Protein 1UJ2 (pdb70)

Structure (mmCIF, N/CA/C/O backbone):
data_1UJ2
#
_entry.id   1UJ2
#
_cell.length_a   89.022
_cell.length_b   109.714
_cell.length_c   64.845
_cell.angle_alpha   90.00
_cell.angle_beta   95.32
_cell.angle_gamma   90.00
#
_symmetry.space_group_name_H-M   'C 1 2 1'
#
loop_
_entity.id
_entity.type
_entity.pdbx_description
1 polymer 'Uridine-cytidine kinase 2'
2 non-polymer 'MAGNESIUM ION'
3 non-polymer "CYTIDINE-5'-MONOPHOSPHATE"
4 non-polymer "ADENOSINE-5'-DIPHOSPHATE"
5 water water
#
loop_
_atom_site.group_PDB
_atom_site.id
_atom_site.type_symbol
_atom_site.label_atom_id
_atom_site.label_alt_id
_atom_site.label_comp_id
_atom_site.label_asym_id
_atom_site.label_entity_id
_atom_site.label_seq_id
_atom_site.pdbx_PDB_ins_code
_atom_site.Cartn_x
_atom_site.Cartn_y
_atom_site.Cartn_z
_atom_site.occupancy
_atom_site.B_iso_or_equiv
_atom_site.auth_seq_id
_atom_site.auth_comp_id
_atom_site.auth_asym_id
_atom_site.auth_atom_id
_atom_site.pdbx_PDB_model_num
ATOM 1 N N . GLU A 1 21 ? 18.355 -5.865 34.798 1.00 53.17 19 GLU A N 1
ATOM 2 C CA . GLU A 1 21 ? 19.650 -5.469 35.427 1.00 51.17 19 GLU A CA 1
ATOM 3 C C . GLU A 1 21 ? 19.439 -4.763 36.765 1.00 46.99 19 GLU A C 1
ATOM 4 O O . GLU A 1 21 ? 19.903 -5.239 37.799 1.00 45.86 19 GLU A O 1
ATOM 10 N N . PRO A 1 22 ? 18.742 -3.613 36.765 1.00 42.73 20 PRO A N 1
ATOM 11 C CA . PRO A 1 22 ? 18.550 -2.951 38.056 1.00 39.65 20 PRO A CA 1
ATOM 12 C C . PRO A 1 22 ? 17.764 -3.800 39.036 1.00 36.26 20 PRO A C 1
ATOM 13 O O . PRO A 1 22 ? 16.899 -4.591 38.653 1.00 34.73 20 PRO A O 1
ATOM 17 N N . PHE A 1 23 ? 18.098 -3.638 40.307 1.00 33.72 21 PHE A N 1
ATOM 18 C CA . PHE A 1 23 ? 17.461 -4.363 41.397 1.00 32.17 21 PHE A CA 1
ATOM 19 C C . PHE A 1 23 ? 16.375 -3.437 41.949 1.00 30.23 21 PHE A C 1
ATOM 20 O O . PHE A 1 23 ? 16.685 -2.392 42.515 1.00 29.75 21 PHE A O 1
ATOM 28 N N . LEU A 1 24 ? 15.114 -3.803 41.767 1.00 29.40 22 LEU A N 1
ATOM 29 C CA . LEU A 1 24 ? 14.024 -2.968 42.256 1.00 28.49 22 LEU A CA 1
ATOM 30 C C . LEU A 1 24 ? 13.501 -3.399 43.611 1.00 27.64 22 LEU A C 1
ATOM 31 O O . LEU A 1 24 ? 13.214 -4.575 43.844 1.00 27.10 22 LEU A O 1
ATOM 36 N N . ILE A 1 25 ? 13.363 -2.419 44.497 1.00 27.77 23 ILE A N 1
ATOM 37 C CA . ILE A 1 25 ? 12.852 -2.664 45.845 1.00 25.16 23 ILE A CA 1
ATOM 38 C C . ILE A 1 25 ? 11.561 -1.875 45.986 1.00 25.18 23 ILE A C 1
ATOM 39 O O . ILE A 1 25 ? 11.569 -0.656 45.847 1.00 25.63 23 ILE A O 1
ATOM 44 N N . GLY A 1 26 ? 10.458 -2.574 46.245 1.00 22.53 24 GLY A N 1
ATOM 45 C CA . GLY A 1 26 ? 9.182 -1.898 46.417 1.00 22.37 24 GLY A CA 1
ATOM 46 C C . GLY A 1 26 ? 8.976 -1.620 47.896 1.00 21.65 24 GLY A C 1
ATOM 47 O O . GLY A 1 26 ? 9.305 -2.454 48.728 1.00 21.94 24 GLY A O 1
ATOM 48 N N . VAL A 1 27 ? 8.423 -0.457 48.221 1.00 21.56 25 VAL A N 1
ATOM 49 C CA . VAL A 1 27 ? 8.195 -0.075 49.611 1.00 23.00 25 VAL A CA 1
ATOM 50 C C . VAL A 1 27 ? 6.767 0.429 49.762 1.00 24.43 25 VAL A C 1
ATOM 51 O O . VAL A 1 27 ? 6.359 1.357 49.058 1.00 24.02 25 VAL A O 1
ATOM 55 N N . SER A 1 28 ? 5.999 -0.185 50.657 1.00 22.52 26 SER A N 1
ATOM 56 C CA . SER A 1 28 ? 4.640 0.284 50.867 1.00 21.44 26 SER A CA 1
ATOM 57 C C . SER A 1 28 ? 4.384 0.513 52.352 1.00 19.58 26 SER A C 1
ATOM 58 O O . SER A 1 28 ? 5.290 0.361 53.179 1.00 19.10 26 SER A O 1
ATOM 61 N N . GLY A 1 29 ? 3.144 0.877 52.668 1.00 18.56 27 GLY A N 1
ATOM 62 C CA . GLY A 1 29 ? 2.745 1.203 54.036 1.00 18.99 27 GLY A CA 1
ATOM 63 C C . GLY A 1 29 ? 1.697 2.305 53.906 1.00 19.67 27 GLY A C 1
ATOM 64 O O . GLY A 1 29 ? 1.590 2.920 52.845 1.00 21.60 27 GLY A O 1
ATOM 65 N N . GLY A 1 30 ? 0.915 2.554 54.954 1.00 19.26 28 GLY A N 1
ATOM 66 C CA . GLY A 1 30 ? -0.105 3.587 54.873 1.00 18.86 28 GLY A CA 1
ATOM 67 C C . GLY A 1 30 ? 0.464 4.987 54.820 1.00 20.27 28 GLY A C 1
ATOM 68 O O . GLY A 1 30 ? 1.673 5.185 54.960 1.00 20.75 28 GLY A O 1
ATOM 69 N N . THR A 1 31 ? -0.404 5.971 54.602 1.00 20.01 29 THR A N 1
ATOM 70 C CA . THR A 1 31 ? 0.026 7.367 54.562 1.00 21.79 29 THR A CA 1
ATOM 71 C C . THR A 1 31 ? 0.746 7.718 55.878 1.00 20.54 29 THR A C 1
ATOM 72 O O . THR A 1 31 ? 0.325 7.286 56.941 1.00 19.50 29 THR A O 1
ATOM 76 N N . ALA A 1 32 ? 1.830 8.484 55.792 1.00 18.95 30 ALA A N 1
ATOM 77 C CA . ALA A 1 32 ? 2.590 8.912 56.976 1.00 20.96 30 ALA A CA 1
ATOM 78 C C . ALA A 1 32 ? 3.155 7.784 57.838 1.00 21.19 30 ALA A C 1
ATOM 79 O O . ALA A 1 32 ? 3.360 7.963 59.052 1.00 20.45 30 ALA A O 1
ATOM 81 N N . SER A 1 33 ? 3.404 6.629 57.227 1.00 19.42 31 SER A N 1
ATOM 82 C CA . SER A 1 33 ? 3.968 5.498 57.963 1.00 20.36 31 SER A CA 1
ATOM 83 C C . SER A 1 33 ? 5.474 5.659 58.098 1.00 22.50 31 SER A C 1
ATOM 84 O O . SER A 1 33 ? 6.090 5.069 58.991 1.00 24.73 31 SER A O 1
ATOM 87 N N . GLY A 1 34 ? 6.059 6.471 57.220 1.00 23.33 32 GLY A N 1
ATOM 88 C CA . GLY A 1 34 ? 7.502 6.690 57.237 1.00 23.69 32 GLY A CA 1
ATOM 89 C C . GLY A 1 34 ? 8.194 6.212 55.967 1.00 23.98 32 GLY A C 1
ATOM 90 O O . GLY A 1 34 ? 9.428 6.175 55.895 1.00 23.40 32 GLY A O 1
ATOM 91 N N . LYS A 1 35 ? 7.405 5.839 54.954 1.00 23.07 33 LYS A N 1
ATOM 92 C CA . LYS A 1 35 ? 7.974 5.372 53.686 1.00 22.98 33 LYS A CA 1
ATOM 93 C C . LYS A 1 35 ? 9.015 6.312 53.079 1.00 24.10 33 LYS A C 1
ATOM 94 O O . LYS A 1 35 ? 10.126 5.887 52.731 1.00 23.06 33 LYS A O 1
ATOM 100 N N . SER A 1 36 ? 8.654 7.584 52.918 1.00 24.77 34 SER A N 1
ATOM 101 C CA . SER A 1 36 ? 9.569 8.561 52.315 1.00 25.02 34 SER A CA 1
ATOM 102 C C . SER A 1 36 ? 10.847 8.733 53.118 1.00 24.17 34 SER A C 1
ATOM 103 O O . SER A 1 36 ? 11.948 8.772 52.555 1.00 25.01 34 SER A O 1
ATOM 106 N N . SER A 1 37 ? 10.700 8.864 54.431 1.00 24.04 35 SER A N 1
ATOM 107 C CA . SER A 1 37 ? 11.862 9.057 55.291 1.00 26.77 35 SER A CA 1
ATOM 108 C C . SER A 1 37 ? 12.766 7.831 55.339 1.00 25.84 35 SER A C 1
ATOM 109 O O . SER A 1 37 ? 13.988 7.963 55.405 1.00 24.28 35 SER A O 1
ATOM 112 N N . VAL A 1 38 ? 12.172 6.637 55.330 1.00 22.30 36 VAL A N 1
ATOM 113 C CA . VAL A 1 38 ? 12.968 5.408 55.326 1.00 22.23 36 VAL A CA 1
ATOM 114 C C . VAL A 1 38 ? 13.811 5.374 54.043 1.00 23.12 36 VAL A C 1
ATOM 115 O O . VAL A 1 38 ? 15.024 5.131 54.081 1.00 24.48 36 VAL A O 1
ATOM 119 N N . CYS A 1 39 ? 13.175 5.617 52.899 1.00 24.05 37 CYS A N 1
ATOM 120 C CA . CYS A 1 39 ? 13.904 5.603 51.636 1.00 24.97 37 CYS A CA 1
ATOM 121 C C . CYS A 1 39 ? 14.989 6.677 51.580 1.00 26.05 37 CYS A C 1
ATOM 122 O O . CYS A 1 39 ? 16.102 6.405 51.129 1.00 26.39 37 CYS A O 1
ATOM 125 N N . ALA A 1 40 ? 14.673 7.884 52.044 1.00 25.96 38 ALA A N 1
ATOM 126 C CA . ALA A 1 40 ? 15.645 8.975 52.032 1.00 28.96 38 ALA A CA 1
ATOM 127 C C . ALA A 1 40 ? 16.859 8.649 52.910 1.00 27.89 38 ALA A C 1
ATOM 128 O O . ALA A 1 40 ? 17.995 8.965 52.552 1.00 27.89 38 ALA A O 1
ATOM 130 N N . LYS A 1 41 ? 16.609 8.043 54.068 1.00 26.96 39 LYS A N 1
ATOM 131 C CA . LYS A 1 41 ? 17.695 7.690 54.986 1.00 29.65 39 LYS A CA 1
ATOM 132 C C . LYS A 1 41 ? 18.610 6.632 54.359 1.00 28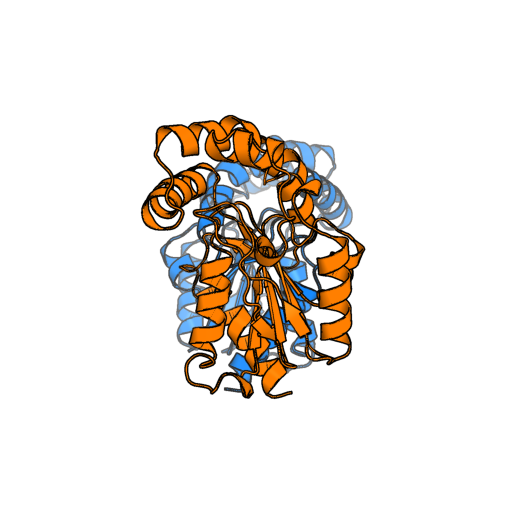.73 39 LYS A C 1
ATOM 133 O O . LYS A 1 41 ? 19.836 6.712 54.458 1.00 29.46 39 LYS A O 1
ATOM 139 N N . ILE A 1 42 ? 18.009 5.642 53.708 1.00 26.32 40 ILE A N 1
ATOM 140 C CA . ILE A 1 42 ? 18.780 4.591 53.054 1.00 27.48 40 ILE A CA 1
ATOM 141 C C . ILE A 1 42 ? 19.720 5.188 52.001 1.00 28.52 40 ILE A C 1
ATOM 142 O O . ILE A 1 42 ? 20.920 4.899 51.989 1.00 29.52 40 ILE A O 1
ATOM 147 N N . VAL A 1 43 ? 19.174 6.015 51.117 1.00 26.79 41 VAL A N 1
ATOM 148 C CA . VAL A 1 43 ? 19.977 6.628 50.068 1.00 27.65 41 VAL A CA 1
ATOM 149 C C . VAL A 1 43 ? 21.066 7.539 50.653 1.00 29.80 41 VAL A C 1
ATOM 150 O O . VAL A 1 43 ? 22.202 7.555 50.160 1.00 29.93 41 VAL A O 1
ATOM 154 N N . GLN A 1 44 ? 20.736 8.270 51.715 1.00 28.43 42 GLN A N 1
ATOM 155 C CA . GLN A 1 44 ? 21.717 9.156 52.331 1.00 31.40 42 GLN A CA 1
ATOM 156 C C . GLN A 1 44 ? 22.858 8.351 52.954 1.00 31.78 42 GLN A C 1
ATOM 157 O O . GLN A 1 44 ? 24.029 8.711 52.820 1.00 30.96 42 GLN A O 1
ATOM 163 N N . LEU A 1 45 ? 22.522 7.256 53.625 1.00 31.35 43 LEU A N 1
ATOM 164 C CA . LEU A 1 45 ? 23.541 6.415 54.251 1.00 32.24 43 LEU A CA 1
ATOM 165 C C . LEU A 1 45 ? 24.410 5.697 53.220 1.00 33.88 43 LEU A C 1
ATOM 166 O O . LEU A 1 45 ? 25.523 5.262 53.530 1.00 34.84 43 LEU A O 1
ATOM 171 N N . LEU A 1 46 ? 23.903 5.574 51.996 1.00 31.89 44 LEU A N 1
ATOM 172 C CA . LEU A 1 46 ? 24.642 4.937 50.914 1.00 33.61 44 LEU A CA 1
ATOM 173 C C . LEU A 1 46 ? 25.537 5.953 50.202 1.00 36.01 44 LEU A C 1
ATOM 174 O O . LEU A 1 46 ? 26.205 5.619 49.225 1.00 37.39 44 LEU A O 1
ATOM 179 N N . GLY A 1 47 ? 25.534 7.191 50.686 1.00 36.74 45 GLY A N 1
ATOM 180 C CA . GLY A 1 47 ? 26.353 8.233 50.085 1.00 40.33 45 GLY A CA 1
ATOM 181 C C . GLY A 1 47 ? 25.905 8.714 48.714 1.00 41.73 45 GLY A C 1
ATOM 182 O O . GLY A 1 47 ? 26.686 9.331 47.987 1.00 42.07 45 GLY A O 1
ATOM 183 N N . GLN A 1 48 ? 24.650 8.460 48.358 1.00 42.46 46 GLN A N 1
ATOM 184 C CA . GLN A 1 48 ? 24.134 8.874 47.052 1.00 43.64 46 GLN A CA 1
ATOM 185 C C . GLN A 1 48 ? 23.842 10.364 46.908 1.00 45.87 46 GLN A C 1
ATOM 186 O O . GLN A 1 48 ? 23.837 10.896 45.794 1.00 45.59 46 GLN A O 1
ATOM 192 N N . ASN A 1 49 ? 23.586 11.044 48.019 1.00 47.95 47 ASN A N 1
ATOM 193 C CA . ASN A 1 49 ? 23.299 12.473 47.942 1.00 50.25 47 ASN A CA 1
ATOM 194 C C . ASN A 1 49 ? 24.527 13.280 47.525 1.00 51.59 47 ASN A C 1
ATOM 195 O O . ASN A 1 49 ? 24.449 14.495 47.355 1.00 53.81 47 ASN A O 1
ATOM 200 N N . GLU A 1 50 ? 25.659 12.603 47.356 1.00 51.69 48 GLU A N 1
ATOM 201 C CA . GLU A 1 50 ? 26.888 13.276 46.959 1.00 51.81 48 GLU A CA 1
ATOM 202 C C . GLU A 1 50 ? 27.266 12.928 45.521 1.00 52.40 48 GLU A C 1
ATOM 203 O O . GLU A 1 50 ? 28.064 13.625 44.897 1.00 52.20 48 GLU A O 1
ATOM 205 N N . VAL A 1 51 ? 26.681 11.852 45.001 1.00 51.87 49 VAL A N 1
ATOM 206 C CA . VAL A 1 51 ? 26.960 11.394 43.644 1.00 51.26 49 VAL A CA 1
ATOM 207 C C . VAL A 1 51 ? 26.306 12.247 42.561 1.00 51.64 49 VAL A C 1
ATOM 208 O O . VAL A 1 51 ? 25.206 12.778 42.740 1.00 51.56 49 VAL A O 1
ATOM 212 N N . ASP A 1 52 ? 27.001 12.371 41.433 1.00 52.06 50 ASP A N 1
ATOM 213 C CA . ASP A 1 52 ? 26.510 13.138 40.293 1.00 52.05 50 ASP A CA 1
ATOM 214 C C . ASP A 1 52 ? 25.180 12.540 39.833 1.00 50.98 50 ASP A C 1
ATOM 215 O O . ASP A 1 52 ? 25.056 11.327 39.677 1.00 50.29 50 ASP A O 1
ATOM 220 N N . TYR A 1 53 ? 24.187 13.400 39.636 1.00 49.66 51 TYR A N 1
ATOM 221 C CA . TYR A 1 53 ? 22.859 12.978 39.206 1.00 48.25 51 TYR A CA 1
ATOM 222 C C . TYR A 1 53 ? 22.882 11.970 38.054 1.00 46.99 51 TYR A C 1
ATOM 223 O O . TYR A 1 53 ? 22.090 11.033 38.035 1.00 45.54 51 TYR A O 1
ATOM 225 N N . ARG A 1 54 ? 23.788 12.165 37.100 1.00 45.76 52 ARG A N 1
ATOM 226 C CA . ARG A 1 54 ? 23.899 11.269 35.949 1.00 45.51 52 ARG A CA 1
ATOM 227 C C . ARG A 1 54 ? 24.520 9.927 36.313 1.00 45.09 52 ARG A C 1
ATOM 228 O O . ARG A 1 54 ? 24.418 8.960 35.552 1.00 44.31 52 ARG A O 1
ATOM 236 N N . GLN A 1 55 ? 25.149 9.863 37.483 1.00 44.38 53 GLN A N 1
ATOM 237 C CA . GLN A 1 55 ? 25.809 8.635 37.916 1.00 43.28 53 GLN A CA 1
ATOM 238 C C . GLN A 1 55 ? 25.290 8.037 39.222 1.00 42.56 53 GLN A C 1
ATOM 239 O O . GLN A 1 55 ? 25.960 7.203 39.828 1.00 42.76 53 GLN A O 1
ATOM 241 N N . LYS A 1 56 ? 24.112 8.451 39.670 1.00 40.00 54 LYS A N 1
ATOM 242 C CA . LYS A 1 56 ? 23.578 7.889 40.904 1.00 38.44 54 LYS A CA 1
ATOM 243 C C . LYS A 1 56 ? 23.359 6.395 40.722 1.00 36.68 54 LYS A C 1
ATOM 244 O O . LYS A 1 56 ? 22.876 5.955 39.682 1.00 35.66 54 LYS A O 1
ATOM 250 N N . GLN A 1 57 ? 23.750 5.608 41.716 1.00 34.73 55 GLN A N 1
ATOM 251 C CA . GLN A 1 57 ? 23.554 4.170 41.628 1.00 35.31 55 GLN A CA 1
ATOM 252 C C . GLN A 1 57 ? 22.230 3.740 42.256 1.00 33.69 55 GLN A C 1
ATOM 253 O O . GLN A 1 57 ? 21.665 2.716 41.871 1.00 33.17 55 GLN A O 1
ATOM 259 N N . VAL A 1 58 ? 21.750 4.520 43.225 1.00 32.20 56 VAL A N 1
ATOM 260 C CA . VAL A 1 58 ? 20.501 4.204 43.920 1.00 30.46 56 VAL A CA 1
ATOM 261 C C . VAL A 1 58 ? 19.574 5.412 43.871 1.00 29.56 56 VAL A C 1
ATOM 262 O O . VAL A 1 58 ? 19.950 6.518 44.268 1.00 28.48 56 VAL A O 1
ATOM 266 N N . VAL A 1 59 ? 18.363 5.206 43.369 1.00 27.84 57 VAL A N 1
ATOM 267 C CA . VAL A 1 59 ? 17.408 6.301 43.266 1.00 28.44 57 VAL A CA 1
ATOM 268 C C . VAL A 1 59 ? 16.072 5.896 43.861 1.00 27.59 57 VAL A C 1
ATOM 269 O O . VAL A 1 59 ? 15.778 4.707 43.999 1.00 29.18 57 VAL A O 1
ATOM 273 N N . ILE A 1 60 ? 15.269 6.899 44.195 1.00 26.90 58 ILE A N 1
ATOM 274 C CA . ILE A 1 60 ? 13.955 6.691 44.779 1.00 27.58 58 ILE A CA 1
ATOM 275 C C . ILE A 1 60 ? 12.877 7.266 43.863 1.00 27.35 58 ILE A C 1
ATOM 276 O O . ILE A 1 60 ? 12.976 8.414 43.430 1.00 27.01 58 ILE A O 1
ATOM 281 N N . LEU A 1 61 ? 11.850 6.471 43.591 1.00 25.57 59 LEU A N 1
ATOM 282 C CA . LEU A 1 61 ? 10.712 6.920 42.793 1.00 25.65 59 LEU A CA 1
ATOM 283 C C . LEU A 1 61 ? 9.510 6.862 43.731 1.00 26.06 59 LEU A C 1
ATOM 284 O O . LEU A 1 61 ? 9.360 5.896 44.474 1.00 27.51 59 LEU A O 1
ATOM 289 N N . SER A 1 62 ? 8.660 7.883 43.692 1.00 25.58 60 SER A N 1
ATOM 290 C CA . SER A 1 62 ? 7.468 7.921 44.533 1.00 25.91 60 SER A CA 1
ATOM 291 C C . SER A 1 62 ? 6.243 7.701 43.682 1.00 26.75 60 SER A C 1
ATOM 292 O O . SER A 1 62 ? 6.091 8.323 42.622 1.00 26.28 60 SER A O 1
ATOM 295 N N . GLN A 1 63 ? 5.349 6.841 44.156 1.00 25.54 61 GLN A N 1
ATOM 296 C CA . GLN A 1 63 ? 4.117 6.566 43.433 1.00 24.42 61 GLN A CA 1
ATOM 297 C C . GLN A 1 63 ? 3.292 7.848 43.298 1.00 25.30 61 GLN A C 1
ATOM 298 O O . GLN A 1 63 ? 2.567 8.032 42.309 1.00 25.25 61 GLN A O 1
ATOM 304 N N . ASP A 1 64 ? 3.422 8.750 44.270 1.00 24.36 62 ASP A N 1
ATOM 305 C CA . ASP A 1 64 ? 2.668 10.007 44.240 1.00 23.65 62 ASP A CA 1
ATOM 306 C C . ASP A 1 64 ? 3.084 10.912 43.062 1.00 25.33 62 ASP A C 1
ATOM 307 O O . ASP A 1 64 ? 2.340 11.826 42.679 1.00 24.67 62 ASP A O 1
ATOM 312 N N . SER A 1 65 ? 4.257 10.665 42.483 1.00 24.70 63 SER A N 1
ATOM 313 C CA . SER A 1 65 ? 4.685 11.459 41.336 1.00 27.20 63 SER A CA 1
ATOM 314 C C . SER A 1 65 ? 3.753 11.182 40.171 1.00 27.93 63 SER A C 1
ATOM 315 O O . SER A 1 65 ? 3.661 11.983 39.238 1.00 29.44 63 SER A O 1
ATOM 318 N N . PHE A 1 66 ? 3.054 10.052 40.236 1.00 27.42 64 PHE A N 1
ATOM 319 C CA . PHE A 1 66 ? 2.158 9.644 39.166 1.00 27.08 64 PHE A CA 1
ATOM 320 C C . PHE A 1 66 ? 0.667 9.874 39.388 1.00 24.88 64 PHE A C 1
ATOM 321 O O . PHE A 1 66 ? -0.174 9.219 38.756 1.00 26.92 64 PHE A O 1
ATOM 329 N N . TYR A 1 67 ? 0.330 10.777 40.297 1.00 23.34 65 TYR A N 1
ATOM 330 C CA . TYR A 1 67 ? -1.072 11.106 40.519 1.00 24.75 65 TYR A CA 1
ATOM 331 C C . TYR A 1 67 ? -1.566 11.709 39.199 1.00 25.60 65 TYR A C 1
ATOM 332 O O . TYR A 1 67 ? -0.812 12.409 38.512 1.00 26.42 65 TYR A O 1
ATOM 341 N N . ARG A 1 68 ? -2.817 11.423 38.858 1.00 24.67 66 ARG A N 1
ATOM 342 C CA . ARG A 1 68 ? -3.432 11.913 37.630 1.00 26.80 66 ARG A CA 1
ATOM 343 C C . ARG A 1 68 ? -3.754 13.403 37.652 1.00 29.84 66 ARG A C 1
ATOM 344 O O . ARG A 1 68 ? -3.974 14.000 38.711 1.00 28.81 66 ARG A O 1
ATOM 352 N N . VAL A 1 69 ? -3.753 14.006 36.469 1.00 31.42 67 VAL A N 1
ATOM 353 C CA . VAL A 1 69 ? -4.092 15.411 36.321 1.00 32.42 67 VAL A CA 1
ATOM 354 C C . VAL A 1 69 ? -5.588 15.505 36.613 1.00 32.53 67 VAL A C 1
ATOM 355 O O . VAL A 1 69 ? -6.377 14.736 36.065 1.00 34.24 67 VAL A O 1
ATOM 359 N N . LEU A 1 70 ? -5.978 16.437 37.469 1.00 32.18 68 LEU A N 1
ATOM 360 C CA . LEU A 1 70 ? -7.382 16.590 37.818 1.00 33.42 68 LEU A CA 1
ATOM 361 C C . LEU A 1 70 ? -8.098 17.536 36.866 1.00 35.59 68 LEU A C 1
ATOM 362 O O . LEU A 1 70 ? -7.485 18.444 36.317 1.00 34.25 68 LEU A O 1
ATOM 367 N N . THR A 1 71 ? -9.393 17.301 36.682 1.00 37.61 69 THR A N 1
ATOM 368 C CA . THR A 1 71 ? -10.230 18.163 35.856 1.00 40.71 69 THR A CA 1
ATOM 369 C C . THR A 1 71 ? -10.606 19.330 36.769 1.00 42.73 69 THR A C 1
ATOM 370 O O . THR A 1 71 ? -10.388 19.274 37.990 1.00 41.62 69 THR A O 1
ATOM 374 N N . SER A 1 72 ? -11.188 20.377 36.192 1.00 42.67 70 SER A N 1
ATOM 375 C CA . SER A 1 72 ? -11.579 21.540 36.980 1.00 43.34 70 SER A CA 1
ATOM 376 C C . SER A 1 72 ? -12.505 21.162 38.126 1.00 44.01 70 SER A C 1
ATOM 377 O O . SER A 1 72 ? -12.338 21.642 39.247 1.00 44.30 70 SER A O 1
ATOM 380 N N . GLU A 1 73 ? -13.477 20.301 37.850 1.00 45.01 71 GLU A N 1
ATOM 381 C CA . GLU A 1 73 ? -14.419 19.891 38.881 1.00 46.92 71 GLU A CA 1
ATOM 382 C C . GLU A 1 73 ? -13.709 19.141 39.998 1.00 45.37 71 GLU A C 1
ATOM 383 O O . GLU A 1 73 ? -13.918 19.431 41.177 1.00 44.32 71 GLU A O 1
ATOM 389 N N . GLN A 1 74 ? -12.853 18.195 39.616 1.00 44.21 72 GLN A N 1
ATOM 390 C CA . GLN A 1 74 ? -12.111 17.390 40.582 1.00 41.61 72 GLN A CA 1
ATOM 391 C C . GLN A 1 74 ? -11.241 18.259 41.482 1.00 40.42 72 GLN A C 1
ATOM 392 O O . GLN A 1 74 ? -11.228 18.079 42.697 1.00 39.31 72 GLN A O 1
ATOM 398 N N . LYS A 1 75 ? -10.527 19.215 40.895 1.00 40.09 73 LYS A N 1
ATOM 399 C CA . LYS A 1 75 ? -9.676 20.090 41.685 1.00 40.47 73 LYS A CA 1
ATOM 400 C C . LYS A 1 75 ? -10.527 20.850 42.697 1.00 40.82 73 LYS A C 1
ATOM 401 O O . LYS A 1 75 ? -10.137 21.013 43.856 1.00 38.85 73 LYS A O 1
ATOM 407 N N . ALA A 1 76 ? -11.696 21.306 42.261 1.00 41.36 74 ALA A N 1
ATOM 408 C CA . ALA A 1 76 ? -12.593 22.034 43.148 1.00 43.07 74 ALA A CA 1
ATOM 409 C C . ALA A 1 76 ? -12.864 21.154 44.361 1.00 43.01 74 ALA A C 1
ATOM 410 O O . ALA A 1 76 ? -12.696 21.579 45.506 1.00 43.48 74 ALA A O 1
ATOM 412 N N . LYS A 1 77 ? -13.270 19.917 44.104 1.00 42.52 75 LYS A N 1
ATOM 413 C CA . LYS A 1 77 ? -13.544 18.987 45.187 1.00 42.72 75 LYS A CA 1
ATOM 414 C C . LYS A 1 77 ? -12.303 18.725 46.040 1.00 41.42 75 LYS A C 1
ATOM 415 O O . LYS A 1 77 ? -12.401 18.627 47.262 1.00 41.10 75 LYS A O 1
ATOM 421 N N . ALA A 1 78 ? -11.139 18.615 45.402 1.00 39.45 76 ALA A N 1
ATOM 422 C CA . ALA A 1 78 ? -9.897 18.384 46.136 1.00 39.28 76 ALA A CA 1
ATOM 423 C C . ALA A 1 78 ? -9.651 19.527 47.126 1.00 40.34 76 ALA A C 1
ATOM 424 O O . ALA A 1 78 ? -9.218 19.304 48.262 1.00 38.53 76 ALA A O 1
ATOM 426 N N . LEU A 1 79 ? -9.936 20.754 46.699 1.00 40.24 77 LEU A N 1
ATOM 427 C CA . LEU A 1 79 ? -9.738 21.903 47.569 1.00 41.98 77 LEU A CA 1
ATOM 428 C C . LEU A 1 79 ? -10.584 21.799 48.828 1.00 42.25 77 LEU A C 1
ATOM 429 O O . LEU A 1 79 ? -10.250 22.394 49.855 1.00 43.67 77 LEU A O 1
ATOM 434 N N . LYS A 1 80 ? -11.675 21.044 48.744 1.00 42.30 78 LYS A N 1
ATOM 435 C CA . LYS A 1 80 ? -12.573 20.858 49.882 1.00 43.39 78 LYS A CA 1
ATOM 436 C C . LYS A 1 80 ? -12.324 19.524 50.586 1.00 42.19 78 LYS A C 1
ATOM 437 O O . LYS A 1 80 ? -13.097 19.131 51.457 1.00 42.96 78 LYS A O 1
ATOM 439 N N . GLY A 1 81 ? -11.253 18.832 50.204 1.00 39.40 79 GLY A N 1
ATOM 440 C CA . GLY A 1 81 ? -10.954 17.544 50.804 1.00 35.13 79 GLY A CA 1
ATOM 441 C C . GLY A 1 81 ? -12.015 16.516 50.452 1.00 34.25 79 GLY A C 1
ATOM 442 O O . GLY A 1 81 ? -12.241 15.567 51.204 1.00 33.17 79 GLY A O 1
ATOM 443 N N . GLN A 1 82 ? -12.652 16.688 49.296 1.00 32.72 80 GLN A N 1
ATOM 444 C CA . GLN A 1 82 ? -13.707 15.782 48.849 1.00 33.28 80 GLN A CA 1
ATOM 445 C C . GLN A 1 82 ? -13.348 14.913 47.635 1.00 31.89 80 GLN A C 1
ATOM 446 O O . GLN A 1 82 ? -14.229 14.347 46.978 1.00 32.29 80 GLN A O 1
ATOM 452 N N . PHE A 1 83 ? -12.062 14.795 47.333 1.00 31.42 81 PHE A N 1
ATOM 453 C CA . PHE A 1 83 ? -11.643 13.961 46.214 1.00 29.64 81 PHE A CA 1
ATOM 454 C C . PHE A 1 83 ? -10.892 12.749 46.754 1.00 28.13 81 PHE A C 1
ATOM 455 O O . PHE A 1 83 ? -10.109 12.872 47.696 1.00 27.38 81 PHE A O 1
ATOM 463 N N . ASN A 1 84 ? -11.110 11.589 46.146 1.00 25.86 82 ASN A N 1
ATOM 464 C CA . ASN A 1 84 ? -10.446 10.384 46.619 1.00 26.97 82 ASN A CA 1
ATOM 465 C C . ASN A 1 84 ? -9.070 10.104 46.003 1.00 26.64 82 ASN A C 1
ATOM 466 O O . ASN A 1 84 ? -8.955 9.454 44.957 1.00 27.44 82 ASN A O 1
ATOM 471 N N . PHE A 1 85 ? -8.025 10.577 46.678 1.00 22.69 83 PHE A N 1
ATOM 472 C CA . PHE A 1 85 ? -6.648 10.378 46.237 1.00 21.74 83 PHE A CA 1
ATOM 473 C C . PHE A 1 85 ? -6.065 9.044 46.727 1.00 22.23 83 PHE A C 1
ATOM 474 O O . PHE A 1 85 ? -4.888 8.745 46.490 1.00 21.11 83 PHE A O 1
ATOM 482 N N . ASP A 1 86 ? -6.893 8.240 47.389 1.00 21.77 84 ASP A N 1
ATOM 483 C CA . ASP A 1 86 ? -6.435 6.971 47.929 1.00 22.21 84 ASP A CA 1
ATOM 484 C C . ASP A 1 86 ? -6.900 5.717 47.202 1.00 24.65 84 ASP A C 1
ATOM 485 O O . ASP A 1 86 ? -6.530 4.606 47.568 1.00 23.54 84 ASP A O 1
ATOM 490 N N . HIS A 1 87 ? -7.698 5.906 46.156 1.00 24.44 85 HIS A N 1
ATOM 491 C CA . HIS A 1 87 ? -8.202 4.794 45.355 1.00 25.03 85 HIS A CA 1
ATOM 492 C C . HIS A 1 87 ? -7.200 4.549 44.221 1.00 23.47 85 HIS A C 1
ATOM 493 O O . HIS A 1 87 ? -6.584 5.492 43.717 1.00 24.75 85 HIS A O 1
ATOM 500 N N . PRO A 1 88 ? -7.001 3.288 43.833 1.00 24.83 86 PRO A N 1
ATOM 501 C CA . PRO A 1 88 ? -6.062 2.982 42.746 1.00 26.55 86 PRO A CA 1
ATOM 502 C C . PRO A 1 88 ? -6.320 3.863 41.508 1.00 26.45 86 PRO A C 1
ATOM 503 O O . PRO A 1 88 ? -5.381 4.220 40.795 1.00 26.27 86 PRO A O 1
ATOM 507 N N . ASP A 1 89 ? -7.585 4.204 41.255 1.00 26.01 87 ASP A N 1
ATOM 508 C CA . ASP A 1 89 ? -7.936 5.040 40.090 1.00 28.17 87 ASP A CA 1
ATOM 509 C C . ASP A 1 89 ? -7.328 6.445 40.109 1.00 28.33 87 ASP A C 1
ATOM 510 O O . ASP A 1 89 ? -7.267 7.115 39.070 1.00 27.02 87 ASP A O 1
ATOM 515 N N . ALA A 1 90 ? -6.891 6.915 41.281 1.00 25.75 88 ALA A N 1
ATOM 516 C CA . ALA A 1 90 ? -6.307 8.251 41.363 1.00 23.19 88 ALA A CA 1
ATOM 517 C C . ALA A 1 90 ? -4.925 8.320 40.732 1.00 22.05 88 ALA A C 1
ATOM 518 O O . ALA A 1 90 ? -4.426 9.402 40.458 1.00 23.92 88 ALA A O 1
ATOM 520 N N . PHE A 1 91 ? -4.299 7.168 40.536 1.00 23.38 89 PHE A N 1
ATOM 521 C CA . PHE A 1 91 ? -2.960 7.125 39.967 1.00 23.11 89 PHE A CA 1
ATOM 522 C C . PHE A 1 91 ? -2.975 6.709 38.501 1.00 24.09 89 PHE A C 1
ATOM 523 O O . PHE A 1 91 ? -3.868 5.984 38.063 1.00 22.70 89 PHE A O 1
ATOM 531 N N . ASP A 1 92 ? -1.967 7.151 37.765 1.00 25.17 90 ASP A N 1
ATOM 532 C CA . ASP A 1 92 ? -1.836 6.777 36.357 1.00 27.19 90 ASP A CA 1
ATOM 533 C C . ASP A 1 92 ? -1.000 5.511 36.414 1.00 26.10 90 ASP A C 1
ATOM 534 O O . ASP A 1 92 ? 0.224 5.553 36.294 1.00 26.35 90 ASP A O 1
ATOM 539 N N . ASN A 1 93 ? -1.670 4.384 36.598 1.00 26.36 91 ASN A N 1
ATOM 540 C CA . ASN A 1 93 ? -0.993 3.106 36.743 1.00 26.23 91 ASN A CA 1
ATOM 541 C C . ASN A 1 93 ? -0.301 2.621 35.481 1.00 27.44 91 ASN A C 1
ATOM 542 O O . ASN A 1 93 ? 0.666 1.870 35.553 1.00 25.44 91 ASN A O 1
ATOM 547 N N . GLU A 1 94 ? -0.786 3.034 34.317 1.00 25.80 92 GLU A N 1
ATOM 548 C CA . GLU A 1 94 ? -0.107 2.616 33.093 1.00 27.28 92 GLU A CA 1
ATOM 549 C C . GLU A 1 94 ? 1.253 3.317 33.028 1.00 24.85 92 GLU A C 1
ATOM 550 O O . GLU A 1 94 ? 2.260 2.697 32.666 1.00 26.26 92 GLU A O 1
ATOM 556 N N . LEU A 1 95 ? 1.294 4.600 33.388 1.00 24.64 93 LEU A N 1
ATOM 557 C CA . LEU A 1 95 ? 2.551 5.347 33.356 1.00 27.61 93 LEU A CA 1
ATOM 558 C C . LEU A 1 95 ? 3.534 4.772 34.372 1.00 28.23 93 LEU A C 1
ATOM 559 O O . LEU A 1 95 ? 4.738 4.743 34.130 1.00 26.36 93 LEU A O 1
ATOM 564 N N . ILE A 1 96 ? 3.013 4.318 35.513 1.00 27.24 94 ILE A N 1
ATOM 565 C CA . ILE A 1 96 ? 3.864 3.724 36.535 1.00 27.75 94 ILE A CA 1
ATOM 566 C C . ILE A 1 96 ? 4.535 2.468 35.993 1.00 27.57 94 ILE A C 1
ATOM 567 O O . ILE A 1 96 ? 5.756 2.330 36.033 1.00 26.81 94 ILE A O 1
ATOM 572 N N . LEU A 1 97 ? 3.729 1.555 35.464 1.00 29.13 95 LEU A N 1
ATOM 573 C CA . LEU A 1 97 ? 4.252 0.302 34.935 1.00 29.97 95 LEU A CA 1
ATOM 574 C C . LEU A 1 97 ? 5.237 0.520 33.791 1.00 30.25 95 LEU A C 1
ATOM 575 O O . LEU A 1 97 ? 6.313 -0.072 33.759 1.00 32.30 95 LEU A O 1
ATOM 580 N N . LYS A 1 98 ? 4.864 1.373 32.850 1.00 28.32 96 LYS A N 1
ATOM 581 C CA . LYS A 1 98 ? 5.721 1.636 31.706 1.00 29.04 96 LYS A CA 1
ATOM 582 C C . LYS A 1 98 ? 7.044 2.266 32.122 1.00 30.56 96 LYS A C 1
ATOM 583 O O . LYS A 1 98 ? 8.095 1.956 31.556 1.00 30.32 96 LYS A O 1
ATOM 594 N N . THR A 1 99 ? 7.001 3.143 33.119 1.00 29.24 97 THR A N 1
ATOM 595 C CA . THR A 1 99 ? 8.224 3.786 33.584 1.00 29.95 97 THR A CA 1
ATOM 596 C C . THR A 1 99 ? 9.126 2.762 34.283 1.00 31.35 97 THR A C 1
ATOM 597 O O . THR A 1 99 ? 10.343 2.740 34.075 1.00 31.04 97 THR A O 1
ATOM 601 N N . LEU A 1 100 ? 8.532 1.905 35.102 1.00 30.61 98 LEU A N 1
ATOM 602 C CA . LEU A 1 100 ? 9.309 0.883 35.791 1.00 32.09 98 LEU A CA 1
ATOM 603 C C . LEU A 1 100 ? 9.897 -0.115 34.802 1.00 34.06 98 LEU A C 1
ATOM 604 O O . LEU A 1 100 ? 11.016 -0.596 34.989 1.00 34.21 98 LEU A O 1
ATOM 609 N N . LYS A 1 101 ? 9.139 -0.441 33.760 1.00 34.58 99 LYS A N 1
ATOM 610 C CA . LYS A 1 101 ? 9.637 -1.365 32.753 1.00 35.93 99 LYS A CA 1
ATOM 611 C C . LYS A 1 101 ? 10.834 -0.743 32.033 1.00 35.28 99 LYS A C 1
ATOM 612 O O . LYS A 1 101 ? 11.850 -1.402 31.822 1.00 36.68 99 LYS A O 1
ATOM 618 N N . GLU A 1 102 ? 10.722 0.526 31.664 1.00 35.78 100 GLU A N 1
ATOM 619 C CA . GLU A 1 102 ? 11.813 1.202 30.980 1.00 37.32 100 GLU A CA 1
ATOM 620 C C . GLU A 1 102 ? 13.054 1.244 31.872 1.00 38.17 100 GLU A C 1
ATOM 621 O O . GLU A 1 102 ? 14.176 1.031 31.405 1.00 37.99 100 GLU A O 1
ATOM 627 N N . ILE A 1 103 ? 12.854 1.496 33.163 1.00 36.25 101 ILE A N 1
ATOM 628 C CA . ILE A 1 103 ? 13.973 1.534 34.095 1.00 35.93 101 ILE A CA 1
ATOM 629 C C . ILE A 1 103 ? 14.673 0.180 34.158 1.00 36.59 101 ILE A C 1
ATOM 630 O O . ILE A 1 103 ? 15.908 0.122 34.180 1.00 36.11 101 ILE A O 1
ATOM 635 N N . THR A 1 104 ? 13.896 -0.905 34.171 1.00 37.18 102 THR A N 1
ATOM 636 C CA . THR A 1 104 ? 14.485 -2.244 34.229 1.00 39.29 102 THR A CA 1
ATOM 637 C C . THR A 1 104 ? 15.279 -2.518 32.960 1.00 41.45 102 THR A C 1
ATOM 638 O O . THR A 1 104 ? 16.191 -3.339 32.963 1.00 42.98 102 THR A O 1
ATOM 642 N N . GLU A 1 105 ? 14.932 -1.825 31.881 1.00 42.87 103 GLU A N 1
ATOM 643 C CA . GLU A 1 105 ? 15.614 -2.001 30.600 1.00 45.96 103 GLU A CA 1
ATOM 644 C C . GLU A 1 105 ? 16.862 -1.129 30.494 1.00 46.00 103 GLU A C 1
ATOM 645 O O . GLU A 1 105 ? 17.542 -1.129 29.471 1.00 46.63 103 GLU A O 1
ATOM 651 N N . GLY A 1 106 ? 17.152 -0.383 31.555 1.00 46.11 104 GLY A N 1
ATOM 652 C CA . GLY A 1 106 ? 18.326 0.473 31.567 1.00 45.59 104 GLY A CA 1
ATOM 653 C C . GLY A 1 106 ? 18.132 1.795 30.857 1.00 45.49 104 GLY A C 1
ATOM 654 O O . GLY A 1 106 ? 19.094 2.520 30.600 1.00 45.07 104 GLY A O 1
ATOM 655 N N . LYS A 1 107 ? 16.883 2.117 30.544 1.00 45.90 105 LYS A N 1
ATOM 656 C CA . LYS A 1 107 ? 16.561 3.359 29.853 1.00 46.39 105 LYS A CA 1
ATOM 657 C C . LYS A 1 107 ? 16.542 4.554 30.802 1.00 46.00 105 LYS A C 1
ATOM 658 O O . LYS A 1 107 ? 16.267 4.414 31.993 1.00 47.06 105 LYS A O 1
ATOM 664 N N . THR A 1 108 ? 16.843 5.732 30.270 1.00 44.54 106 THR A N 1
ATOM 665 C CA . THR A 1 108 ? 16.801 6.953 31.059 1.00 43.05 106 THR A CA 1
ATOM 666 C C . THR A 1 108 ? 15.341 7.398 30.983 1.00 44.51 106 THR A C 1
ATOM 667 O O . THR A 1 108 ? 14.748 7.418 29.897 1.00 44.91 106 THR A O 1
ATOM 671 N N . VAL A 1 109 ? 14.746 7.738 32.121 1.00 43.33 107 VAL A N 1
ATOM 672 C CA . VAL A 1 109 ? 13.352 8.157 32.099 1.00 42.47 107 VAL A CA 1
ATOM 673 C C . VAL A 1 109 ? 13.118 9.512 32.736 1.00 42.67 107 VAL A C 1
ATOM 674 O O . VAL A 1 109 ? 13.979 10.046 33.435 1.00 40.92 107 VAL A O 1
ATOM 678 N N . GLN A 1 110 ? 11.942 10.069 32.459 1.00 43.80 108 GLN A N 1
ATOM 679 C CA . GLN A 1 110 ? 11.540 11.354 33.007 1.00 45.50 108 GLN A CA 1
ATOM 680 C C . GLN A 1 110 ? 10.359 11.080 33.929 1.00 44.17 108 GLN A C 1
ATOM 681 O O . GLN A 1 110 ? 9.420 10.383 33.555 1.00 43.69 108 GLN A O 1
ATOM 687 N N . ILE A 1 111 ? 10.413 11.631 35.131 1.00 43.06 109 ILE A N 1
ATOM 688 C CA . ILE A 1 111 ? 9.354 11.413 36.103 1.00 42.50 109 ILE A CA 1
ATOM 689 C C . ILE A 1 111 ? 8.662 12.710 36.474 1.00 40.63 109 ILE A C 1
ATOM 690 O O . ILE A 1 111 ? 9.315 13.714 36.781 1.00 40.74 109 ILE A O 1
ATOM 695 N N . PRO A 1 112 ? 7.321 12.719 36.427 1.00 38.59 110 PRO A N 1
ATOM 696 C CA . PRO A 1 112 ? 6.645 13.966 36.790 1.00 35.95 110 PRO A CA 1
ATOM 697 C C . PRO A 1 112 ? 6.912 14.338 38.244 1.00 35.31 110 PRO A C 1
ATOM 698 O O . PRO A 1 112 ? 7.397 13.516 39.025 1.00 33.63 110 PRO A O 1
ATOM 702 N N . VAL A 1 113 ? 6.634 15.593 38.586 1.00 34.74 111 VAL A N 1
ATOM 703 C CA . VAL A 1 113 ? 6.807 16.101 39.942 1.00 35.75 111 VAL A CA 1
ATOM 704 C C . VAL A 1 113 ? 5.420 16.574 40.365 1.00 34.92 111 VAL A C 1
ATOM 705 O O . VAL A 1 113 ? 4.794 17.376 39.674 1.00 34.18 111 VAL A O 1
ATOM 709 N N . TYR A 1 114 ? 4.935 16.059 41.489 1.00 34.39 112 TYR A N 1
ATOM 710 C CA . TYR A 1 114 ? 3.600 16.409 41.973 1.00 34.65 112 TYR A CA 1
ATOM 711 C C . TYR A 1 114 ? 3.640 17.444 43.101 1.00 34.67 112 TYR A C 1
ATOM 712 O O . TYR A 1 114 ? 4.538 17.421 43.936 1.00 35.78 112 TYR A O 1
ATOM 721 N N . ASP A 1 115 ? 2.663 18.347 43.112 1.00 34.21 113 ASP A N 1
ATOM 722 C CA . ASP A 1 115 ? 2.579 19.405 44.123 1.00 34.67 113 ASP A CA 1
ATOM 723 C C . ASP A 1 115 ? 1.328 19.149 44.962 1.00 33.07 113 ASP A C 1
ATOM 724 O O . ASP A 1 115 ? 0.205 19.306 44.469 1.00 31.71 113 ASP A O 1
ATOM 729 N N . PHE A 1 116 ? 1.511 18.745 46.219 1.00 32.28 114 PHE A N 1
ATOM 730 C CA . PHE A 1 116 ? 0.360 18.470 47.082 1.00 31.68 114 PHE A CA 1
ATOM 731 C C . PHE A 1 116 ? -0.361 19.738 47.502 1.00 32.54 114 PHE A C 1
ATOM 732 O O . PHE A 1 116 ? -1.541 19.707 47.832 1.00 32.91 114 PHE A O 1
ATOM 740 N N . VAL A 1 117 ? 0.345 20.859 47.492 1.00 32.70 115 VAL A N 1
ATOM 741 C CA . VAL A 1 117 ? -0.281 22.097 47.904 1.00 33.64 115 VAL A CA 1
ATOM 742 C C . VAL A 1 117 ? -1.344 22.553 46.907 1.00 34.18 115 VAL A C 1
ATOM 743 O O . VAL A 1 117 ? -2.384 23.060 47.312 1.00 35.55 115 VAL A O 1
ATOM 747 N N . SER A 1 118 ? -1.096 22.343 45.613 1.00 34.87 116 SER A N 1
ATOM 748 C CA . SER A 1 118 ? -2.039 22.757 44.568 1.00 34.81 116 SER A CA 1
ATOM 749 C C . SER A 1 118 ? -2.741 21.588 43.876 1.00 34.95 116 SER A C 1
ATOM 750 O O . SER A 1 118 ? -3.524 21.785 42.934 1.00 33.09 116 SER A O 1
ATOM 753 N N . HIS A 1 119 ? -2.458 20.372 44.341 1.00 33.15 117 HIS A N 1
ATOM 754 C CA . HIS A 1 119 ? -3.063 19.172 43.774 1.00 32.09 117 HIS A CA 1
ATOM 755 C C . HIS A 1 119 ? -2.777 19.078 42.288 1.00 33.18 117 HIS A C 1
ATOM 756 O O . HIS A 1 119 ? -3.649 18.705 41.513 1.00 33.49 117 HIS A O 1
ATOM 763 N N . SER A 1 120 ? -1.560 19.406 41.883 1.00 33.76 118 SER A N 1
ATOM 764 C CA . SER A 1 120 ? -1.255 19.350 40.468 1.00 35.64 118 SER A CA 1
ATOM 765 C C . SER A 1 120 ? 0.155 18.921 40.126 1.00 35.34 118 SER A C 1
ATOM 766 O O . SER A 1 120 ? 1.080 18.987 40.941 1.00 34.91 118 SER A O 1
ATOM 769 N N . ARG A 1 121 ? 0.299 18.489 38.884 1.00 36.03 119 ARG A N 1
ATOM 770 C CA . ARG A 1 121 ? 1.575 18.064 38.360 1.00 37.46 119 ARG A CA 1
ATOM 771 C C . ARG A 1 121 ? 2.306 19.362 37.991 1.00 38.84 119 ARG A C 1
ATOM 772 O O . ARG A 1 121 ? 1.712 20.268 37.403 1.00 38.38 119 ARG A O 1
ATOM 780 N N . LYS A 1 122 ? 3.574 19.471 38.375 1.00 39.31 120 LYS A N 1
ATOM 781 C CA . LYS A 1 122 ? 4.358 20.663 38.065 1.00 42.01 120 LYS A CA 1
ATOM 782 C C . LYS A 1 122 ? 4.884 20.576 36.633 1.00 43.20 120 LYS A C 1
ATOM 783 O O . LYS A 1 122 ? 4.698 19.561 35.957 1.00 40.38 120 LYS A O 1
ATOM 789 N N . GLU A 1 123 ? 5.525 21.645 36.163 1.00 45.46 121 GLU A N 1
ATOM 790 C CA . GLU A 1 123 ? 6.087 21.629 34.816 1.00 48.61 121 GLU A CA 1
ATOM 791 C C . GLU A 1 123 ? 7.458 20.976 34.864 1.00 47.55 121 GLU A C 1
ATOM 792 O O . GLU A 1 123 ? 7.852 20.267 33.945 1.00 47.75 121 GLU A O 1
ATOM 798 N N . GLU A 1 124 ? 8.177 21.221 35.951 1.00 48.39 122 GLU A N 1
ATOM 799 C CA . GLU A 1 124 ? 9.500 20.649 36.140 1.00 49.39 122 GLU A CA 1
ATOM 800 C C . GLU A 1 124 ? 9.387 19.134 36.258 1.00 48.36 122 GLU A C 1
ATOM 801 O O . GLU A 1 124 ? 8.360 18.613 36.700 1.00 47.88 122 GLU A O 1
ATOM 807 N N . THR A 1 125 ? 10.442 18.435 35.852 1.00 46.76 123 THR A N 1
ATOM 808 C CA . THR A 1 125 ? 10.468 16.981 35.909 1.00 45.39 123 THR A CA 1
ATOM 809 C C . THR A 1 125 ? 11.825 16.535 36.430 1.00 45.72 123 THR A C 1
ATOM 810 O O . THR A 1 125 ? 12.780 17.316 36.429 1.00 45.61 123 THR A O 1
ATOM 814 N N . VAL A 1 126 ? 11.896 15.289 36.895 1.00 44.67 124 VAL A N 1
ATOM 815 C CA . VAL A 1 126 ? 13.139 14.722 37.398 1.00 43.42 124 VAL A CA 1
ATOM 816 C C . VAL A 1 126 ? 13.580 13.643 36.417 1.00 43.75 124 VAL A C 1
ATOM 817 O O . VAL A 1 126 ? 12.837 12.700 36.142 1.00 43.77 124 VAL A O 1
ATOM 821 N N . THR A 1 127 ? 14.776 13.795 35.863 1.00 42.37 125 THR A N 1
ATOM 822 C CA . THR A 1 127 ? 15.281 12.805 34.928 1.00 40.56 125 THR A CA 1
ATOM 823 C C . THR A 1 127 ? 15.976 11.741 35.758 1.00 39.68 125 THR A C 1
ATOM 824 O O . THR A 1 127 ? 16.733 12.059 36.680 1.00 40.03 125 THR A O 1
ATOM 828 N N . VAL A 1 128 ? 15.706 10.480 35.444 1.00 38.03 126 VAL A N 1
ATOM 829 C CA . VAL A 1 128 ? 16.325 9.379 36.163 1.00 36.31 126 VAL A CA 1
ATOM 830 C C . VAL A 1 128 ? 17.217 8.598 35.214 1.00 36.29 126 VAL A C 1
ATOM 831 O O . VAL A 1 128 ? 16.731 7.976 34.274 1.00 34.30 126 VAL A O 1
ATOM 835 N N . TYR A 1 129 ? 18.521 8.640 35.461 1.00 36.55 127 TYR A N 1
ATOM 836 C CA . TYR A 1 129 ? 19.467 7.929 34.619 1.00 37.62 127 TYR A CA 1
ATOM 837 C C . TYR A 1 129 ? 19.553 6.479 35.089 1.00 37.17 127 TYR A C 1
ATOM 838 O O . TYR A 1 129 ? 19.106 6.154 36.189 1.00 36.60 127 TYR A O 1
ATOM 847 N N . PRO A 1 130 ? 20.113 5.584 34.255 1.00 37.42 128 PRO A N 1
ATOM 848 C CA . PRO A 1 130 ? 20.234 4.168 34.615 1.00 36.72 128 PRO A CA 1
ATOM 849 C C . PRO A 1 130 ? 20.832 4.015 35.997 1.00 36.44 128 PRO A C 1
ATOM 850 O O . PRO A 1 130 ? 21.861 4.617 36.304 1.00 35.85 128 PRO A O 1
ATOM 854 N N . ALA A 1 131 ? 20.176 3.214 36.831 1.00 35.89 129 ALA A N 1
ATOM 855 C CA . ALA A 1 131 ? 20.631 2.996 38.196 1.00 35.43 129 ALA A CA 1
ATOM 856 C C . ALA A 1 131 ? 20.847 1.516 38.449 1.00 34.95 129 ALA A C 1
ATOM 857 O O . ALA A 1 131 ? 20.405 0.677 37.667 1.00 36.88 129 ALA A O 1
ATOM 859 N N . ASP A 1 132 ? 21.532 1.196 39.540 1.00 35.04 130 ASP A N 1
ATOM 860 C CA . ASP A 1 132 ? 21.783 -0.194 39.893 1.00 33.98 130 ASP A CA 1
ATOM 861 C C . ASP A 1 132 ? 20.691 -0.694 40.822 1.00 32.59 130 ASP A C 1
ATOM 862 O O . ASP A 1 132 ? 20.316 -1.864 40.777 1.00 31.42 130 ASP A O 1
ATOM 867 N N . VAL A 1 133 ? 20.173 0.209 41.651 1.00 31.35 131 VAL A N 1
ATOM 868 C CA . VAL A 1 133 ? 19.117 -0.140 42.600 1.00 30.19 131 VAL A CA 1
ATOM 869 C C . VAL A 1 133 ? 18.070 0.967 42.614 1.00 31.15 131 VAL A C 1
ATOM 870 O O . VAL A 1 133 ? 18.399 2.148 42.654 1.00 29.40 131 VAL A O 1
ATOM 874 N N . VAL A 1 134 ? 16.808 0.569 42.581 1.00 28.30 132 VAL A N 1
ATOM 875 C CA . VAL A 1 134 ? 15.718 1.528 42.570 1.00 28.32 132 VAL A CA 1
ATOM 876 C C . VAL A 1 134 ? 14.727 1.221 43.678 1.00 28.25 132 VAL A C 1
ATOM 877 O O . VAL A 1 134 ? 14.284 0.072 43.830 1.00 27.82 132 VAL A O 1
ATOM 881 N N . LEU A 1 135 ? 14.405 2.251 44.452 1.00 27.21 133 LEU A N 1
ATOM 882 C CA . LEU A 1 135 ? 13.422 2.154 45.518 1.00 28.00 133 LEU A CA 1
ATOM 883 C C . LEU A 1 135 ? 12.147 2.818 44.986 1.00 26.37 133 LEU A C 1
ATOM 884 O O . LEU A 1 135 ? 12.175 3.983 44.586 1.00 27.48 133 LEU A O 1
ATOM 889 N N . PHE A 1 136 ? 11.043 2.076 44.952 1.00 25.02 134 PHE A N 1
ATOM 890 C CA . PHE A 1 136 ? 9.760 2.627 44.492 1.00 24.83 134 PHE A CA 1
ATOM 891 C C . PHE A 1 136 ? 8.860 2.562 45.708 1.00 24.29 134 PHE A C 1
ATOM 892 O O . PHE A 1 136 ? 8.584 1.475 46.196 1.00 22.65 134 PHE A O 1
ATOM 900 N N . GLU A 1 137 ? 8.398 3.718 46.185 1.00 23.80 135 GLU A N 1
ATOM 901 C CA . GLU A 1 137 ? 7.568 3.770 47.391 1.00 22.33 135 GLU A CA 1
ATOM 902 C C . GLU A 1 137 ? 6.206 4.417 47.148 1.00 22.77 135 GLU A C 1
ATOM 903 O O . GLU A 1 137 ? 6.096 5.388 46.395 1.00 22.57 135 GLU A O 1
ATOM 909 N N . GLY A 1 138 ? 5.168 3.862 47.769 1.00 22.80 136 GLY A N 1
ATOM 910 C CA . GLY A 1 138 ? 3.832 4.421 47.620 1.00 21.42 136 GLY A CA 1
ATOM 911 C C . GLY A 1 138 ? 2.801 3.656 48.437 1.00 21.16 136 GLY A C 1
ATOM 912 O O . GLY A 1 138 ? 3.000 2.487 48.768 1.00 20.53 136 GLY A O 1
ATOM 913 N N . ILE A 1 139 ? 1.697 4.311 48.767 1.00 20.90 137 ILE A N 1
ATOM 914 C CA . ILE A 1 139 ? 0.641 3.666 49.545 1.00 23.07 137 ILE A CA 1
ATOM 915 C C . ILE A 1 139 ? 0.020 2.469 48.826 1.00 25.96 137 ILE A C 1
ATOM 916 O O . ILE A 1 139 ? -0.649 1.654 49.456 1.00 26.11 137 ILE A O 1
ATOM 921 N N . LEU A 1 140 ? 0.222 2.364 47.513 1.00 23.44 138 LEU A N 1
ATOM 922 C CA . LEU A 1 140 ? -0.346 1.247 46.747 1.00 25.23 138 LEU A CA 1
ATOM 923 C C . LEU A 1 140 ? 0.693 0.565 45.853 1.00 25.36 138 LEU A C 1
ATOM 924 O O . LEU A 1 140 ? 0.366 0.003 44.797 1.00 25.83 138 LEU A O 1
ATOM 929 N N . ALA A 1 141 ? 1.950 0.591 46.289 1.00 25.50 139 ALA A N 1
ATOM 930 C CA . ALA A 1 141 ? 3.036 -0.013 45.513 1.00 25.47 139 ALA A CA 1
ATOM 931 C C . ALA A 1 141 ? 2.855 -1.505 45.228 1.00 25.45 139 ALA A C 1
ATOM 932 O O . ALA A 1 141 ? 3.374 -2.010 44.239 1.00 26.21 139 ALA A O 1
ATOM 934 N N . PHE A 1 142 ? 2.119 -2.210 46.080 1.00 24.94 140 PHE A N 1
ATOM 935 C CA . PHE A 1 142 ? 1.920 -3.649 45.900 1.00 26.44 140 PHE A CA 1
ATOM 936 C C . PHE A 1 142 ? 0.509 -3.996 45.420 1.00 26.92 140 PHE A C 1
ATOM 937 O O . PHE A 1 142 ? 0.126 -5.168 45.411 1.00 29.75 140 PHE A O 1
ATOM 945 N N . TYR A 1 143 ? -0.260 -2.996 45.007 1.00 27.01 141 TYR A N 1
ATOM 946 C CA . TYR A 1 143 ? -1.633 -3.256 44.584 1.00 27.45 141 TYR A CA 1
ATOM 947 C C . TYR A 1 143 ? -1.745 -4.053 43.288 1.00 29.35 141 TYR A C 1
ATOM 948 O O . TYR A 1 143 ? -2.559 -4.971 43.182 1.00 29.09 141 TYR A O 1
ATOM 957 N N . SER A 1 144 ? -0.913 -3.699 42.317 1.00 30.40 142 SER A N 1
ATOM 958 C CA . SER A 1 144 ? -0.903 -4.347 41.007 1.00 33.71 142 SER A CA 1
ATOM 959 C C . SER A 1 144 ? 0.046 -5.541 40.907 1.00 34.13 142 SER A C 1
ATOM 960 O O . SER A 1 144 ? 1.238 -5.431 41.201 1.00 31.11 142 SER A O 1
ATOM 963 N N . GLN A 1 145 ? -0.480 -6.682 40.466 1.00 34.40 143 GLN A N 1
ATOM 964 C CA . GLN A 1 145 ? 0.343 -7.873 40.331 1.00 37.83 143 GLN A CA 1
ATOM 965 C C . GLN A 1 145 ? 1.530 -7.657 39.391 1.00 37.32 143 GLN A C 1
ATOM 966 O O . GLN A 1 145 ? 2.635 -8.132 39.663 1.00 37.99 143 GLN A O 1
ATOM 972 N N . GLU A 1 146 ? 1.313 -6.951 38.287 1.00 37.69 144 GLU A N 1
ATOM 973 C CA . GLU A 1 146 ? 2.398 -6.702 37.342 1.00 38.25 144 GLU A CA 1
ATOM 974 C C . GLU A 1 146 ? 3.513 -5.879 37.971 1.00 37.30 144 GLU A C 1
ATOM 975 O O . GLU A 1 146 ? 4.701 -6.171 37.785 1.00 36.85 144 GLU A O 1
ATOM 981 N N . VAL A 1 147 ? 3.131 -4.837 38.701 1.00 32.68 145 VAL A N 1
ATOM 982 C CA . VAL A 1 147 ? 4.124 -4.002 39.350 1.00 31.67 145 VAL A CA 1
ATOM 983 C C . VAL A 1 147 ? 4.831 -4.813 40.437 1.00 30.81 145 VAL A C 1
ATOM 984 O O . VAL A 1 147 ? 6.058 -4.793 40.521 1.00 29.94 145 VAL A O 1
ATOM 988 N N . ARG A 1 148 ? 4.065 -5.534 41.256 1.00 32.87 146 ARG A N 1
ATOM 989 C CA . ARG A 1 148 ? 4.652 -6.354 42.325 1.00 34.05 146 ARG A CA 1
ATOM 990 C C . ARG A 1 148 ? 5.730 -7.288 41.812 1.00 34.51 146 ARG A C 1
ATOM 991 O O . ARG A 1 148 ? 6.796 -7.391 42.404 1.00 35.90 146 ARG A O 1
ATOM 999 N N . ASP A 1 149 ? 5.438 -7.994 40.723 1.00 35.67 147 ASP A N 1
ATOM 1000 C CA . ASP A 1 149 ? 6.385 -8.954 40.166 1.00 36.39 147 ASP A CA 1
ATOM 1001 C C . ASP A 1 149 ? 7.681 -8.322 39.673 1.00 35.36 147 ASP A C 1
ATOM 1002 O O . ASP A 1 149 ? 8.673 -9.020 39.451 1.00 34.41 147 ASP A O 1
ATOM 1007 N N . LEU A 1 150 ? 7.684 -7.006 39.497 1.00 33.11 148 LEU A N 1
ATOM 1008 C CA . LEU A 1 150 ? 8.907 -6.335 39.064 1.00 31.90 148 LEU A CA 1
ATOM 1009 C C . LEU A 1 150 ? 9.889 -6.177 40.233 1.00 32.02 148 LEU A C 1
ATOM 1010 O O . LEU A 1 150 ? 11.092 -6.014 40.025 1.00 32.42 148 LEU A O 1
ATOM 1015 N N . PHE A 1 151 ? 9.375 -6.235 41.460 1.00 30.61 149 PHE A N 1
ATOM 1016 C CA . PHE A 1 151 ? 10.212 -6.056 42.645 1.00 30.42 149 PHE A CA 1
ATOM 1017 C C . PHE A 1 151 ? 10.926 -7.327 43.074 1.00 29.64 149 PHE A C 1
ATOM 1018 O O . PHE A 1 151 ? 10.325 -8.403 43.128 1.00 31.16 149 PHE A O 1
ATOM 1026 N N . GLN A 1 152 ? 12.215 -7.204 43.367 1.00 29.22 150 GLN A N 1
ATOM 1027 C CA . GLN A 1 152 ? 12.985 -8.347 43.834 1.00 31.15 150 GLN A CA 1
ATOM 1028 C C . GLN A 1 152 ? 12.955 -8.398 45.362 1.00 30.89 150 GLN A C 1
ATOM 1029 O O . GLN A 1 152 ? 13.328 -9.403 45.973 1.00 31.21 150 GLN A O 1
ATOM 1035 N N . MET A 1 153 ? 12.496 -7.309 45.971 1.00 28.82 151 MET A N 1
ATOM 1036 C CA . MET A 1 153 ? 12.380 -7.215 47.429 1.00 28.24 151 MET A CA 1
ATOM 1037 C C . MET A 1 153 ? 11.207 -6.279 47.728 1.00 27.14 151 MET A C 1
ATOM 1038 O O . MET A 1 153 ? 11.070 -5.239 47.087 1.00 25.25 151 MET A O 1
ATOM 1043 N N . LYS A 1 154 ? 10.368 -6.662 48.692 1.00 23.81 152 LYS A N 1
ATOM 1044 C CA . LYS A 1 154 ? 9.197 -5.875 49.064 1.00 23.17 152 LYS A CA 1
ATOM 1045 C C . LYS A 1 154 ? 9.192 -5.617 50.564 1.00 24.35 152 LYS A C 1
ATOM 1046 O O . LYS A 1 154 ? 9.161 -6.549 51.368 1.00 23.96 152 LYS A O 1
ATOM 1052 N N . LEU A 1 155 ? 9.235 -4.340 50.926 1.00 23.17 153 LEU A N 1
ATOM 1053 C CA . LEU A 1 155 ? 9.264 -3.935 52.327 1.00 23.04 153 LEU A CA 1
ATOM 1054 C C . LEU A 1 155 ? 7.963 -3.226 52.660 1.00 23.08 153 LEU A C 1
ATOM 1055 O O . LEU A 1 155 ? 7.445 -2.466 51.847 1.00 22.34 153 LEU A O 1
ATOM 1060 N N . PHE A 1 156 ? 7.440 -3.460 53.857 1.00 21.74 154 PHE A N 1
ATOM 1061 C CA . PHE A 1 156 ? 6.211 -2.790 54.260 1.00 21.21 154 PHE A CA 1
ATOM 1062 C C . PHE A 1 156 ? 6.515 -2.068 55.568 1.00 22.69 154 PHE A C 1
ATOM 1063 O O . PHE A 1 156 ? 6.946 -2.689 56.550 1.00 22.49 154 PHE A O 1
ATOM 1071 N N . VAL A 1 157 ? 6.327 -0.750 55.565 1.00 20.86 155 VAL A N 1
ATOM 1072 C CA . VAL A 1 157 ? 6.572 0.065 56.750 1.00 22.65 155 VAL A CA 1
ATOM 1073 C C . VAL A 1 157 ? 5.253 0.063 57.521 1.00 23.90 155 VAL A C 1
ATOM 1074 O O . VAL A 1 157 ? 4.251 0.673 57.111 1.00 19.83 155 VAL A O 1
ATOM 1078 N N . ASP A 1 158 ? 5.257 -0.639 58.644 1.00 23.69 156 ASP A N 1
ATOM 1079 C CA . ASP A 1 158 ? 4.056 -0.801 59.442 1.00 25.10 156 ASP A CA 1
ATOM 1080 C C . ASP A 1 158 ? 3.993 0.148 60.645 1.00 25.94 156 ASP A C 1
ATOM 1081 O O . ASP A 1 158 ? 4.790 0.044 61.569 1.00 26.18 156 ASP A O 1
ATOM 1086 N N . THR A 1 159 ? 3.043 1.077 60.620 1.00 23.38 157 THR A N 1
ATOM 1087 C CA . THR A 1 159 ? 2.863 2.023 61.725 1.00 22.97 157 THR A CA 1
ATOM 1088 C C . THR A 1 159 ? 1.357 2.071 61.980 1.00 22.16 157 THR A C 1
ATOM 1089 O O . THR A 1 159 ? 0.574 2.112 61.035 1.00 20.62 157 THR A O 1
ATOM 1093 N N . ASP A 1 160 ? 0.948 2.055 63.249 1.00 19.58 158 ASP A N 1
ATOM 1094 C CA . ASP A 1 160 ? -0.477 2.056 63.585 1.00 20.14 158 ASP A CA 1
ATOM 1095 C C . ASP A 1 160 ? -1.249 3.228 62.959 1.00 20.26 158 ASP A C 1
ATOM 1096 O O . ASP A 1 160 ? -0.725 4.333 62.823 1.00 20.68 158 ASP A O 1
ATOM 1101 N N . ALA A 1 161 ? -2.503 2.985 62.598 1.00 19.46 159 ALA A N 1
ATOM 1102 C CA . ALA A 1 161 ? -3.326 4.020 61.971 1.00 20.85 159 ALA A CA 1
ATOM 1103 C C . ALA A 1 161 ? -3.517 5.265 62.814 1.00 20.79 159 ALA A C 1
ATOM 1104 O O . ALA A 1 161 ? -3.450 6.373 62.292 1.00 18.69 159 ALA A O 1
ATOM 1106 N N . ASP A 1 162 ? -3.754 5.113 64.114 1.00 19.47 160 ASP A N 1
ATOM 1107 C CA . ASP A 1 162 ? -3.928 6.318 64.909 1.00 19.35 160 ASP A CA 1
ATOM 1108 C C . ASP A 1 162 ? -2.618 7.120 64.949 1.00 19.70 160 ASP A C 1
ATOM 1109 O O . ASP A 1 162 ? -2.625 8.350 64.828 1.00 21.02 160 ASP A O 1
ATOM 1114 N N . THR A 1 163 ? -1.483 6.437 65.078 1.00 19.33 161 THR A N 1
ATOM 1115 C CA . THR A 1 163 ? -0.186 7.124 65.067 1.00 18.18 161 THR A CA 1
ATOM 1116 C C . THR A 1 163 ? 0.011 7.859 63.723 1.00 19.81 161 THR A C 1
ATOM 1117 O O . THR A 1 163 ? 0.471 9.002 63.683 1.00 17.98 161 THR A O 1
ATOM 1121 N N . ARG A 1 164 ? -0.316 7.188 62.623 1.00 17.89 162 ARG A N 1
ATOM 1122 C CA . ARG A 1 164 ? -0.173 7.798 61.300 1.00 18.96 162 ARG A CA 1
ATOM 1123 C C . ARG A 1 164 ? -1.109 8.989 61.115 1.00 18.40 162 ARG A C 1
ATOM 1124 O O . ARG A 1 164 ? -0.749 9.967 60.471 1.00 18.44 162 ARG A O 1
ATOM 1132 N N . LEU A 1 165 ? -2.308 8.911 61.675 1.00 16.94 163 LEU A N 1
ATOM 1133 C CA . LEU A 1 165 ? -3.242 10.025 61.536 1.00 16.51 163 LE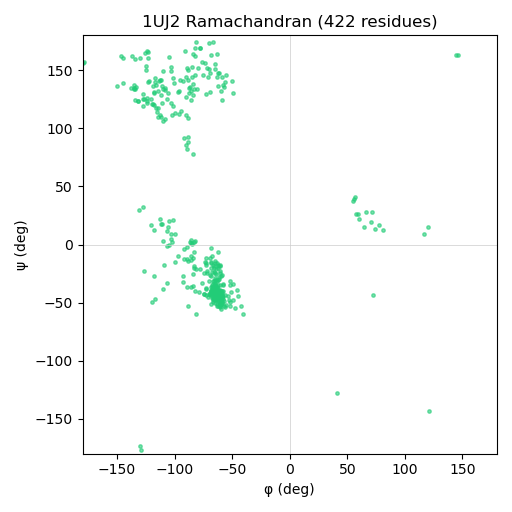U A CA 1
ATOM 1134 C C . LEU A 1 165 ? -2.677 11.244 62.230 1.00 18.28 163 LEU A C 1
ATOM 1135 O O . LEU A 1 165 ? -2.715 12.342 61.685 1.00 16.32 163 LEU A O 1
ATOM 1140 N N . SER A 1 166 ? -2.149 11.051 63.442 1.00 18.71 164 SER A N 1
ATOM 1141 C CA . SER A 1 166 ? -1.573 12.168 64.184 1.00 18.18 164 SER A CA 1
ATOM 1142 C C . SER A 1 166 ? -0.428 12.798 63.360 1.00 19.55 164 SER A C 1
ATOM 1143 O O . SER A 1 166 ? -0.336 14.026 63.228 1.00 19.75 164 SER A O 1
ATOM 1148 N N . ARG A 1 167 ? 0.440 11.967 62.787 1.00 18.46 165 ARG A N 1
ATOM 1149 C CA . ARG A 1 167 ? 1.530 12.492 61.974 1.00 20.14 165 ARG A CA 1
ATOM 1150 C C . ARG A 1 167 ? 1.024 13.216 60.725 1.00 21.47 165 ARG A C 1
ATOM 1151 O O . ARG A 1 167 ? 1.564 14.248 60.344 1.00 19.36 165 ARG A O 1
ATOM 1159 N N . ARG A 1 168 ? 0.015 12.644 60.069 1.00 19.28 166 ARG A N 1
ATOM 1160 C CA . ARG A 1 168 ? -0.540 13.247 58.861 1.00 20.34 166 ARG A CA 1
ATOM 1161 C C . ARG A 1 168 ? -1.155 14.615 59.125 1.00 20.23 166 ARG A C 1
ATOM 1162 O O . ARG A 1 168 ? -1.004 15.548 58.321 1.00 20.25 166 ARG A O 1
ATOM 1170 N N . VAL A 1 169 ? -1.852 14.740 60.248 1.00 20.24 167 VAL A N 1
ATOM 1171 C CA . VAL A 1 169 ? -2.470 16.017 60.612 1.00 20.09 167 VAL A CA 1
ATOM 1172 C C . VAL A 1 169 ? -1.369 17.079 60.759 1.00 21.20 167 VAL A C 1
ATOM 1173 O O . VAL A 1 169 ? -1.441 18.161 60.154 1.00 21.41 167 VAL A O 1
ATOM 1177 N N . LEU A 1 170 ? -0.339 16.762 61.537 1.00 19.39 168 LEU A N 1
ATOM 1178 C CA . LEU A 1 170 ? 0.739 17.730 61.763 1.00 20.74 168 LEU A CA 1
ATOM 1179 C C . LEU A 1 170 ? 1.449 18.092 60.467 1.00 22.01 168 LEU A C 1
ATOM 1180 O O . LEU A 1 170 ? 1.762 19.268 60.234 1.00 22.72 168 LEU A O 1
ATOM 1185 N N . ARG A 1 171 ? 1.695 17.088 59.633 1.00 22.15 169 ARG A N 1
ATOM 1186 C CA . ARG A 1 171 ? 2.377 17.294 58.357 1.00 23.54 169 ARG A CA 1
ATOM 1187 C C . ARG A 1 171 ? 1.555 18.116 57.363 1.00 25.16 169 ARG A C 1
ATOM 1188 O O . ARG A 1 171 ? 2.067 19.057 56.756 1.00 24.34 169 ARG A O 1
ATOM 1196 N N . ASP A 1 172 ? 0.285 17.769 57.191 1.00 22.02 170 ASP A N 1
ATOM 1197 C CA . ASP A 1 172 ? -0.539 18.483 56.216 1.00 22.88 170 ASP A CA 1
ATOM 1198 C C . ASP A 1 172 ? -0.805 19.945 56.554 1.00 23.80 170 ASP A C 1
ATOM 1199 O O . ASP A 1 172 ? -0.942 20.784 55.661 1.00 23.07 170 ASP A O 1
ATOM 1204 N N . ILE A 1 173 ? -0.879 20.259 57.841 1.00 21.33 171 ILE A N 1
ATOM 1205 C CA . ILE A 1 173 ? -1.114 21.630 58.255 1.00 23.00 171 ILE A CA 1
ATOM 1206 C C . ILE A 1 173 ? 0.168 22.447 58.056 1.00 24.19 171 ILE A C 1
ATOM 1207 O O . ILE A 1 173 ? 0.137 23.577 57.552 1.00 23.47 171 ILE A O 1
ATOM 1212 N N . SER A 1 174 ? 1.299 21.856 58.429 1.00 23.98 172 SER A N 1
ATOM 1213 C CA . SER A 1 174 ? 2.563 22.586 58.354 1.00 25.06 172 SER A CA 1
ATOM 1214 C C . SER A 1 174 ? 3.331 22.520 57.039 1.00 26.52 172 SER A C 1
ATOM 1215 O O . SER A 1 174 ? 4.252 23.320 56.815 1.00 27.05 172 SER A O 1
ATOM 1218 N N . GLU A 1 175 ? 2.965 21.599 56.153 1.00 25.18 173 GLU A N 1
ATOM 1219 C CA . GLU A 1 175 ? 3.697 21.486 54.895 1.00 27.75 173 GLU A CA 1
ATOM 1220 C C . GLU A 1 175 ? 2.845 21.552 53.650 1.00 30.09 173 GLU A C 1
ATOM 1221 O O . GLU A 1 175 ? 3.337 21.895 52.563 1.00 29.87 173 GLU A O 1
ATOM 1227 N N . ARG A 1 176 ? 1.564 21.232 53.794 1.00 31.62 174 ARG A N 1
ATOM 1228 C CA . ARG A 1 176 ? 0.700 21.206 52.632 1.00 30.56 174 ARG A CA 1
ATOM 1229 C C . ARG A 1 176 ? -0.441 22.202 52.672 1.00 31.36 174 ARG A C 1
ATOM 1230 O O . ARG A 1 176 ? -1.356 22.130 51.858 1.00 33.96 174 ARG A O 1
ATOM 1238 N N . GLY A 1 177 ? -0.369 23.141 53.612 1.00 30.11 175 GLY A N 1
ATOM 1239 C CA . GLY A 1 177 ? -1.381 24.174 53.737 1.00 31.35 175 GLY A CA 1
ATOM 1240 C C . GLY A 1 177 ? -2.813 23.704 53.948 1.00 33.57 175 GLY A C 1
ATOM 1241 O O . GLY A 1 177 ? -3.749 24.432 53.609 1.00 35.42 175 GLY A O 1
ATOM 1242 N N . ARG A 1 178 ? -3.000 22.517 54.524 1.00 28.34 176 ARG A N 1
ATOM 1243 C CA . ARG A 1 178 ? -4.353 21.999 54.745 1.00 27.87 176 ARG A CA 1
ATOM 1244 C C . ARG A 1 178 ? -4.940 22.430 56.098 1.00 27.91 176 ARG A C 1
ATOM 1245 O O . ARG A 1 178 ? -4.205 22.683 57.053 1.00 28.81 176 ARG A O 1
ATOM 1253 N N . ASP A 1 179 ? -6.267 22.519 56.155 1.00 27.17 177 ASP A N 1
ATOM 1254 C CA . ASP A 1 179 ? -7.008 22.877 57.360 1.00 28.23 177 ASP A CA 1
ATOM 1255 C C . ASP A 1 179 ? -7.293 21.593 58.132 1.00 25.74 177 ASP A C 1
ATOM 1256 O O . ASP A 1 179 ? -7.627 20.566 57.536 1.00 24.02 177 ASP A O 1
ATOM 1261 N N . LEU A 1 180 ? -7.201 21.667 59.456 1.00 23.88 178 LEU A N 1
ATOM 1262 C CA . LEU A 1 180 ? -7.442 20.516 60.312 1.00 22.00 178 LEU A CA 1
ATOM 1263 C C . LEU A 1 180 ? -8.708 19.730 60.006 1.00 22.91 178 LEU A C 1
ATOM 1264 O O . LEU A 1 180 ? -8.669 18.515 59.809 1.00 22.56 178 LEU A O 1
ATOM 1269 N N . GLU A 1 181 ? -9.842 20.419 59.990 1.00 22.78 179 GLU A N 1
ATOM 1270 C CA . GLU A 1 181 ? -11.115 19.743 59.779 1.00 22.97 179 GLU A CA 1
ATOM 1271 C C . GLU A 1 181 ? -11.251 19.110 58.411 1.00 23.17 179 GLU A C 1
ATOM 1272 O O . GLU A 1 181 ? -11.905 18.080 58.264 1.00 23.09 179 GLU A O 1
ATOM 1278 N N . GLN A 1 182 ? -10.610 19.711 57.422 1.00 23.97 180 GLN A N 1
ATOM 1279 C CA . GLN A 1 182 ? -10.619 19.187 56.056 1.00 26.46 180 GLN A CA 1
ATOM 1280 C C . GLN A 1 182 ? -9.778 17.895 56.055 1.00 23.75 180 GLN A C 1
ATOM 1281 O O . GLN A 1 182 ? -10.138 16.882 55.441 1.00 22.30 180 GLN A O 1
ATOM 1287 N N . ILE A 1 183 ? -8.643 17.929 56.740 1.00 21.98 181 ILE A N 1
ATOM 1288 C CA . ILE A 1 183 ? -7.787 16.744 56.813 1.00 20.90 181 ILE A CA 1
ATOM 1289 C C . ILE A 1 183 ? -8.557 15.574 57.456 1.00 19.94 181 ILE A C 1
ATOM 1290 O O . ILE A 1 183 ? -8.570 14.452 56.938 1.00 19.28 181 ILE A O 1
ATOM 1295 N N . LEU A 1 184 ? -9.203 15.845 58.580 1.00 19.96 182 LEU A N 1
ATOM 1296 C CA . LEU A 1 184 ? -9.938 14.798 59.285 1.00 19.19 182 LEU A CA 1
ATOM 1297 C C . LEU A 1 184 ? -11.107 14.273 58.465 1.00 20.92 182 LEU A C 1
ATOM 1298 O O . LEU A 1 184 ? -11.373 13.058 58.472 1.00 21.47 182 LEU A O 1
ATOM 1303 N N . SER A 1 185 ? -11.786 15.172 57.752 1.00 19.36 183 SER A N 1
ATOM 1304 C CA . SER A 1 185 ? -12.924 14.781 56.908 1.00 22.52 183 SER A CA 1
ATOM 1305 C C . SER A 1 185 ? -12.451 13.888 55.773 1.00 21.24 183 SER A C 1
ATOM 1306 O O . SER A 1 185 ? -13.043 12.831 55.491 1.00 22.14 183 SER A O 1
ATOM 1309 N N . GLN A 1 186 ? -11.386 14.322 55.109 1.00 21.34 184 GLN A N 1
ATOM 1310 C CA . GLN A 1 186 ? -10.804 13.560 54.003 1.00 22.77 184 GLN A CA 1
ATOM 1311 C C . GLN A 1 186 ? -10.312 12.200 54.493 1.00 23.58 184 GLN A C 1
ATOM 1312 O O . GLN A 1 186 ? -10.477 11.187 53.802 1.00 21.98 184 GLN A O 1
ATOM 1318 N N . TYR A 1 187 ? -9.717 12.173 55.689 1.00 20.89 185 TYR A N 1
ATOM 1319 C CA . TYR A 1 187 ? -9.198 10.919 56.238 1.00 19.97 185 TYR A CA 1
ATOM 1320 C C . TYR A 1 187 ? -10.306 9.910 56.524 1.00 21.63 185 TYR A C 1
ATOM 1321 O O . TYR A 1 187 ? -10.221 8.746 56.109 1.00 21.65 185 TYR A O 1
ATOM 1330 N N . ILE A 1 188 ? -11.342 10.351 57.235 1.00 20.34 186 ILE A N 1
ATOM 1331 C CA . ILE A 1 188 ? -12.453 9.471 57.584 1.00 23.07 186 ILE A CA 1
ATOM 1332 C C . ILE A 1 188 ? -13.243 9.022 56.351 1.00 23.46 186 ILE A C 1
ATOM 1333 O O . ILE A 1 188 ? -13.642 7.862 56.228 1.00 24.12 186 ILE A O 1
ATOM 1338 N N . THR A 1 189 ? -13.463 9.951 55.436 1.00 24.06 187 THR A N 1
ATOM 1339 C CA . THR A 1 189 ? -14.242 9.652 54.247 1.00 24.35 187 THR A CA 1
ATOM 1340 C C . THR A 1 189 ? -13.533 8.814 53.198 1.00 25.16 187 THR A C 1
ATOM 1341 O O . THR A 1 189 ? -14.124 7.874 52.654 1.00 24.33 187 THR A O 1
ATOM 1345 N N . PHE A 1 190 ? -12.265 9.119 52.934 1.00 25.28 188 PHE A N 1
ATOM 1346 C CA . PHE A 1 190 ? -11.520 8.412 51.893 1.00 25.28 188 PHE A CA 1
ATOM 1347 C C . PHE A 1 190 ? -10.266 7.634 52.273 1.00 25.31 188 PHE A C 1
ATOM 1348 O O . PHE A 1 190 ? -10.099 6.481 51.877 1.00 24.77 188 PHE A O 1
ATOM 1356 N N . VAL A 1 191 ? -9.371 8.273 53.021 1.00 24.32 189 VAL A N 1
ATOM 1357 C CA . VAL A 1 191 ? -8.100 7.652 53.355 1.00 22.84 189 VAL A CA 1
ATOM 1358 C C . VAL A 1 191 ? -8.192 6.348 54.117 1.00 24.13 189 VAL A C 1
ATOM 1359 O O . VAL A 1 191 ? -7.576 5.354 53.733 1.00 22.16 189 VAL A O 1
ATOM 1363 N N . LYS A 1 192 ? -8.961 6.358 55.202 1.00 23.35 190 LYS A N 1
ATOM 1364 C CA . LYS A 1 192 ? -9.108 5.177 56.034 1.00 22.54 190 LYS A CA 1
ATOM 1365 C C . LYS A 1 192 ? -9.761 4.012 55.274 1.00 22.64 190 LYS A C 1
ATOM 1366 O O . LYS A 1 192 ? -9.212 2.919 55.231 1.00 20.28 190 LYS A O 1
ATOM 1372 N N . PRO A 1 193 ? -10.929 4.239 54.653 1.00 22.86 191 PRO A N 1
ATOM 1373 C CA . PRO A 1 193 ? -11.579 3.142 53.919 1.00 23.61 191 PRO A CA 1
ATOM 1374 C C . PRO A 1 193 ? -10.697 2.576 52.798 1.00 21.73 191 PRO A C 1
ATOM 1375 O O . PRO A 1 193 ? -10.573 1.360 52.647 1.00 24.22 191 PRO A O 1
ATOM 1379 N N . ALA A 1 194 ? -10.080 3.449 52.009 1.00 22.50 192 ALA A N 1
ATOM 1380 C CA . ALA A 1 194 ? -9.221 2.986 50.917 1.00 21.44 192 ALA A CA 1
ATOM 1381 C C . ALA A 1 194 ? -8.000 2.243 51.471 1.00 21.85 192 ALA A C 1
ATOM 1382 O O . ALA A 1 194 ? -7.552 1.246 50.903 1.00 20.46 192 ALA A O 1
ATOM 1384 N N . PHE A 1 195 ? -7.452 2.715 52.589 1.00 22.10 193 PHE A N 1
ATOM 1385 C CA . PHE A 1 195 ? -6.306 2.010 53.158 1.00 22.61 193 PHE A CA 1
ATOM 1386 C C . PHE A 1 195 ? -6.732 0.592 53.527 1.00 21.99 193 PHE A C 1
ATOM 1387 O O . PHE A 1 195 ? -6.057 -0.392 53.201 1.00 23.10 193 PHE A O 1
ATOM 1395 N N . GLU A 1 196 ? -7.869 0.475 54.197 1.00 22.16 194 GLU A N 1
ATOM 1396 C CA . GLU A 1 196 ? -8.329 -0.845 54.608 1.00 22.40 194 GLU A CA 1
ATOM 1397 C C . GLU A 1 196 ? -8.740 -1.736 53.438 1.00 23.48 194 GLU A C 1
ATOM 1398 O O . GLU A 1 196 ? -8.495 -2.941 53.454 1.00 22.64 194 GLU A O 1
ATOM 1404 N N . GLU A 1 197 ? -9.310 -1.142 52.400 1.00 22.97 195 GLU A N 1
ATOM 1405 C CA . GLU A 1 197 ? -9.764 -1.949 51.266 1.00 24.87 195 GLU A CA 1
ATOM 1406 C C . GLU A 1 197 ? -8.694 -2.319 50.246 1.00 23.95 195 GLU A C 1
ATOM 1407 O O . GLU A 1 197 ? -8.653 -3.459 49.754 1.00 22.82 195 GLU A O 1
ATOM 1413 N N . PHE A 1 198 ? -7.815 -1.370 49.944 1.00 21.85 196 PHE A N 1
ATOM 1414 C CA . PHE A 1 198 ? -6.792 -1.583 48.927 1.00 24.58 196 PHE A CA 1
ATOM 1415 C C . PHE A 1 198 ? -5.353 -1.782 49.392 1.00 25.39 196 PHE A C 1
ATOM 1416 O O . PHE A 1 198 ? -4.605 -2.512 48.762 1.00 25.73 196 PHE A O 1
ATOM 1424 N N . CYS A 1 199 ? -4.957 -1.137 50.488 1.00 26.29 197 CYS A N 1
ATOM 1425 C CA . CYS A 1 199 ? -3.579 -1.266 50.945 1.00 27.34 197 CYS A CA 1
ATOM 1426 C C . CYS A 1 199 ? -3.342 -2.438 51.894 1.00 29.37 197 CYS A C 1
ATOM 1427 O O . CYS A 1 199 ? -2.454 -3.259 51.655 1.00 28.68 197 CYS A O 1
ATOM 1430 N N . LEU A 1 200 ? -4.126 -2.529 52.964 1.00 31.10 198 LEU A N 1
ATOM 1431 C CA . LEU A 1 200 ? -3.927 -3.615 53.923 1.00 34.41 198 LEU A CA 1
ATOM 1432 C C . LEU A 1 200 ? -3.827 -5.002 53.307 1.00 35.76 198 LEU A C 1
ATOM 1433 O O . LEU A 1 200 ? -2.932 -5.771 53.659 1.00 38.91 198 LEU A O 1
ATOM 1438 N N . PRO A 1 201 ? -4.747 -5.356 52.395 1.00 35.83 199 PRO A N 1
ATOM 1439 C CA . PRO A 1 201 ? -4.672 -6.683 51.789 1.00 36.26 199 PRO A CA 1
ATOM 1440 C C . PRO A 1 201 ? -3.393 -6.934 50.991 1.00 36.15 199 PRO A C 1
ATOM 1441 O O . PRO A 1 201 ? -3.176 -8.059 50.531 1.00 38.16 199 PRO A O 1
ATOM 1445 N N . THR A 1 202 ? -2.557 -5.910 50.810 1.00 32.91 200 THR A N 1
ATOM 1446 C CA . THR A 1 202 ? -1.316 -6.109 50.061 1.00 30.46 200 THR A CA 1
ATOM 1447 C C . THR A 1 202 ? -0.139 -6.354 50.996 1.00 29.92 200 THR A C 1
ATOM 1448 O O . THR A 1 202 ? 0.953 -6.710 50.554 1.00 29.46 200 THR A O 1
ATOM 1452 N N . LYS A 1 203 ? -0.356 -6.154 52.290 1.00 28.27 201 LYS A N 1
ATOM 1453 C CA . LYS A 1 203 ? 0.706 -6.349 53.256 1.00 28.03 201 LYS A CA 1
ATOM 1454 C C . LYS A 1 203 ? 1.240 -7.775 53.186 1.00 28.03 201 LYS A C 1
ATOM 1455 O O . LYS A 1 203 ? 2.431 -8.013 53.390 1.00 25.53 201 LYS A O 1
ATOM 1461 N N . LYS A 1 204 ? 0.357 -8.723 52.886 1.00 27.40 202 LYS A N 1
ATOM 1462 C CA . LYS A 1 204 ? 0.760 -10.127 52.802 1.00 28.59 202 LYS A CA 1
ATOM 1463 C C . LYS A 1 204 ? 1.824 -10.396 51.742 1.00 28.28 202 LYS A C 1
ATOM 1464 O O . LYS A 1 204 ? 2.486 -11.432 51.780 1.00 27.85 202 LYS A O 1
ATOM 1470 N N . TYR A 1 205 ? 1.995 -9.478 50.793 1.00 26.90 203 TYR A N 1
ATOM 1471 C CA . TYR A 1 205 ? 2.996 -9.670 49.746 1.00 29.09 203 TYR A CA 1
ATOM 1472 C C . TYR A 1 205 ? 4.379 -9.192 50.160 1.00 28.85 203 TYR A C 1
ATOM 1473 O O . TYR A 1 205 ? 5.353 -9.448 49.452 1.00 28.26 203 TYR A O 1
ATOM 1482 N N . ALA A 1 206 ? 4.474 -8.492 51.291 1.00 26.79 204 ALA A N 1
ATOM 1483 C CA . ALA A 1 206 ? 5.774 -7.984 51.737 1.00 27.53 204 ALA A CA 1
ATOM 1484 C C . ALA A 1 206 ? 6.684 -9.109 52.233 1.00 25.36 204 ALA A C 1
ATOM 1485 O O . ALA A 1 206 ? 6.218 -10.074 52.836 1.00 26.56 204 ALA A O 1
ATOM 1487 N N . ASP A 1 207 ? 7.982 -8.980 51.962 1.00 25.32 205 ASP A N 1
ATOM 1488 C CA . ASP A 1 207 ? 8.963 -9.972 52.407 1.00 25.98 205 ASP A CA 1
ATOM 1489 C C . ASP A 1 207 ? 9.416 -9.639 53.823 1.00 26.43 205 ASP A C 1
ATOM 1490 O O . ASP A 1 207 ? 9.647 -10.521 54.649 1.00 26.90 205 ASP A O 1
ATOM 1495 N N . VAL A 1 208 ? 9.522 -8.344 54.093 1.00 26.45 206 VAL A N 1
ATOM 1496 C CA . VAL A 1 208 ? 9.986 -7.865 55.381 1.00 26.80 206 VAL A CA 1
ATOM 1497 C C . VAL A 1 208 ? 9.116 -6.722 55.893 1.00 26.28 206 VAL A C 1
ATOM 1498 O O . VAL A 1 208 ? 8.789 -5.807 55.138 1.00 25.86 206 VAL A O 1
ATOM 1502 N N . ILE A 1 209 ? 8.732 -6.780 57.166 1.00 24.27 207 ILE A N 1
ATOM 1503 C CA . ILE A 1 209 ? 7.940 -5.708 57.749 1.00 25.34 207 ILE A CA 1
ATOM 1504 C C . ILE A 1 209 ? 8.855 -4.908 58.665 1.00 27.03 207 ILE A C 1
ATOM 1505 O O . ILE A 1 209 ? 9.586 -5.471 59.503 1.00 24.17 207 ILE A O 1
ATOM 1510 N N . ILE A 1 210 ? 8.826 -3.590 58.475 1.00 23.85 208 ILE A N 1
ATOM 1511 C CA . ILE A 1 210 ? 9.658 -2.669 59.230 1.00 24.06 208 ILE A CA 1
ATOM 1512 C C . ILE A 1 210 ? 8.823 -1.784 60.151 1.00 27.29 208 ILE A C 1
ATOM 1513 O O . ILE A 1 210 ? 8.047 -0.942 59.693 1.00 27.61 208 ILE A O 1
ATOM 1518 N N . PRO A 1 211 ? 8.951 -1.977 61.466 1.00 28.03 209 PRO A N 1
ATOM 1519 C CA . PRO A 1 211 ? 8.180 -1.141 62.394 1.00 30.18 209 PRO A CA 1
ATOM 1520 C C . PRO A 1 211 ? 9.000 0.100 62.779 1.00 30.16 209 PRO A C 1
ATOM 1521 O O . PRO A 1 211 ? 10.204 0.151 62.536 1.00 30.89 209 PRO A O 1
ATOM 1525 N N . ARG A 1 212 ? 8.336 1.086 63.381 1.00 32.74 210 ARG A N 1
ATOM 1526 C CA . ARG A 1 212 ? 8.966 2.321 63.842 1.00 33.31 210 ARG A CA 1
ATOM 1527 C C . ARG A 1 212 ? 9.555 3.200 62.737 1.00 35.30 210 ARG A C 1
ATOM 1528 O O . ARG A 1 212 ? 10.331 4.124 63.010 1.00 35.50 210 ARG A O 1
ATOM 1536 N N . GLY A 1 213 ? 9.162 2.915 61.494 1.00 34.08 211 GLY A N 1
ATOM 1537 C CA . GLY A 1 213 ? 9.620 3.691 60.351 1.00 31.95 211 GLY A CA 1
ATOM 1538 C C . GLY A 1 213 ? 11.073 4.126 60.308 1.00 31.51 211 GLY A C 1
ATOM 1539 O O . GLY A 1 213 ? 11.989 3.319 60.457 1.00 30.49 211 GLY A O 1
ATOM 1540 N N . ALA A 1 214 ? 11.285 5.418 60.094 1.00 31.30 212 ALA A N 1
ATOM 1541 C CA . ALA A 1 214 ? 12.632 5.966 59.997 1.00 33.17 212 ALA A CA 1
ATOM 1542 C C . ALA A 1 214 ? 13.455 5.935 61.283 1.00 33.79 212 ALA A C 1
ATOM 1543 O O . ALA A 1 214 ? 14.656 6.212 61.250 1.00 34.88 212 ALA A O 1
ATOM 1545 N N . ASP A 1 215 ? 12.830 5.604 62.410 1.00 33.65 213 ASP A N 1
ATOM 1546 C CA . ASP A 1 215 ? 13.571 5.536 63.669 1.00 34.75 213 ASP A CA 1
ATOM 1547 C C . ASP A 1 215 ? 14.143 4.142 63.871 1.00 33.87 213 ASP A C 1
ATOM 1548 O O . ASP A 1 215 ? 14.819 3.878 64.866 1.00 33.32 213 ASP A O 1
ATOM 1553 N N . ASN A 1 216 ? 13.860 3.243 62.935 1.00 32.48 214 ASN A N 1
ATOM 1554 C CA . ASN A 1 216 ? 14.361 1.878 63.051 1.00 31.68 214 ASN A CA 1
ATOM 1555 C C . ASN A 1 216 ? 15.730 1.799 62.384 1.00 32.09 214 ASN A C 1
ATOM 1556 O O . ASN A 1 216 ? 15.857 1.363 61.239 1.00 29.51 214 ASN A O 1
ATOM 1561 N N . LEU A 1 217 ? 16.763 2.209 63.114 1.00 33.88 215 LEU A N 1
ATOM 1562 C CA . LEU A 1 217 ? 18.119 2.213 62.571 1.00 35.19 215 LEU A CA 1
ATOM 1563 C C . LEU A 1 217 ? 18.670 0.837 62.235 1.00 34.11 215 LEU A C 1
ATOM 1564 O O . LEU A 1 217 ? 19.428 0.685 61.279 1.00 32.38 215 LEU A O 1
ATOM 1569 N N . VAL A 1 218 ? 18.287 -0.165 63.020 1.00 33.21 216 VAL A N 1
ATOM 1570 C CA . VAL A 1 218 ? 18.738 -1.522 62.768 1.00 31.84 216 VAL A CA 1
ATOM 1571 C C . VAL A 1 218 ? 18.219 -2.021 61.422 1.00 31.36 216 VAL A C 1
ATOM 1572 O O . VAL A 1 218 ? 18.986 -2.503 60.593 1.00 29.91 216 VAL A O 1
ATOM 1576 N N . ALA A 1 219 ? 16.917 -1.895 61.201 1.00 30.17 217 ALA A N 1
ATOM 1577 C CA . ALA A 1 219 ? 16.334 -2.366 59.951 1.00 29.57 217 ALA A CA 1
ATOM 1578 C C . ALA A 1 219 ? 16.887 -1.573 58.776 1.00 28.97 217 ALA A C 1
ATOM 1579 O O . ALA A 1 219 ? 17.184 -2.133 57.725 1.00 28.69 217 ALA A O 1
ATOM 1581 N N . ILE A 1 220 ? 17.029 -0.263 58.954 1.00 29.04 218 ILE A N 1
ATOM 1582 C CA . ILE A 1 220 ? 17.549 0.575 57.882 1.00 28.32 218 ILE A CA 1
ATOM 1583 C C . ILE A 1 220 ? 18.989 0.215 57.531 1.00 30.44 218 ILE A C 1
ATOM 1584 O O . ILE A 1 220 ? 19.319 0.092 56.355 1.00 29.86 218 ILE A O 1
ATOM 1589 N N . ASN A 1 221 ? 19.846 0.040 58.534 1.00 31.30 219 ASN A N 1
ATOM 1590 C CA . ASN A 1 221 ? 21.241 -0.314 58.250 1.00 33.07 219 ASN A CA 1
ATOM 1591 C C . ASN A 1 221 ? 21.310 -1.686 57.575 1.00 32.23 219 ASN A C 1
ATOM 1592 O O . ASN A 1 221 ? 22.211 -1.955 56.777 1.00 32.78 219 ASN A O 1
ATOM 1597 N N . LEU A 1 222 ? 20.357 -2.554 57.900 1.00 32.40 220 LEU A N 1
ATOM 1598 C CA . LEU A 1 222 ? 20.294 -3.882 57.297 1.00 31.54 220 LEU A CA 1
ATOM 1599 C C . LEU A 1 222 ? 20.044 -3.751 55.795 1.00 31.51 220 LEU A C 1
ATOM 1600 O O . LEU A 1 222 ? 20.688 -4.412 54.986 1.00 32.40 220 LEU A O 1
ATOM 1605 N N . ILE A 1 223 ? 19.107 -2.889 55.417 1.00 29.39 221 ILE A N 1
ATOM 1606 C CA . ILE A 1 223 ? 18.812 -2.685 54.003 1.00 27.83 221 ILE A CA 1
ATOM 1607 C C . ILE A 1 223 ? 19.984 -1.986 53.314 1.00 26.54 221 ILE A C 1
ATOM 1608 O O . ILE A 1 223 ? 20.322 -2.315 52.178 1.00 27.58 221 ILE A O 1
ATOM 1613 N N . VAL A 1 224 ? 20.588 -1.016 53.994 1.00 25.95 222 VAL A N 1
ATOM 1614 C CA . VAL A 1 224 ? 21.725 -0.290 53.431 1.00 28.00 222 VAL A CA 1
ATOM 1615 C C . VAL A 1 224 ? 22.859 -1.263 53.116 1.00 31.39 222 VAL A C 1
ATOM 1616 O O . VAL A 1 224 ? 23.433 -1.249 52.020 1.00 30.73 222 VAL A O 1
ATOM 1620 N N . GLN A 1 225 ? 23.172 -2.116 54.087 1.00 33.19 223 GLN A N 1
ATOM 1621 C CA . GLN A 1 225 ? 24.238 -3.096 53.922 1.00 35.48 223 GLN A CA 1
ATOM 1622 C C . GLN A 1 225 ? 23.937 -4.052 52.763 1.00 35.79 223 GLN A C 1
ATOM 1623 O O . GLN A 1 225 ? 24.826 -4.403 51.986 1.00 35.28 223 GLN A O 1
ATOM 1629 N N . HIS A 1 226 ? 22.676 -4.446 52.629 1.00 33.73 224 HIS A N 1
ATOM 1630 C CA . HIS A 1 226 ? 22.280 -5.351 51.563 1.00 34.93 224 HIS A CA 1
ATOM 1631 C C . HIS A 1 226 ? 22.458 -4.681 50.202 1.00 34.23 224 HIS A C 1
ATOM 1632 O O . HIS A 1 226 ? 22.934 -5.296 49.239 1.00 33.26 224 HIS A O 1
ATOM 1639 N N . ILE A 1 227 ? 22.067 -3.416 50.114 1.00 32.12 225 ILE A N 1
ATOM 1640 C CA . ILE A 1 227 ? 22.202 -2.690 48.855 1.00 32.53 225 ILE A CA 1
ATOM 1641 C C . ILE A 1 227 ? 23.678 -2.483 48.502 1.00 34.06 225 ILE A C 1
ATOM 1642 O O . ILE A 1 227 ? 24.082 -2.645 47.345 1.00 32.98 225 ILE A O 1
ATOM 1647 N N . GLN A 1 228 ? 24.486 -2.141 49.501 1.00 35.24 226 GLN A N 1
ATOM 1648 C CA . GLN A 1 228 ? 25.908 -1.929 49.253 1.00 40.15 226 GLN A CA 1
ATOM 1649 C C . GLN A 1 228 ? 26.517 -3.221 48.699 1.00 41.20 226 GLN A C 1
ATOM 1650 O O . GLN A 1 228 ? 27.311 -3.192 47.760 1.00 40.38 226 GLN A O 1
ATOM 1656 N N . ASP A 1 229 ? 26.134 -4.355 49.276 1.00 42.25 227 ASP A N 1
ATOM 1657 C CA . ASP A 1 229 ? 26.642 -5.643 48.808 1.00 44.26 227 ASP A CA 1
ATOM 1658 C C . ASP A 1 229 ? 26.263 -5.803 47.329 1.00 44.35 227 ASP A C 1
ATOM 1659 O O . ASP A 1 229 ? 27.097 -6.174 46.499 1.00 44.57 227 ASP A O 1
ATOM 1664 N N . ILE A 1 230 ? 25.011 -5.496 47.001 1.00 43.66 228 ILE A N 1
ATOM 1665 C CA . ILE A 1 230 ? 24.532 -5.588 45.624 1.00 44.54 228 ILE A CA 1
ATOM 1666 C C . ILE A 1 230 ? 25.335 -4.659 44.710 1.00 44.86 228 ILE A C 1
ATOM 1667 O O . ILE A 1 230 ? 25.591 -4.986 43.552 1.00 45.95 228 ILE A O 1
ATOM 1672 N N . LEU A 1 231 ? 25.734 -3.505 45.230 1.00 44.27 229 LEU A N 1
ATOM 1673 C CA . LEU A 1 231 ? 26.507 -2.553 44.439 1.00 45.65 229 LEU A CA 1
ATOM 1674 C C . LEU A 1 231 ? 27.946 -3.020 44.226 1.00 48.40 229 LEU A C 1
ATOM 1675 O O . LEU A 1 231 ? 28.520 -2.823 43.155 1.00 48.92 229 LEU A O 1
ATOM 1680 N N . ASN A 1 232 ? 28.528 -3.636 45.248 1.00 51.49 230 ASN A N 1
ATOM 1681 C CA . ASN A 1 232 ? 29.904 -4.107 45.158 1.00 54.98 230 ASN A CA 1
ATOM 1682 C C . ASN A 1 232 ? 30.067 -5.269 44.186 1.00 56.55 230 ASN A C 1
ATOM 1683 O O . ASN A 1 232 ? 31.183 -5.598 43.787 1.00 57.37 230 ASN A O 1
ATOM 1688 N N . GLY A 1 233 ? 28.952 -5.881 43.804 1.00 58.66 231 GLY A N 1
ATOM 1689 C CA . GLY A 1 233 ? 28.999 -6.986 42.867 1.00 61.39 231 GLY A CA 1
ATOM 1690 C C . GLY A 1 233 ? 28.284 -8.225 43.367 1.00 63.78 231 GLY A C 1
ATOM 1691 O O . GLY A 1 233 ? 28.862 -9.331 43.258 1.00 65.29 231 GLY A O 1
ATOM 1692 N N . GLU B 1 21 ? 33.670 -9.840 70.762 1.00 46.77 19 GLU B N 1
ATOM 1693 C CA . GLU B 1 21 ? 32.537 -10.649 71.306 1.00 45.00 19 GLU B CA 1
ATOM 1694 C C . GLU B 1 21 ? 31.625 -11.133 70.180 1.00 42.71 19 GLU B C 1
ATOM 1695 O O . GLU B 1 21 ? 31.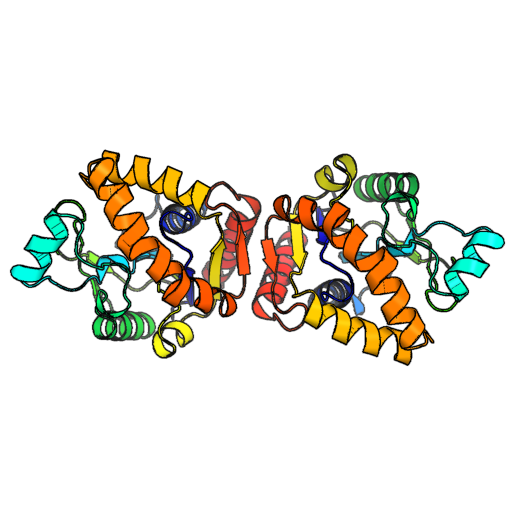539 -10.503 69.123 1.00 43.53 19 GLU B O 1
ATOM 1697 N N . PRO B 1 22 ? 30.937 -12.267 70.389 1.00 40.04 20 PRO B N 1
ATOM 1698 C CA . PRO B 1 22 ? 30.035 -12.793 69.358 1.00 37.85 20 PRO B CA 1
ATOM 1699 C C . PRO B 1 22 ? 28.849 -11.862 69.106 1.00 35.18 20 PRO B C 1
ATOM 1700 O O . PRO B 1 22 ? 28.478 -11.074 69.974 1.00 34.47 20 PRO B O 1
ATOM 1704 N N . PHE B 1 23 ? 28.279 -11.956 67.909 1.00 32.87 21 PHE B N 1
ATOM 1705 C CA . PHE B 1 23 ? 27.117 -11.156 67.512 1.00 32.23 21 PHE B CA 1
ATOM 1706 C C . PHE B 1 23 ? 25.891 -12.028 67.800 1.00 31.72 21 PHE B C 1
ATOM 1707 O O . PHE B 1 23 ? 25.715 -13.087 67.184 1.00 29.82 21 PHE B O 1
ATOM 1715 N N . LEU B 1 24 ? 25.060 -11.593 68.741 1.00 29.64 22 LEU B N 1
ATOM 1716 C CA . LEU B 1 24 ? 23.867 -12.342 69.104 1.00 29.55 22 LEU B CA 1
ATOM 1717 C C . LEU B 1 24 ? 22.604 -11.844 68.418 1.00 29.62 22 LEU B C 1
ATOM 1718 O O . LEU B 1 24 ? 22.311 -10.647 68.415 1.00 28.77 22 LEU B O 1
ATOM 1723 N N . ILE B 1 25 ? 21.855 -12.784 67.854 1.00 28.04 23 ILE B N 1
ATOM 1724 C CA . ILE B 1 25 ? 20.609 -12.477 67.169 1.00 27.20 23 ILE B CA 1
ATOM 1725 C C . ILE B 1 25 ? 19.514 -13.224 67.908 1.00 27.15 23 ILE B C 1
ATOM 1726 O O . ILE B 1 25 ? 19.569 -14.446 68.054 1.00 28.35 23 ILE B O 1
ATOM 1731 N N . GLY B 1 26 ? 18.537 -12.477 68.406 1.00 26.07 24 GLY B N 1
ATOM 1732 C CA . GLY B 1 26 ? 17.431 -13.083 69.123 1.00 26.00 24 GLY B CA 1
ATOM 1733 C C . GLY B 1 26 ? 16.288 -13.289 68.144 1.00 24.68 24 GLY B C 1
ATOM 1734 O O . GLY B 1 26 ? 16.042 -12.455 67.281 1.00 25.76 24 GLY B O 1
ATOM 1735 N N . VAL B 1 27 ? 15.586 -14.405 68.276 1.00 24.64 25 VAL B N 1
ATOM 1736 C CA . VAL B 1 27 ? 14.491 -14.695 67.366 1.00 24.95 25 VAL B CA 1
ATOM 1737 C C . VAL B 1 27 ? 13.303 -15.163 68.163 1.00 25.72 25 VAL B C 1
ATOM 1738 O O . VAL B 1 27 ? 13.420 -16.116 68.928 1.00 24.33 25 VAL B O 1
ATOM 1742 N N . SER B 1 28 ? 12.163 -14.495 67.997 1.00 23.60 26 SER B N 1
ATOM 1743 C CA . SER B 1 28 ? 10.966 -14.925 68.702 1.00 24.17 26 SER B CA 1
ATOM 1744 C C . SER B 1 28 ? 9.787 -15.049 67.743 1.00 24.19 26 SER B C 1
ATOM 1745 O O . SER B 1 28 ? 9.949 -14.911 66.530 1.00 23.19 26 SER B O 1
ATOM 1748 N N . GLY B 1 29 ? 8.612 -15.310 68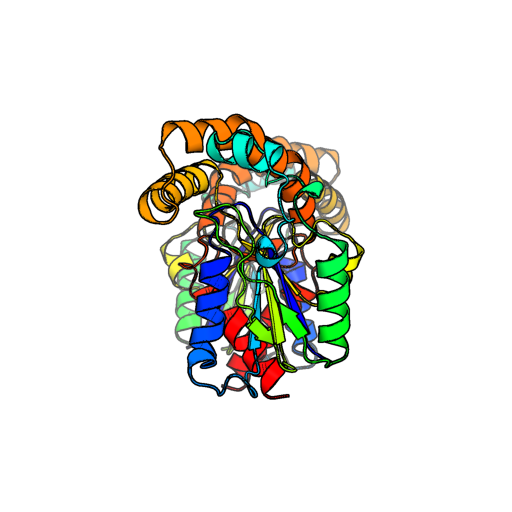.306 1.00 23.11 27 GLY B N 1
ATOM 1749 C CA . GLY B 1 29 ? 7.408 -15.525 67.520 1.00 24.82 27 GLY B CA 1
A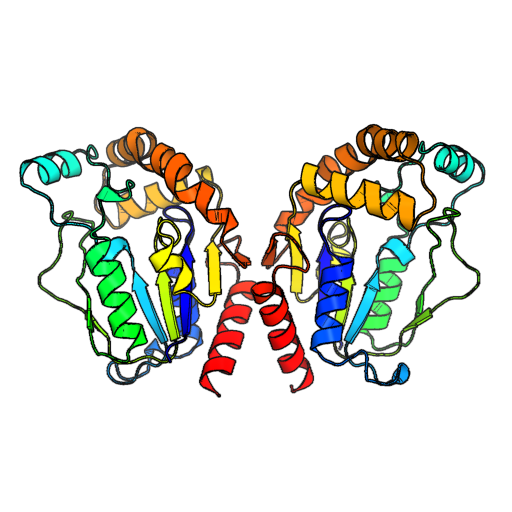TOM 1750 C C . GLY B 1 29 ? 6.611 -16.584 68.263 1.00 25.24 27 GLY B C 1
ATOM 1751 O O . GLY B 1 29 ? 7.160 -17.268 69.126 1.00 25.91 27 GLY B O 1
ATOM 1752 N N . GLY B 1 30 ? 5.326 -16.722 67.959 1.00 25.21 28 GLY B N 1
ATOM 1753 C CA . GLY B 1 30 ? 4.515 -17.705 68.660 1.00 24.14 28 GLY B CA 1
ATOM 1754 C C . GLY B 1 30 ? 4.900 -19.147 68.385 1.00 26.22 28 GLY B C 1
ATOM 1755 O O . GLY B 1 30 ? 5.766 -19.426 67.557 1.00 26.92 28 GLY B O 1
ATOM 1756 N N . THR B 1 31 ? 4.263 -20.077 69.086 1.00 27.10 29 THR B N 1
ATOM 1757 C CA . THR B 1 31 ? 4.563 -21.478 68.853 1.00 27.37 29 THR B CA 1
ATOM 1758 C C . THR B 1 31 ? 4.300 -21.829 67.382 1.00 26.73 29 THR B C 1
ATOM 1759 O O . THR B 1 31 ? 3.297 -21.405 66.790 1.00 25.93 29 THR B O 1
ATOM 1763 N N . ALA B 1 32 ? 5.221 -22.589 66.802 1.00 23.92 30 ALA B N 1
ATOM 1764 C CA . ALA B 1 32 ? 5.128 -23.031 65.418 1.00 25.58 30 ALA B CA 1
ATOM 1765 C C . ALA B 1 32 ? 5.074 -21.907 64.368 1.00 27.12 30 ALA B C 1
ATOM 1766 O O . ALA B 1 32 ? 4.604 -22.113 63.243 1.00 27.88 30 ALA B O 1
ATOM 1768 N N . SER B 1 33 ? 5.549 -20.717 64.723 1.00 26.38 31 SER B N 1
ATOM 1769 C CA . SER B 1 33 ? 5.564 -19.614 63.765 1.00 24.67 31 SER B CA 1
ATOM 1770 C C . SER B 1 33 ? 6.627 -19.849 62.685 1.00 24.26 31 SER B C 1
ATOM 1771 O O . SER B 1 33 ? 6.530 -19.306 61.578 1.00 22.84 31 SER B O 1
ATOM 1774 N N . GLY B 1 34 ? 7.628 -20.668 63.014 1.00 24.17 32 GLY B N 1
ATOM 1775 C CA . GLY B 1 34 ? 8.713 -20.968 62.092 1.00 25.00 32 GLY B CA 1
ATOM 1776 C C . GLY B 1 34 ? 10.091 -20.570 62.608 1.00 23.94 32 GLY B C 1
ATOM 1777 O O . GLY B 1 34 ? 11.051 -20.535 61.838 1.00 25.50 32 GLY B O 1
ATOM 1778 N N . LYS B 1 35 ? 10.207 -20.291 63.906 1.00 24.19 33 LYS B N 1
ATOM 1779 C CA . LYS B 1 35 ? 11.492 -19.868 64.467 1.00 24.95 33 LYS B CA 1
ATOM 1780 C C . LYS B 1 35 ? 12.615 -20.874 64.216 1.00 26.08 33 LYS B C 1
ATOM 1781 O O . LYS B 1 35 ? 13.673 -20.513 63.703 1.00 24.96 33 LYS B O 1
ATOM 1787 N N . SER B 1 36 ? 12.383 -22.135 64.580 1.00 27.08 34 SER B N 1
ATOM 1788 C CA . SER B 1 36 ? 13.411 -23.167 64.416 1.00 27.51 34 SER B CA 1
ATOM 1789 C C . SER B 1 36 ? 13.808 -23.381 62.969 1.00 26.60 34 SER B C 1
ATOM 1790 O O . SER B 1 36 ? 14.998 -23.448 62.660 1.00 26.07 34 SER B O 1
ATOM 1793 N N . SER B 1 37 ? 12.821 -23.495 62.079 1.00 26.41 35 SER B N 1
ATOM 1794 C CA . SER B 1 37 ? 13.121 -23.705 60.660 1.00 25.64 35 SER B CA 1
ATOM 1795 C C . SER B 1 37 ? 13.804 -22.484 60.028 1.00 25.18 35 SER B C 1
ATOM 1796 O O . SER B 1 37 ? 14.595 -22.621 59.088 1.00 24.30 35 SER B O 1
ATOM 1799 N N . VAL B 1 38 ? 13.483 -21.288 60.517 1.00 23.40 36 VAL B N 1
ATOM 1800 C CA . VAL B 1 38 ? 14.122 -20.077 59.997 1.00 24.01 36 VAL B CA 1
ATOM 1801 C C . VAL B 1 38 ? 15.607 -20.115 60.373 1.00 23.74 36 VAL B C 1
ATOM 1802 O O . VAL B 1 38 ? 16.471 -19.907 59.525 1.00 23.59 36 VAL B O 1
ATOM 1806 N N . CYS B 1 39 ? 15.903 -20.379 61.642 1.00 23.72 37 CYS B N 1
ATOM 1807 C CA . CYS B 1 39 ? 17.304 -20.456 62.065 1.00 25.21 37 CYS B CA 1
ATOM 1808 C C . CYS B 1 39 ? 18.002 -21.591 61.316 1.00 25.60 37 CYS B C 1
ATOM 1809 O O . CYS B 1 39 ? 19.123 -21.422 60.838 1.00 24.96 37 CYS B O 1
ATOM 1812 N N . ALA B 1 40 ? 17.334 -22.736 61.182 1.00 25.18 38 ALA B N 1
ATOM 1813 C CA . ALA B 1 40 ? 17.943 -23.862 60.469 1.00 26.32 38 ALA B CA 1
ATOM 1814 C C . ALA B 1 40 ? 18.255 -23.502 59.015 1.00 26.64 38 ALA B C 1
ATOM 1815 O O . ALA B 1 40 ? 19.310 -23.858 58.508 1.00 25.80 38 ALA B O 1
ATOM 1817 N N . LYS B 1 41 ? 17.351 -22.786 58.347 1.00 26.60 39 LYS B N 1
ATOM 1818 C CA . LYS B 1 41 ? 17.579 -22.414 56.951 1.00 27.21 39 LYS B CA 1
ATOM 1819 C C . LYS B 1 41 ? 18.748 -21.439 56.842 1.00 26.68 39 LYS B C 1
ATOM 1820 O O . LYS B 1 41 ? 19.558 -21.518 55.921 1.00 26.08 39 LYS B O 1
ATOM 1826 N N . ILE B 1 42 ? 18.828 -20.508 57.785 1.00 26.72 40 ILE B N 1
ATOM 1827 C CA . ILE B 1 42 ? 19.916 -19.541 57.782 1.00 25.41 40 ILE B CA 1
ATOM 1828 C C . ILE B 1 42 ? 21.296 -20.224 57.855 1.00 24.60 40 ILE B C 1
ATOM 1829 O O . ILE B 1 42 ? 22.187 -19.913 57.057 1.00 24.71 40 ILE B O 1
ATOM 1834 N N . VAL B 1 43 ? 21.482 -21.152 58.790 1.00 24.71 41 VAL B N 1
ATOM 1835 C CA . VAL B 1 43 ? 22.802 -21.791 58.884 1.00 25.47 41 VAL B CA 1
ATOM 1836 C C . VAL B 1 43 ? 23.097 -22.717 57.715 1.00 26.23 41 VAL B C 1
ATOM 1837 O O . VAL B 1 43 ? 24.253 -22.861 57.308 1.00 27.23 41 VAL B O 1
ATOM 1841 N N . GLN B 1 44 ? 22.056 -23.337 57.166 1.00 27.87 42 GLN B N 1
ATOM 1842 C CA . GLN B 1 44 ? 22.216 -24.220 56.015 1.00 28.76 42 GLN B CA 1
ATOM 1843 C C . GLN B 1 44 ? 22.715 -23.392 54.828 1.00 29.91 42 GLN B C 1
ATOM 1844 O O . GLN B 1 44 ? 23.672 -23.778 54.149 1.00 28.91 42 GLN B O 1
ATOM 1855 N N . LEU B 1 45 ? 22.081 -22.242 54.592 1.00 28.30 43 LEU B N 1
ATOM 1856 C CA . LEU B 1 45 ? 22.455 -21.379 53.476 1.00 30.00 43 LEU B CA 1
ATOM 1857 C C . LEU B 1 45 ? 23.836 -20.761 53.645 1.00 29.02 43 LEU B C 1
ATOM 1858 O O . LEU B 1 45 ? 24.475 -20.387 52.662 1.00 29.88 43 LEU B O 1
ATOM 1863 N N . LEU B 1 46 ? 24.293 -20.666 54.888 1.00 28.79 44 LEU B N 1
ATOM 1864 C CA . LEU B 1 46 ? 25.615 -20.124 55.200 1.00 29.34 44 LEU B CA 1
ATOM 1865 C C . LEU B 1 46 ? 26.672 -21.229 55.083 1.00 30.80 44 LEU B C 1
ATOM 1866 O O . LEU B 1 46 ? 27.857 -20.997 55.329 1.00 32.01 44 LEU B O 1
ATOM 1871 N N . GLY B 1 47 ? 26.220 -22.427 54.724 1.00 30.55 45 GLY B N 1
ATOM 1872 C CA . GLY B 1 47 ? 27.118 -23.558 54.547 1.00 31.20 45 GLY B CA 1
ATOM 1873 C C . GLY B 1 47 ? 27.639 -24.154 55.839 1.00 31.68 45 GLY B C 1
ATOM 1874 O O . GLY B 1 47 ? 28.565 -24.966 55.823 1.00 31.97 45 GLY B O 1
ATOM 1875 N N . GLN B 1 48 ? 27.032 -23.779 56.960 1.00 31.29 46 GLN B N 1
ATOM 1876 C CA . GLN B 1 48 ? 27.473 -24.273 58.263 1.00 31.62 46 GLN B CA 1
ATOM 1877 C C . GLN B 1 48 ? 27.274 -25.769 58.478 1.00 33.33 46 GLN B C 1
ATOM 1878 O O . GLN B 1 48 ? 27.966 -26.378 59.308 1.00 34.75 46 GLN B O 1
ATOM 1884 N N . ASN B 1 49 ? 26.340 -26.370 57.746 1.00 31.67 47 ASN B N 1
ATOM 1885 C CA . ASN B 1 49 ? 26.110 -27.795 57.901 1.00 33.56 47 ASN B CA 1
ATOM 1886 C C . ASN B 1 49 ? 27.239 -28.612 57.286 1.00 34.25 47 ASN B C 1
ATOM 1887 O O . ASN B 1 49 ? 27.322 -29.813 57.513 1.00 33.93 47 ASN B O 1
ATOM 1892 N N . GLU B 1 50 ? 28.111 -27.961 56.521 1.00 34.11 48 GLU B N 1
ATOM 1893 C CA . GLU B 1 50 ? 29.244 -28.660 55.902 1.00 36.94 48 GLU B CA 1
ATOM 1894 C C . GLU B 1 50 ? 30.553 -28.329 56.606 1.00 36.79 48 GLU B C 1
ATOM 1895 O O . GLU B 1 50 ? 31.637 -28.580 56.073 1.00 37.75 48 GLU B O 1
ATOM 1901 N N . VAL B 1 51 ? 30.447 -27.755 57.795 1.00 32.94 49 VAL B N 1
ATOM 1902 C CA . VAL B 1 51 ? 31.616 -27.398 58.584 1.00 33.56 49 VAL B CA 1
ATOM 1903 C C . VAL B 1 51 ? 31.636 -28.271 59.842 1.00 32.19 49 VAL B C 1
ATOM 1904 O O . VAL B 1 51 ? 30.580 -28.547 60.420 1.00 31.93 49 VAL B O 1
ATOM 1908 N N . ASP B 1 52 ? 32.824 -28.720 60.249 1.00 29.06 50 ASP B N 1
ATOM 1909 C CA . ASP B 1 52 ? 32.953 -29.555 61.441 1.00 29.26 50 ASP B CA 1
ATOM 1910 C C . ASP B 1 52 ? 32.405 -28.832 62.665 1.00 28.34 50 ASP B C 1
ATOM 1911 O O . ASP B 1 52 ? 32.564 -27.624 62.809 1.00 29.58 50 ASP B O 1
ATOM 1916 N N . TYR B 1 53 ? 31.790 -29.596 63.558 1.00 26.68 51 TYR B N 1
ATOM 1917 C CA . TYR B 1 53 ? 31.196 -29.057 64.771 1.00 26.36 51 TYR B CA 1
ATOM 1918 C C . TYR B 1 53 ? 32.048 -28.004 65.463 1.00 28.84 51 TYR B C 1
ATOM 1919 O O . TYR B 1 53 ? 31.578 -26.898 65.756 1.00 26.68 51 TYR B O 1
ATOM 1928 N N . ARG B 1 54 ? 33.302 -28.342 65.739 1.00 28.24 52 ARG B N 1
ATOM 1929 C CA . ARG B 1 54 ? 34.190 -27.403 66.421 1.00 31.42 52 ARG B CA 1
ATOM 1930 C C . ARG B 1 54 ? 34.480 -26.141 65.623 1.00 29.54 52 ARG B C 1
ATOM 1931 O O . ARG B 1 54 ? 34.809 -25.108 66.205 1.00 32.88 52 ARG B O 1
ATOM 1939 N N . GLN B 1 55 ? 34.376 -26.229 64.299 1.00 29.57 53 GLN B N 1
ATOM 1940 C CA . GLN B 1 55 ? 34.660 -25.101 63.412 1.00 31.19 53 GLN B CA 1
ATOM 1941 C C . GLN B 1 55 ? 33.470 -24.208 63.046 1.00 31.71 53 GLN B C 1
ATOM 1942 O O . GLN B 1 55 ? 33.641 -23.207 62.348 1.00 28.63 53 GLN B O 1
ATOM 1948 N N . LYS B 1 56 ? 32.272 -24.565 63.490 1.00 30.38 54 LYS B N 1
ATOM 1949 C CA . LYS B 1 56 ? 31.103 -23.758 63.151 1.00 31.94 54 LYS B CA 1
ATOM 1950 C C . LYS B 1 56 ? 31.250 -22.303 63.600 1.00 32.25 54 LYS B C 1
ATOM 1951 O O . LYS B 1 56 ? 31.688 -22.031 64.720 1.00 32.56 54 LYS B O 1
ATOM 1957 N N . GLN B 1 57 ? 30.887 -21.376 62.716 1.00 32.87 55 GLN B N 1
ATOM 1958 C CA . GLN B 1 57 ? 30.959 -19.944 63.014 1.00 32.97 55 GLN B CA 1
ATOM 1959 C C . GLN B 1 57 ? 29.600 -19.374 63.410 1.00 33.12 55 GLN B C 1
ATOM 1960 O O . GLN B 1 57 ? 29.514 -18.272 63.951 1.00 32.58 55 GLN B O 1
ATOM 1966 N N . VAL B 1 58 ? 28.540 -20.126 63.137 1.00 30.25 56 VAL B N 1
ATOM 1967 C CA . VAL B 1 58 ? 27.194 -19.690 63.484 1.00 29.66 56 VAL B CA 1
ATOM 1968 C C . VAL B 1 58 ? 26.521 -20.855 64.190 1.00 30.68 56 VAL B C 1
ATOM 1969 O O . VAL B 1 58 ? 26.457 -21.961 63.634 1.00 30.66 56 VAL B O 1
ATOM 1973 N N . VAL B 1 59 ? 26.035 -20.625 65.408 1.00 30.63 57 VAL B N 1
ATOM 1974 C CA . VAL B 1 59 ? 25.361 -21.681 66.153 1.00 30.79 57 VAL B CA 1
ATOM 1975 C C . VAL B 1 59 ? 23.969 -21.267 66.592 1.00 31.12 57 VAL B C 1
ATOM 1976 O O . VAL B 1 59 ? 23.684 -20.078 66.773 1.00 28.68 57 VAL B O 1
ATOM 1980 N N . ILE B 1 60 ? 23.111 -22.269 66.764 1.00 27.82 58 ILE B N 1
ATOM 1981 C CA . ILE B 1 60 ? 21.730 -22.054 67.161 1.00 27.30 58 ILE B CA 1
ATOM 1982 C C . ILE B 1 60 ? 21.469 -22.582 68.559 1.00 28.77 58 ILE B C 1
ATOM 1983 O O . ILE B 1 60 ? 21.797 -23.733 68.864 1.00 27.77 58 ILE B O 1
ATOM 1988 N N . LEU B 1 61 ? 20.894 -21.730 69.405 1.00 26.83 59 LEU B N 1
ATOM 1989 C CA . LEU B 1 61 ? 20.521 -22.106 70.765 1.00 28.27 59 LEU B CA 1
ATOM 1990 C C . LEU B 1 61 ? 19.020 -21.938 70.846 1.00 28.48 59 LEU B C 1
ATOM 1991 O O . LEU B 1 61 ? 18.491 -20.938 70.355 1.00 27.82 59 LEU B O 1
ATOM 1996 N N . SER B 1 62 ? 18.330 -22.902 71.452 1.00 27.73 60 SER B N 1
ATOM 1997 C CA . SER B 1 62 ? 16.883 -22.800 71.588 1.00 29.65 60 SER B CA 1
ATOM 1998 C C . SER B 1 62 ? 16.499 -22.593 73.045 1.00 29.06 60 SER B C 1
ATOM 1999 O O . SER B 1 62 ? 17.046 -23.232 73.955 1.00 27.34 60 SER B O 1
ATOM 2002 N N . GLN B 1 63 ? 15.558 -21.683 73.270 1.00 26.86 61 GLN B N 1
ATOM 2003 C CA . GLN B 1 63 ? 15.118 -21.398 74.625 1.00 25.76 61 GLN B CA 1
ATOM 2004 C C . GLN B 1 63 ? 14.515 -22.651 75.250 1.00 26.75 61 GLN B C 1
ATOM 2005 O O . GLN B 1 63 ? 14.557 -22.827 76.470 1.00 25.79 61 GLN B O 1
ATOM 2011 N N . ASP B 1 64 ? 13.965 -23.533 74.418 1.00 27.12 62 ASP B N 1
ATOM 2012 C CA . ASP B 1 64 ? 13.352 -24.746 74.938 1.00 28.83 62 ASP B CA 1
ATOM 2013 C C . ASP B 1 64 ? 14.375 -25.635 75.671 1.00 29.98 62 ASP B C 1
ATOM 2014 O O . ASP B 1 64 ? 13.995 -26.472 76.489 1.00 29.90 62 ASP B O 1
ATOM 2019 N N . SER B 1 65 ? 15.665 -25.447 75.391 1.00 28.96 63 SER B N 1
ATOM 2020 C CA . SER B 1 65 ? 16.705 -26.226 76.065 1.00 31.28 63 SER B CA 1
ATOM 2021 C C . SER B 1 65 ? 16.773 -25.827 77.533 1.00 31.10 63 SER B C 1
ATOM 2022 O O . SER B 1 65 ? 17.356 -26.539 78.367 1.00 31.25 63 SER B O 1
ATOM 2025 N N . PHE B 1 66 ? 16.173 -24.685 77.859 1.00 29.27 64 PHE B N 1
ATOM 2026 C CA . PHE B 1 66 ? 16.208 -24.211 79.226 1.00 28.97 64 PHE B CA 1
ATOM 2027 C C . PHE B 1 66 ? 14.913 -24.369 80.013 1.00 28.97 64 PHE B C 1
ATOM 2028 O O . PHE B 1 66 ? 14.707 -23.688 81.013 1.00 29.88 64 PHE B O 1
ATOM 2036 N N . TYR B 1 67 ? 14.033 -25.259 79.576 1.00 28.21 65 TYR B N 1
ATOM 2037 C CA . TYR B 1 67 ? 12.819 -25.480 80.349 1.00 30.62 65 TYR B CA 1
ATOM 2038 C C . TYR B 1 67 ? 13.278 -25.994 81.711 1.00 32.39 65 TYR B C 1
ATOM 2039 O O . TYR B 1 67 ? 14.308 -26.662 81.798 1.00 32.76 65 TYR B O 1
ATOM 2048 N N . ARG B 1 68 ? 12.534 -25.671 82.765 1.00 32.26 66 ARG B N 1
ATOM 2049 C CA . ARG B 1 68 ? 12.887 -26.121 84.115 1.00 34.27 66 ARG B CA 1
ATOM 2050 C C . ARG B 1 68 ? 12.615 -27.610 84.322 1.00 34.80 66 ARG B C 1
ATOM 2051 O O . ARG B 1 68 ? 11.791 -28.205 83.628 1.00 35.35 66 ARG B O 1
ATOM 2059 N N . VAL B 1 69 ? 13.316 -28.211 85.284 1.00 35.44 67 VAL B N 1
ATOM 2060 C CA . VAL B 1 69 ? 13.086 -29.613 85.620 1.00 34.81 67 VAL B CA 1
ATOM 2061 C C . VAL B 1 69 ? 11.739 -29.614 86.358 1.00 34.93 67 VAL B C 1
ATOM 2062 O O . VAL B 1 69 ? 11.544 -28.824 87.278 1.00 34.80 67 VAL B O 1
ATOM 2066 N N . LEU B 1 70 ? 10.809 -30.475 85.953 1.00 34.41 68 LEU B N 1
ATOM 2067 C CA . LEU B 1 70 ? 9.497 -30.520 86.597 1.00 36.24 68 LEU B CA 1
ATOM 2068 C C . LEU B 1 70 ? 9.468 -31.337 87.887 1.00 38.13 68 LEU B C 1
ATOM 2069 O O . LEU B 1 70 ? 10.179 -32.332 88.016 1.00 36.79 68 LEU B O 1
ATOM 2074 N N . THR B 1 71 ? 8.642 -30.903 88.838 1.00 40.17 69 THR B N 1
ATOM 2075 C CA . THR B 1 71 ? 8.478 -31.633 90.090 1.00 41.32 69 THR B CA 1
ATOM 2076 C C . THR B 1 71 ? 7.557 -32.778 89.699 1.00 41.47 69 THR B C 1
ATOM 2077 O O . THR B 1 71 ? 6.985 -32.760 88.612 1.00 40.56 69 THR B O 1
ATOM 2081 N N . SER B 1 72 ? 7.396 -33.761 90.580 1.00 42.66 70 SER B N 1
ATOM 208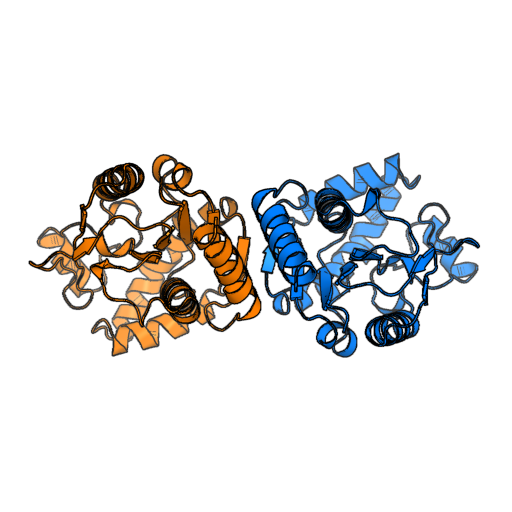2 C CA . SER B 1 72 ? 6.538 -34.902 90.283 1.00 42.28 70 SER B CA 1
ATOM 2083 C C . SER B 1 72 ? 5.101 -34.486 89.970 1.00 41.61 70 SER B C 1
ATOM 2084 O O . SER B 1 72 ? 4.498 -34.979 89.016 1.00 42.66 70 SER B O 1
ATOM 2086 N N . GLU B 1 73 ? 4.550 -33.578 90.769 1.00 42.54 71 GLU B N 1
ATOM 2087 C CA . GLU B 1 73 ? 3.180 -33.122 90.563 1.00 42.68 71 GLU B CA 1
ATOM 2088 C C . GLU B 1 73 ? 3.038 -32.410 89.217 1.00 42.87 71 GLU B C 1
ATOM 2089 O O . GLU B 1 73 ? 2.039 -32.585 88.507 1.00 41.64 71 GLU B O 1
ATOM 2091 N N . GLN B 1 74 ? 4.043 -31.605 88.877 1.00 43.85 72 GLN B N 1
ATOM 2092 C CA . GLN B 1 74 ? 4.029 -30.866 87.619 1.00 44.37 72 GLN B CA 1
ATOM 2093 C C . GLN B 1 74 ? 4.054 -31.812 86.425 1.00 44.35 72 GLN B C 1
ATOM 2094 O O . GLN B 1 74 ? 3.297 -31.630 85.468 1.00 43.87 72 GLN B O 1
ATOM 2100 N N . LYS B 1 75 ? 4.906 -32.835 86.485 1.00 45.13 73 LYS B N 1
ATOM 2101 C CA . LYS B 1 75 ? 4.986 -33.794 85.384 1.00 45.36 73 LYS B CA 1
ATOM 2102 C C . LYS B 1 75 ? 3.661 -34.532 85.239 1.00 44.79 73 LYS B C 1
ATOM 2103 O O . LYS B 1 75 ? 3.221 -34.844 84.133 1.00 44.34 73 LYS B O 1
ATOM 2109 N N . ALA B 1 76 ? 3.027 -34.817 86.368 1.00 46.08 74 ALA B N 1
ATOM 2110 C CA . ALA B 1 76 ? 1.743 -35.500 86.348 1.00 46.70 74 ALA B CA 1
ATOM 2111 C C . ALA B 1 76 ? 0.763 -34.704 85.481 1.00 47.20 74 ALA B C 1
ATOM 2112 O O . ALA B 1 76 ? 0.169 -35.240 84.538 1.00 46.94 74 ALA B O 1
ATOM 2114 N N . LYS B 1 77 ? 0.603 -33.420 85.785 1.00 47.59 75 LYS B N 1
ATOM 2115 C CA . LYS B 1 77 ? -0.311 -32.596 85.008 1.00 47.90 75 LYS B CA 1
ATOM 2116 C C . LYS B 1 77 ? 0.172 -32.451 83.571 1.00 47.58 75 LYS B C 1
ATOM 2117 O O . LYS B 1 77 ? -0.633 -32.404 82.643 1.00 47.37 75 LYS B O 1
ATOM 2123 N N . ALA B 1 78 ? 1.488 -32.408 83.383 1.00 46.63 76 ALA B N 1
ATOM 2124 C CA . ALA B 1 78 ? 2.046 -32.280 82.043 1.00 47.16 76 ALA B CA 1
ATOM 2125 C C . ALA B 1 78 ? 1.596 -33.446 81.162 1.00 46.80 76 ALA B C 1
ATOM 2126 O O . ALA B 1 78 ? 1.293 -33.263 79.982 1.00 46.55 76 ALA B O 1
ATOM 2128 N N . LEU B 1 79 ? 1.556 -34.644 81.740 1.00 47.62 77 LEU B N 1
ATOM 2129 C CA . LEU B 1 79 ? 1.143 -35.839 81.005 1.00 49.31 77 LEU B CA 1
ATOM 2130 C C . LEU B 1 79 ? -0.313 -35.762 80.544 1.00 49.94 77 LEU B C 1
ATOM 2131 O O . LEU B 1 79 ? -0.713 -36.458 79.605 1.00 50.12 77 LEU B O 1
ATOM 2136 N N . LYS B 1 80 ? -1.096 -34.913 81.207 1.00 50.50 78 LYS B N 1
ATOM 2137 C CA . LYS B 1 80 ? -2.506 -34.733 80.877 1.00 51.16 78 LYS B CA 1
ATOM 2138 C C . LYS B 1 80 ? -2.735 -33.434 80.101 1.00 51.23 78 LYS B C 1
ATOM 2139 O O . LYS B 1 80 ? -3.876 -33.068 79.802 1.00 51.32 78 LYS B O 1
ATOM 2141 N N . GLY B 1 81 ? -1.645 -32.746 79.769 1.00 49.95 79 GLY B N 1
ATOM 2142 C CA . GLY B 1 81 ? -1.750 -31.491 79.044 1.00 48.33 79 GLY B CA 1
ATOM 2143 C C . GLY B 1 81 ? -2.300 -30.404 79.948 1.00 46.86 79 GLY B C 1
ATOM 2144 O O . GLY B 1 81 ? -2.921 -29.444 79.482 1.00 46.68 79 GLY B O 1
ATOM 2145 N N . GLN B 1 82 ? -2.055 -30.550 81.246 1.00 45.24 80 GLN B N 1
ATOM 2146 C CA . GLN B 1 82 ? -2.543 -29.594 82.224 1.00 44.01 80 GLN B CA 1
ATOM 2147 C C . GLN B 1 82 ? -1.473 -28.768 82.939 1.00 41.90 80 GLN B C 1
ATOM 2148 O O . GLN B 1 82 ? -1.717 -28.254 84.029 1.00 41.23 80 GLN B O 1
ATOM 2154 N N . PHE B 1 83 ? -0.293 -28.639 82.334 1.00 39.85 81 PHE B N 1
ATOM 2155 C CA . PHE B 1 83 ? 0.785 -27.836 82.920 1.00 37.45 81 PHE B CA 1
ATOM 2156 C C . PHE B 1 83 ? 1.062 -26.691 81.956 1.00 35.32 81 PHE B C 1
ATOM 2157 O O . PHE B 1 83 ? 1.029 -26.878 80.733 1.00 34.82 81 PHE B O 1
ATOM 2165 N N . ASN B 1 84 ? 1.362 -25.515 82.498 1.00 33.89 82 ASN B N 1
ATOM 2166 C CA . ASN B 1 84 ? 1.593 -24.360 81.641 1.00 32.75 82 ASN B CA 1
ATOM 2167 C C . ASN B 1 84 ? 3.045 -24.142 81.236 1.00 31.80 82 ASN B C 1
ATOM 2168 O O . ASN B 1 84 ? 3.806 -23.461 81.927 1.00 31.16 82 ASN B O 1
ATOM 2173 N N . PHE B 1 85 ? 3.423 -24.717 80.099 1.00 30.92 83 PHE B N 1
ATOM 2174 C CA . PHE B 1 85 ? 4.787 -24.561 79.591 1.00 30.62 83 PHE B CA 1
ATOM 2175 C C . PHE B 1 85 ? 4.962 -23.251 78.842 1.00 31.40 83 PHE B C 1
ATOM 2176 O O . PHE B 1 85 ? 6.033 -22.989 78.313 1.00 31.09 83 PHE B O 1
ATOM 2184 N N . ASP B 1 86 ? 3.917 -22.427 78.797 1.00 30.95 84 ASP B N 1
ATOM 2185 C CA . ASP B 1 86 ? 3.993 -21.163 78.068 1.00 31.38 84 ASP B CA 1
ATOM 2186 C C . ASP B 1 86 ? 4.130 -19.926 78.931 1.00 32.15 84 ASP B C 1
ATOM 2187 O O . ASP B 1 86 ? 4.201 -18.801 78.421 1.00 32.24 84 ASP B O 1
ATOM 2192 N N . HIS B 1 87 ? 4.160 -20.140 80.241 1.00 32.57 85 HIS B N 1
ATOM 2193 C CA . HIS B 1 87 ? 4.307 -19.058 81.193 1.00 34.11 85 HIS B CA 1
ATOM 2194 C C . HIS B 1 87 ? 5.803 -18.789 81.339 1.00 34.10 85 HIS B C 1
ATOM 2195 O O . HIS B 1 87 ? 6.611 -19.716 81.283 1.00 34.82 85 HIS B O 1
ATOM 2202 N N . PRO B 1 88 ? 6.196 -17.522 81.506 1.00 34.77 86 PRO B N 1
ATOM 2203 C CA . PRO B 1 88 ? 7.616 -17.200 81.658 1.00 34.86 86 PRO B CA 1
ATOM 2204 C C . PRO B 1 88 ? 8.291 -18.036 82.751 1.00 35.90 86 PRO B C 1
ATOM 2205 O O . PRO B 1 88 ? 9.478 -18.347 82.663 1.00 35.88 86 PRO B O 1
ATOM 2209 N N . ASP B 1 89 ? 7.527 -18.395 83.778 1.00 36.11 87 ASP B N 1
ATOM 2210 C CA . ASP B 1 89 ? 8.073 -19.171 84.887 1.00 36.46 87 ASP B CA 1
ATOM 2211 C C . ASP B 1 89 ? 8.499 -20.588 84.507 1.00 35.79 87 ASP B C 1
ATOM 2212 O O . ASP B 1 89 ? 9.251 -21.220 85.250 1.00 35.19 87 ASP B O 1
ATOM 2217 N N . ALA B 1 90 ? 8.020 -21.090 83.368 1.00 32.48 88 ALA B N 1
ATOM 2218 C CA . ALA B 1 90 ? 8.358 -22.444 82.939 1.00 32.57 88 ALA B CA 1
ATOM 2219 C C . ALA B 1 90 ? 9.802 -22.556 82.450 1.00 31.68 88 ALA B C 1
ATOM 2220 O O . ALA B 1 90 ? 10.336 -23.659 82.311 1.00 31.42 88 ALA B O 1
ATOM 2222 N N . PHE B 1 91 ? 10.425 -21.415 82.174 1.00 32.27 89 PHE B N 1
ATOM 2223 C CA . PHE B 1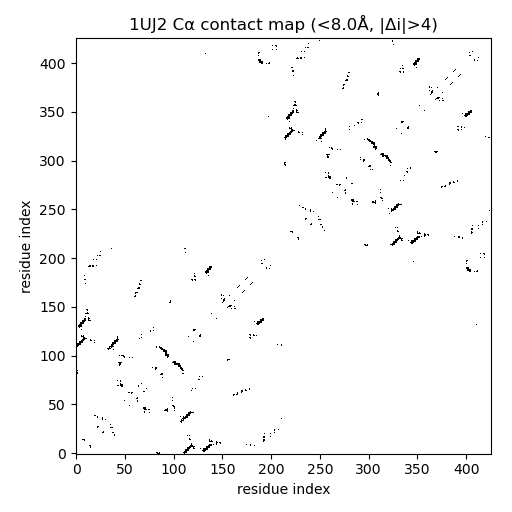 91 ? 11.806 -21.396 81.716 1.00 32.08 89 PHE B CA 1
ATOM 2224 C C . PHE B 1 91 ? 12.726 -20.985 82.867 1.00 33.98 89 PHE B C 1
ATOM 2225 O O . PHE B 1 91 ? 12.319 -20.242 83.756 1.00 33.99 89 PHE B O 1
ATOM 2233 N N . ASP B 1 92 ? 13.959 -21.482 82.866 1.00 35.40 90 ASP B N 1
ATOM 2234 C CA . ASP B 1 92 ? 14.915 -21.088 83.907 1.00 35.00 90 ASP B CA 1
ATOM 2235 C C . ASP B 1 92 ? 15.576 -19.837 83.352 1.00 35.27 90 ASP B C 1
ATOM 2236 O O . ASP B 1 92 ? 16.603 -19.935 82.681 1.00 32.36 90 ASP B O 1
ATOM 2241 N N . ASN B 1 93 ? 14.994 -18.666 83.606 1.00 34.77 91 ASN B N 1
ATOM 2242 C CA . ASN B 1 93 ? 15.572 -17.441 83.064 1.00 37.71 91 ASN B CA 1
ATOM 2243 C C . ASN B 1 93 ? 16.940 -17.121 83.630 1.00 35.65 91 ASN B C 1
ATOM 2244 O O . ASN B 1 93 ? 17.752 -16.494 82.959 1.00 35.86 91 ASN B O 1
ATOM 2249 N N . GLU B 1 94 ? 17.198 -17.539 84.864 1.00 36.32 92 GLU B N 1
ATOM 2250 C CA . GLU B 1 94 ? 18.491 -17.269 85.473 1.00 36.80 92 GLU B CA 1
ATOM 2251 C C . GLU B 1 94 ? 19.572 -18.028 84.712 1.00 33.88 92 GLU B C 1
ATOM 2252 O O . GLU B 1 94 ? 20.637 -17.483 84.432 1.00 32.28 92 GLU B O 1
ATOM 2258 N N . LEU B 1 95 ? 19.298 -19.285 84.374 1.00 33.04 93 LEU B N 1
ATOM 2259 C CA . LEU B 1 95 ? 20.273 -20.088 83.635 1.00 33.18 93 LEU B CA 1
ATOM 2260 C C . LEU B 1 95 ? 20.469 -19.524 82.227 1.00 32.82 93 LEU B C 1
ATOM 2261 O O . LEU B 1 95 ? 21.580 -19.506 81.704 1.00 32.68 93 LEU B O 1
ATOM 2266 N N . ILE B 1 96 ? 19.387 -19.043 81.619 1.00 32.85 94 ILE B N 1
ATOM 2267 C CA . ILE B 1 96 ? 19.477 -18.474 80.275 1.00 31.08 94 ILE B CA 1
ATOM 2268 C C . ILE B 1 96 ? 20.418 -17.278 80.290 1.00 31.17 94 ILE B C 1
ATOM 2269 O O . ILE B 1 96 ? 21.333 -17.178 79.472 1.00 31.21 94 ILE B O 1
ATOM 2274 N N . LEU B 1 97 ? 20.188 -16.369 81.230 1.00 32.14 95 LEU B N 1
ATOM 2275 C CA . LEU B 1 97 ? 21.004 -15.168 81.351 1.00 33.09 95 LEU B CA 1
ATOM 2276 C C . LEU B 1 97 ? 22.472 -15.513 81.602 1.00 32.77 95 LEU B C 1
ATOM 2277 O O . LEU B 1 97 ? 23.368 -14.986 80.947 1.00 32.61 95 LEU B O 1
ATOM 2282 N N . LYS B 1 98 ? 22.705 -16.390 82.568 1.00 32.55 96 LYS B N 1
ATOM 2283 C CA . LYS B 1 98 ? 24.057 -16.805 82.918 1.00 34.13 96 LYS B CA 1
ATOM 2284 C C . LYS B 1 98 ? 24.776 -17.386 81.707 1.00 33.53 96 LYS B C 1
ATOM 2285 O O . LYS B 1 98 ? 25.906 -17.004 81.395 1.00 32.73 96 LYS B O 1
ATOM 2291 N N . THR B 1 99 ? 24.100 -18.298 81.018 1.00 32.25 97 THR B N 1
ATOM 2292 C CA . THR B 1 99 ? 24.665 -18.957 79.848 1.00 31.38 97 THR B CA 1
ATOM 2293 C C . THR B 1 99 ? 24.963 -17.979 78.721 1.00 30.24 97 THR B C 1
ATOM 2294 O O . THR B 1 99 ? 26.046 -18.011 78.131 1.00 29.40 97 THR B O 1
ATOM 2298 N N . LEU B 1 100 ? 24.009 -17.104 78.415 1.00 29.80 98 LEU B N 1
ATOM 2299 C CA . LEU B 1 100 ? 24.223 -16.134 77.348 1.00 30.50 98 LEU B CA 1
ATOM 2300 C C . LEU B 1 100 ? 25.351 -15.166 77.689 1.00 31.16 98 LEU B C 1
ATOM 2301 O O . LEU B 1 100 ? 26.124 -14.778 76.810 1.00 30.68 98 LEU B O 1
ATOM 2306 N N . LYS B 1 101 ? 25.448 -14.764 78.955 1.00 32.60 99 LYS B N 1
ATOM 2307 C CA . LYS B 1 101 ? 26.525 -13.861 79.352 1.00 34.48 99 LYS B CA 1
ATOM 2308 C C . LYS B 1 101 ? 27.878 -14.540 79.153 1.00 35.34 99 LYS B C 1
ATOM 2309 O O . LYS B 1 101 ? 28.813 -13.937 78.626 1.00 35.45 99 LYS B O 1
ATOM 2315 N N . GLU B 1 102 ? 27.983 -15.796 79.574 1.00 35.88 100 GLU B N 1
ATOM 2316 C CA . GLU B 1 102 ? 29.238 -16.520 79.403 1.00 36.86 100 GLU B CA 1
ATOM 2317 C C . GLU B 1 102 ? 29.596 -16.619 77.928 1.00 36.14 100 GLU B C 1
ATOM 2318 O O . GLU B 1 102 ? 30.759 -16.464 77.547 1.00 35.52 100 GLU B O 1
ATOM 2324 N N . ILE B 1 103 ? 28.592 -16.865 77.094 1.00 34.44 101 ILE B N 1
ATOM 2325 C CA . ILE B 1 103 ? 28.823 -16.954 75.663 1.00 34.49 101 ILE B CA 1
ATOM 2326 C C . ILE B 1 103 ? 29.308 -15.603 75.146 1.00 34.87 101 ILE B C 1
ATOM 2327 O O . ILE B 1 103 ? 30.166 -15.540 74.273 1.00 34.73 101 ILE B O 1
ATOM 2332 N N . THR B 1 104 ? 28.745 -14.526 75.686 1.00 36.40 102 THR B N 1
ATOM 2333 C CA . THR B 1 104 ? 29.138 -13.180 75.292 1.00 39.03 102 THR B CA 1
ATOM 2334 C C . THR B 1 104 ? 30.605 -12.958 75.655 1.00 39.53 102 THR B C 1
ATOM 2335 O O . THR B 1 104 ? 31.312 -12.220 74.971 1.00 41.32 102 THR B O 1
ATOM 2339 N N . GLU B 1 105 ? 31.050 -13.608 76.728 1.00 39.71 103 GLU B N 1
ATOM 2340 C CA . GLU B 1 105 ? 32.436 -13.509 77.197 1.00 41.38 103 GLU B CA 1
ATOM 2341 C C . GLU B 1 105 ? 33.375 -14.458 76.453 1.00 41.36 103 GLU B C 1
ATOM 2342 O O . GLU B 1 105 ? 34.562 -14.540 76.772 1.00 41.16 103 GLU B O 1
ATOM 2348 N N . GLY B 1 106 ? 32.836 -15.186 75.479 1.00 40.29 104 GLY B N 1
ATOM 2349 C CA . GLY B 1 106 ? 33.655 -16.108 74.707 1.00 39.66 104 GLY B CA 1
ATOM 2350 C C . GLY B 1 106 ? 33.983 -17.419 75.393 1.00 38.96 104 GLY B C 1
ATOM 2351 O O . GLY B 1 106 ? 34.901 -18.132 74.978 1.00 39.91 104 GLY B O 1
ATOM 2352 N N . LYS B 1 107 ? 33.244 -17.754 76.441 1.00 37.43 105 LYS B N 1
ATOM 2353 C CA . LYS B 1 107 ? 33.483 -19.001 77.149 1.00 36.71 105 LYS B CA 1
ATOM 2354 C C . LYS B 1 107 ? 32.746 -20.157 76.486 1.00 36.96 105 LYS B C 1
ATOM 2355 O O . LYS B 1 107 ? 31.706 -19.966 75.848 1.00 36.32 105 LYS B O 1
ATOM 2361 N N . THR B 1 108 ? 33.293 -21.356 76.644 1.00 34.44 106 THR B N 1
ATOM 2362 C CA . THR B 1 108 ? 32.661 -22.561 76.122 1.00 34.62 106 THR B CA 1
ATOM 2363 C C . THR B 1 108 ? 31.655 -22.930 77.203 1.00 34.87 106 THR B C 1
ATOM 2364 O O . THR B 1 108 ? 31.953 -22.821 78.397 1.00 36.86 106 THR B O 1
ATOM 2368 N N . VAL B 1 109 ? 30.458 -23.340 76.805 1.00 33.24 107 VAL B N 1
ATOM 2369 C CA . VAL B 1 109 ? 29.440 -23.679 77.783 1.00 32.30 107 VAL B CA 1
ATOM 2370 C C . VAL B 1 109 ? 28.740 -24.993 77.449 1.00 32.04 107 VAL B C 1
ATOM 2371 O O . VAL B 1 109 ? 28.772 -25.459 76.309 1.00 31.74 107 VAL B O 1
ATOM 2375 N N . GLN B 1 110 ? 28.118 -25.587 78.459 1.00 31.81 108 GLN B N 1
ATOM 2376 C CA . GLN B 1 110 ? 27.358 -26.820 78.285 1.00 31.49 108 GLN B CA 1
ATOM 2377 C C . GLN B 1 110 ? 25.903 -26.423 78.459 1.00 32.82 108 GLN B C 1
ATOM 2378 O O . GLN B 1 110 ? 25.575 -25.687 79.390 1.00 34.73 108 GLN B O 1
ATOM 2384 N N . ILE B 1 111 ? 25.028 -26.888 77.575 1.00 31.52 109 ILE B N 1
ATOM 2385 C CA . ILE B 1 111 ? 23.617 -26.553 77.711 1.00 32.08 109 ILE B CA 1
ATOM 2386 C C . ILE B 1 111 ? 22.785 -27.826 77.761 1.00 33.06 109 ILE B C 1
ATOM 2387 O O . ILE B 1 111 ? 23.161 -28.861 77.202 1.00 33.29 109 ILE B O 1
ATOM 2392 N N . PRO B 1 112 ? 21.654 -27.779 78.465 1.00 31.79 110 PRO B N 1
ATOM 2393 C CA . PRO B 1 112 ? 20.810 -28.965 78.560 1.00 31.81 110 PRO B CA 1
ATOM 2394 C C . PRO B 1 112 ? 20.131 -29.365 77.261 1.00 31.64 110 PRO B C 1
ATOM 2395 O O . PRO B 1 112 ? 20.057 -28.579 76.308 1.00 29.38 110 PRO B O 1
ATOM 2399 N N . VAL B 1 113 ? 19.654 -30.605 77.239 1.00 31.13 111 VAL B N 1
ATOM 2400 C CA . VAL B 1 113 ? 18.956 -31.168 76.091 1.00 32.41 111 VAL B CA 1
ATOM 2401 C C . VAL B 1 113 ? 17.559 -31.517 76.587 1.00 32.96 111 VAL B C 1
ATOM 2402 O O . VAL B 1 113 ? 17.408 -32.298 77.525 1.00 33.46 111 VAL B O 1
ATOM 2406 N N . TYR B 1 114 ? 16.539 -30.930 75.971 1.00 33.19 112 TYR B N 1
ATOM 2407 C CA . TYR B 1 114 ? 15.166 -31.173 76.411 1.00 32.66 112 TYR B CA 1
ATOM 2408 C C . TYR B 1 114 ? 14.457 -32.187 75.522 1.00 33.34 112 TYR B C 1
ATOM 2409 O O . TYR B 1 114 ? 14.601 -32.169 74.295 1.00 33.74 112 TYR B O 1
ATOM 2418 N N . ASP B 1 115 ? 13.697 -33.072 76.156 1.00 33.44 113 ASP B N 1
ATOM 2419 C CA . ASP B 1 115 ? 12.950 -34.118 75.459 1.00 35.28 113 ASP B CA 1
ATOM 2420 C C . ASP B 1 115 ? 11.463 -33.793 75.614 1.00 34.49 113 ASP B C 1
ATO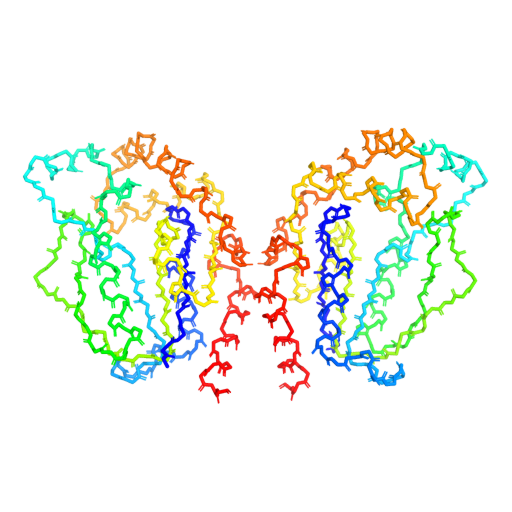M 2421 O O . ASP B 1 115 ? 10.908 -33.892 76.713 1.00 33.50 113 ASP B O 1
ATOM 2426 N N . PHE B 1 116 ? 10.829 -33.384 74.521 1.00 33.64 114 PHE B N 1
ATOM 2427 C CA . PHE B 1 116 ? 9.411 -33.034 74.554 1.00 34.61 114 PHE B CA 1
ATOM 2428 C C . PHE B 1 116 ? 8.508 -34.242 74.770 1.00 36.38 114 PHE B C 1
ATOM 2429 O O . PHE B 1 116 ? 7.398 -34.105 75.285 1.00 35.96 114 PHE B O 1
ATOM 2437 N N . VAL B 1 117 ? 8.976 -35.419 74.366 1.00 36.64 115 VAL B N 1
ATOM 2438 C CA . VAL B 1 117 ? 8.179 -36.626 74.531 1.00 37.57 115 VAL B CA 1
ATOM 2439 C C . VAL B 1 117 ? 7.964 -36.925 76.017 1.00 38.37 115 VAL B C 1
ATOM 2440 O O . VAL B 1 117 ? 6.856 -37.242 76.438 1.00 37.12 115 VAL B O 1
ATOM 2444 N N . SER B 1 118 ? 9.021 -36.788 76.812 1.00 39.02 116 SER B N 1
ATOM 2445 C CA . SER B 1 118 ? 8.949 -37.076 78.241 1.00 39.57 116 SER B CA 1
ATOM 2446 C C . SER B 1 118 ? 8.847 -35.851 79.144 1.00 39.58 116 SER B C 1
ATOM 2447 O O . SER B 1 118 ? 8.818 -35.992 80.372 1.00 38.79 116 SER B O 1
ATOM 2450 N N . HIS B 1 119 ? 8.796 -34.656 78.556 1.00 37.75 117 HIS B N 1
ATOM 2451 C CA . HIS B 1 119 ? 8.717 -33.440 79.360 1.00 37.82 117 HIS B CA 1
ATOM 2452 C C . HIS B 1 119 ? 9.887 -33.397 80.338 1.00 37.62 117 HIS B C 1
ATOM 2453 O O . HIS B 1 119 ? 9.726 -32.990 81.486 1.00 36.93 117 HIS B O 1
ATOM 2460 N N . SER B 1 120 ? 11.065 -33.824 79.898 1.00 37.10 118 SER B N 1
ATOM 2461 C CA . SER B 1 120 ? 12.204 -33.810 80.797 1.00 38.75 118 SER B CA 1
ATOM 2462 C C . SER B 1 120 ? 13.522 -33.540 80.116 1.00 39.15 118 SER B C 1
ATOM 2463 O O . SER B 1 120 ? 13.673 -33.689 78.905 1.00 37.42 118 SER B O 1
ATOM 2466 N N . ARG B 1 121 ? 14.478 -33.154 80.945 1.00 40.64 119 ARG B N 1
ATOM 2467 C CA . ARG B 1 121 ? 15.823 -32.828 80.530 1.00 44.20 119 ARG B CA 1
ATOM 2468 C C . ARG B 1 121 ? 16.621 -34.129 80.498 1.00 46.13 119 ARG B C 1
ATOM 2469 O O . ARG B 1 121 ? 16.508 -34.948 81.413 1.00 48.40 119 ARG B O 1
ATOM 2477 N N . LYS B 1 122 ? 17.398 -34.330 79.437 1.00 47.11 120 LYS B N 1
ATOM 2478 C CA . LYS B 1 122 ? 18.215 -35.536 79.290 1.00 48.04 120 LYS B CA 1
ATOM 2479 C C . LYS B 1 122 ? 19.486 -35.475 80.129 1.00 47.45 120 LYS B C 1
ATOM 2480 O O . LYS B 1 122 ? 19.834 -34.428 80.671 1.00 46.93 120 LYS B O 1
ATOM 2486 N N . GLU B 1 123 ? 20.170 -36.612 80.239 1.00 48.36 121 GLU B N 1
ATOM 2487 C CA . GLU B 1 123 ? 21.400 -36.696 81.021 1.00 47.12 121 GLU B CA 1
ATOM 2488 C C . GLU B 1 123 ? 22.533 -35.952 80.320 1.00 44.59 121 GLU B C 1
ATOM 2489 O O . GLU B 1 123 ? 23.275 -35.194 80.935 1.00 45.26 121 GLU B O 1
ATOM 2491 N N . GLU B 1 124 ? 22.652 -36.180 79.022 1.00 43.28 122 GLU B N 1
ATOM 2492 C CA . GLU B 1 124 ? 23.680 -35.544 78.206 1.00 42.64 122 GLU B CA 1
ATOM 2493 C C . GLU B 1 124 ? 23.428 -34.047 78.018 1.00 40.60 122 GLU B C 1
ATOM 2494 O O . GLU B 1 124 ? 22.285 -33.597 78.050 1.00 39.99 122 GLU B O 1
ATOM 2500 N N . THR B 1 125 ? 24.503 -33.283 77.843 1.00 37.50 123 THR B N 1
ATOM 2501 C CA . THR B 1 125 ? 24.388 -31.855 77.584 1.00 34.89 123 THR B CA 1
ATOM 2502 C C . THR B 1 125 ? 25.141 -31.608 76.281 1.00 33.42 123 THR B C 1
ATOM 2503 O O . THR B 1 125 ? 25.871 -32.474 75.807 1.00 34.82 123 THR B O 1
ATOM 2507 N N . VAL B 1 126 ? 24.952 -30.433 75.702 1.00 30.09 124 VAL B N 1
ATOM 2508 C CA . VAL B 1 126 ? 25.592 -30.068 74.450 1.00 29.65 124 VAL B CA 1
ATOM 2509 C C . VAL B 1 126 ? 26.682 -29.024 74.703 1.00 28.45 124 VAL B C 1
ATOM 2510 O O . VAL B 1 126 ? 26.469 -28.062 75.432 1.00 27.99 124 VAL B O 1
ATOM 2514 N N . THR B 1 127 ? 27.860 -29.237 74.119 1.00 27.71 125 THR B N 1
ATOM 2515 C CA . THR B 1 127 ? 28.969 -28.298 74.264 1.00 26.06 125 THR B CA 1
ATOM 2516 C C . THR B 1 127 ? 28.806 -27.218 73.202 1.00 26.80 125 THR B C 1
ATOM 2517 O O . THR B 1 127 ? 28.708 -27.521 72.013 1.00 28.42 125 THR B O 1
ATOM 2521 N N . VAL B 1 128 ? 28.761 -25.963 73.637 1.00 27.67 126 VAL B N 1
ATOM 2522 C CA . VAL B 1 128 ? 28.637 -24.835 72.727 1.00 28.41 126 VAL B CA 1
ATOM 2523 C C . VAL B 1 128 ? 29.971 -24.100 72.763 1.00 29.38 126 VAL B C 1
ATOM 2524 O O . VAL B 1 128 ? 30.296 -23.436 73.746 1.00 29.93 126 VAL B O 1
ATOM 2528 N N . TYR B 1 129 ? 30.749 -24.251 71.698 1.00 29.77 127 TYR B N 1
ATOM 2529 C CA . TYR B 1 129 ? 32.054 -23.606 71.596 1.00 31.09 127 TYR B CA 1
ATOM 2530 C C . TYR B 1 129 ? 31.861 -22.168 71.122 1.00 32.24 127 TYR B C 1
ATOM 2531 O O . TYR B 1 129 ? 30.807 -21.824 70.578 1.00 30.98 127 TYR B O 1
ATOM 2540 N N . PRO B 1 130 ? 32.879 -21.312 71.321 1.00 34.02 128 PRO B N 1
ATOM 2541 C CA . PRO B 1 130 ? 32.802 -19.906 70.904 1.00 35.49 128 PRO B CA 1
ATOM 2542 C C . PRO B 1 130 ? 32.553 -19.770 69.403 1.00 35.63 128 PRO B C 1
ATOM 2543 O O . PRO B 1 130 ? 33.300 -20.306 68.581 1.00 35.16 128 PRO B O 1
ATOM 2547 N N . ALA B 1 131 ? 31.492 -19.054 69.055 1.00 35.30 129 ALA B N 1
ATOM 2548 C CA . ALA B 1 131 ? 31.140 -18.848 67.660 1.00 35.57 129 ALA B CA 1
ATOM 2549 C C . ALA B 1 131 ? 31.077 -17.347 67.381 1.00 34.92 129 ALA B C 1
ATOM 2550 O O . ALA B 1 131 ? 30.965 -16.545 68.306 1.00 35.66 129 ALA B O 1
ATOM 2552 N N . ASP B 1 132 ? 31.160 -16.974 66.110 1.00 34.01 130 ASP B N 1
ATOM 2553 C CA . ASP B 1 132 ? 31.123 -15.567 65.728 1.00 33.46 130 ASP B CA 1
ATOM 2554 C C . ASP B 1 132 ? 29.707 -15.004 65.800 1.00 32.60 130 ASP B C 1
ATOM 2555 O O . ASP B 1 132 ? 29.512 -13.832 66.126 1.00 31.88 130 ASP B O 1
ATOM 2560 N N . VAL B 1 133 ? 28.723 -15.846 65.501 1.00 31.26 131 VAL B N 1
ATOM 2561 C CA . VAL B 1 133 ? 27.322 -15.429 65.528 1.00 29.37 131 VAL B CA 1
ATOM 2562 C C . VAL B 1 133 ? 26.476 -16.485 66.224 1.00 29.78 131 VAL B C 1
ATOM 2563 O O . VAL B 1 133 ? 26.621 -17.684 65.969 1.00 29.56 131 VAL B O 1
ATOM 2567 N N . VAL B 1 134 ? 25.601 -16.031 67.114 1.00 27.32 132 VAL B N 1
ATOM 2568 C CA . VAL B 1 134 ? 24.734 -16.931 67.838 1.00 27.67 132 VAL B CA 1
ATOM 2569 C C . VAL B 1 134 ? 23.284 -16.547 67.636 1.00 27.70 132 VAL B C 1
ATOM 2570 O O . VAL B 1 134 ? 22.902 -15.390 67.832 1.00 26.27 132 VAL B O 1
ATOM 2574 N N . LEU B 1 135 ? 22.493 -17.524 67.203 1.00 26.60 133 LEU B N 1
ATOM 2575 C CA . LEU B 1 135 ? 21.067 -17.346 67.010 1.00 27.10 133 LEU B CA 1
ATOM 2576 C C . LEU B 1 135 ? 20.400 -17.976 68.231 1.00 26.97 133 LEU B C 1
ATOM 2577 O O . LEU B 1 135 ? 20.566 -19.168 68.490 1.00 28.65 133 LEU B O 1
ATOM 2582 N N . PHE B 1 136 ? 19.661 -17.178 68.987 1.00 24.90 134 PHE B N 1
ATOM 2583 C CA . PHE B 1 136 ? 18.958 -17.682 70.160 1.00 24.64 134 PHE B CA 1
ATOM 2584 C C . PHE B 1 136 ? 17.476 -17.530 69.838 1.00 24.47 134 PHE B C 1
ATOM 2585 O O . PHE B 1 136 ? 16.995 -16.406 69.658 1.00 23.61 134 PHE B O 1
ATOM 2593 N N . GLU B 1 137 ? 16.755 -18.648 69.780 1.00 24.62 135 GLU B N 1
ATOM 2594 C CA . GLU B 1 137 ? 15.341 -18.611 69.412 1.00 25.15 135 GLU B CA 1
ATOM 2595 C C . GLU B 1 137 ? 14.398 -19.221 70.424 1.00 25.57 135 GLU B C 1
ATOM 2596 O O . GLU B 1 137 ? 14.690 -20.261 71.020 1.00 25.47 135 GLU B O 1
ATOM 2602 N N . GLY B 1 138 ? 13.255 -18.570 70.624 1.00 23.63 136 GLY B N 1
ATOM 2603 C CA . GLY B 1 138 ? 12.289 -19.102 71.570 1.00 24.86 136 GLY B CA 1
ATOM 2604 C C . GLY B 1 138 ? 11.058 -18.229 71.643 1.00 26.44 136 GLY B C 1
ATOM 2605 O O . GLY B 1 138 ? 11.132 -17.040 71.326 1.00 26.96 136 GLY B O 1
ATOM 2606 N N . ILE B 1 139 ? 9.940 -18.819 72.062 1.00 25.55 137 ILE B N 1
ATOM 2607 C CA . ILE B 1 139 ? 8.670 -18.108 72.172 1.00 27.55 137 ILE B CA 1
ATOM 2608 C C . ILE B 1 139 ? 8.687 -16.919 73.132 1.00 27.34 137 ILE B C 1
ATOM 2609 O O . ILE B 1 139 ? 7.854 -16.025 73.015 1.00 27.65 137 ILE B O 1
ATOM 2614 N N . LEU B 1 140 ? 9.616 -16.915 74.089 1.00 26.30 138 LEU B N 1
ATOM 2615 C CA . LEU B 1 140 ? 9.721 -15.801 75.031 1.00 25.59 138 LEU B CA 1
ATOM 2616 C C . LEU B 1 140 ? 11.144 -15.250 75.090 1.00 25.41 138 LEU B C 1
ATOM 2617 O O . LEU B 1 140 ? 11.585 -14.746 76.125 1.00 25.40 138 LEU B O 1
ATOM 2622 N N . ALA B 1 141 ? 11.852 -15.316 73.963 1.00 24.62 139 ALA B N 1
ATOM 2623 C CA . ALA B 1 141 ? 13.221 -14.820 73.892 1.00 24.81 139 ALA B CA 1
ATOM 2624 C C . ALA B 1 141 ? 13.357 -13.332 74.219 1.00 26.56 139 ALA B C 1
ATOM 2625 O O . ALA B 1 141 ? 14.416 -12.900 74.663 1.00 27.43 139 ALA B O 1
ATOM 2627 N N . PHE B 1 142 ? 12.304 -12.546 73.991 1.00 26.43 140 PHE B N 1
ATOM 2628 C CA . PHE B 1 142 ? 12.364 -11.110 74.270 1.00 27.29 140 PHE B CA 1
ATOM 2629 C C . PHE B 1 142 ? 11.639 -10.724 75.565 1.00 29.01 140 PHE B C 1
ATOM 2630 O O . PHE B 1 142 ? 11.463 -9.542 75.841 1.00 29.12 140 PHE B O 1
ATOM 2638 N N . TYR B 1 143 ? 11.216 -11.704 76.356 1.00 28.31 141 TYR B N 1
ATOM 2639 C CA . TYR B 1 143 ? 10.490 -11.389 77.578 1.00 30.69 141 TYR B CA 1
ATOM 2640 C C . TYR B 1 143 ? 11.319 -10.656 78.631 1.00 30.95 141 TYR B C 1
ATOM 2641 O O . TYR B 1 143 ? 10.863 -9.673 79.217 1.00 32.27 141 TYR B O 1
ATOM 2650 N N . SER B 1 144 ? 12.525 -11.142 78.882 1.00 30.62 142 SER B N 1
ATOM 2651 C CA . SER B 1 144 ? 13.409 -10.529 79.871 1.00 33.15 142 SER B CA 1
ATOM 2652 C C . SER B 1 144 ? 14.210 -9.363 79.313 1.00 32.88 142 SER B C 1
ATOM 2653 O O . SER B 1 144 ? 14.878 -9.490 78.283 1.00 32.00 142 SER B O 1
ATOM 2656 N N . GLN B 1 145 ? 14.163 -8.222 79.996 1.00 33.08 143 GLN B N 1
ATOM 2657 C CA . GLN B 1 145 ? 14.915 -7.063 79.530 1.00 33.71 143 GLN B CA 1
ATOM 2658 C C . GLN B 1 145 ? 16.420 -7.338 79.509 1.00 33.02 143 GLN B C 1
ATOM 2659 O O . GLN B 1 145 ? 17.115 -6.963 78.566 1.00 32.68 143 GLN B O 1
ATOM 2665 N N . GLU B 1 146 ? 16.932 -7.999 80.541 1.00 32.68 144 GLU B N 1
ATOM 2666 C CA . GLU B 1 146 ? 18.362 -8.289 80.578 1.00 34.97 144 GLU B CA 1
ATOM 2667 C C . GLU B 1 146 ? 18.787 -9.176 79.415 1.00 33.11 144 GLU B C 1
ATOM 2668 O O . GLU B 1 146 ? 19.856 -8.994 78.838 1.00 32.79 144 GLU B O 1
ATOM 2674 N N . VAL B 1 147 ? 17.954 -10.156 79.093 1.00 32.24 145 VAL B N 1
ATOM 2675 C CA . VAL B 1 147 ? 18.257 -11.057 77.983 1.00 32.20 145 VAL B CA 1
ATOM 2676 C C . VAL B 1 147 ? 18.177 -10.270 76.685 1.00 31.24 145 VAL B C 1
ATOM 2677 O O . VAL B 1 147 ? 19.091 -10.289 75.866 1.00 30.56 145 VAL B O 1
ATOM 2681 N N . ARG B 1 148 ? 17.066 -9.566 76.522 1.00 32.96 146 ARG B N 1
ATOM 2682 C CA . ARG B 1 148 ? 16.792 -8.753 75.345 1.00 34.17 146 ARG B CA 1
ATOM 2683 C C . ARG B 1 148 ? 17.960 -7.812 75.026 1.00 34.30 146 ARG B C 1
ATOM 2684 O O . ARG B 1 148 ? 18.335 -7.626 73.862 1.00 33.42 146 ARG B O 1
ATOM 2692 N N . ASP B 1 149 ? 18.547 -7.225 76.063 1.00 34.46 147 ASP B N 1
ATOM 2693 C CA . ASP B 1 149 ? 19.649 -6.292 75.863 1.00 35.43 147 ASP B CA 1
ATOM 2694 C C . ASP B 1 149 ? 20.935 -6.923 75.363 1.00 35.52 147 ASP B C 1
ATOM 2695 O O . ASP B 1 149 ? 21.842 -6.215 74.940 1.00 36.50 147 ASP B O 1
ATOM 2700 N N . LEU B 1 150 ? 21.014 -8.250 75.393 1.00 33.76 148 LEU B N 1
ATOM 2701 C CA . LEU B 1 150 ? 22.213 -8.934 74.921 1.00 33.81 148 LEU B CA 1
ATOM 2702 C C . LEU B 1 150 ? 22.182 -9.173 73.412 1.00 33.90 148 LEU B C 1
ATOM 2703 O O . LEU B 1 150 ? 23.205 -9.499 72.810 1.00 34.61 148 LEU B O 1
ATOM 2708 N N . PHE B 1 151 ? 21.014 -9.004 72.800 1.00 31.66 149 PHE B N 1
ATOM 2709 C CA . PHE B 1 151 ? 20.877 -9.219 71.359 1.00 31.11 149 PHE B CA 1
ATOM 2710 C C . PHE B 1 151 ? 21.198 -7.956 70.570 1.00 31.79 149 PHE B C 1
ATOM 2711 O O . PHE B 1 151 ? 20.677 -6.886 70.870 1.00 33.54 149 PHE B O 1
ATOM 2719 N N . GLN B 1 152 ? 22.050 -8.085 69.562 1.00 31.58 150 GLN B N 1
ATOM 2720 C CA . GLN B 1 152 ? 22.405 -6.958 68.709 1.00 33.39 150 GLN B CA 1
ATOM 2721 C C . GLN B 1 152 ? 21.337 -6.804 67.627 1.00 33.49 150 GLN B C 1
ATOM 2722 O O . GLN B 1 152 ? 21.198 -5.746 67.021 1.00 34.37 150 GLN B O 1
ATOM 2728 N N . MET B 1 153 ? 20.586 -7.874 67.383 1.00 30.54 151 MET B N 1
ATOM 2729 C CA . MET B 1 153 ? 19.528 -7.844 66.387 1.00 29.45 151 MET B CA 1
ATOM 2730 C C . MET B 1 153 ? 18.395 -8.718 66.896 1.00 27.17 151 MET B C 1
ATOM 2731 O O . MET B 1 153 ? 18.637 -9.778 67.464 1.00 26.62 151 MET B O 1
ATOM 2736 N N . LYS B 1 154 ? 17.164 -8.261 66.705 1.00 26.02 152 LYS B N 1
ATOM 2737 C CA . LYS B 1 154 ? 16.000 -9.013 67.152 1.00 26.48 152 LYS B CA 1
ATOM 2738 C C . LYS B 1 154 ? 15.019 -9.215 66.003 1.00 26.57 152 LYS B C 1
ATOM 2739 O O . LYS B 1 154 ? 14.577 -8.251 65.363 1.00 25.50 152 LYS B O 1
ATOM 2745 N N . LEU B 1 155 ? 14.671 -10.475 65.756 1.00 25.91 153 LEU B N 1
ATOM 2746 C CA . LEU B 1 155 ? 13.761 -10.823 64.673 1.00 24.72 153 LEU B CA 1
ATOM 2747 C C . LEU B 1 155 ? 12.517 -11.457 65.260 1.00 24.35 153 LEU B C 1
ATOM 2748 O O . LEU B 1 155 ? 12.599 -12.225 66.204 1.00 24.24 153 LEU B O 1
ATOM 2753 N N . PHE B 1 156 ? 11.354 -11.128 64.714 1.00 22.60 154 PHE B N 1
ATOM 2754 C CA . PHE B 1 156 ? 10.128 -11.740 65.205 1.00 22.63 154 PHE B CA 1
ATOM 2755 C C . PHE B 1 156 ? 9.469 -12.380 63.996 1.00 23.43 154 PHE B C 1
ATOM 2756 O O . PHE B 1 156 ? 9.221 -11.714 62.989 1.00 24.38 154 PHE B O 1
ATOM 2764 N N . VAL B 1 157 ? 9.213 -13.681 64.092 1.00 23.80 155 VAL B N 1
ATOM 2765 C CA . VAL B 1 157 ? 8.590 -14.436 63.009 1.00 24.16 155 VAL B CA 1
ATOM 2766 C C . VAL B 1 157 ? 7.087 -14.362 63.251 1.00 26.24 155 VAL B C 1
ATOM 2767 O O . VAL B 1 157 ? 6.553 -14.914 64.226 1.00 26.01 155 VAL B O 1
ATOM 2771 N N . ASP B 1 158 ? 6.409 -13.654 62.358 1.00 26.78 156 ASP B N 1
ATOM 2772 C CA . ASP B 1 158 ? 4.979 -13.432 62.488 1.00 26.99 156 ASP B CA 1
ATOM 2773 C C . ASP B 1 158 ? 4.156 -14.315 61.568 1.00 26.69 156 ASP B C 1
ATOM 2774 O O . ASP B 1 158 ? 4.180 -14.158 60.347 1.00 26.90 156 ASP B O 1
ATOM 2779 N N . THR B 1 159 ? 3.427 -15.246 62.170 1.00 24.90 157 THR B N 1
ATOM 2780 C CA . THR B 1 159 ? 2.592 -16.179 61.422 1.00 25.59 157 THR B CA 1
ATOM 2781 C C . THR B 1 159 ? 1.246 -16.243 62.126 1.00 26.33 157 THR B C 1
ATOM 2782 O O . THR B 1 159 ? 1.189 -16.346 63.356 1.00 24.57 157 THR B O 1
ATOM 2786 N N . ASP B 1 160 ? 0.170 -16.156 61.343 1.00 26.75 158 ASP B N 1
ATOM 2787 C CA . ASP B 1 160 ? -1.193 -16.184 61.876 1.00 28.88 158 ASP B CA 1
ATOM 2788 C C . ASP B 1 160 ? -1.435 -17.347 62.834 1.00 28.18 158 ASP B C 1
ATOM 2789 O O . ASP B 1 160 ? -0.971 -18.460 62.600 1.00 26.99 158 ASP B O 1
ATOM 2794 N N . ALA B 1 161 ? -2.180 -17.074 63.902 1.00 27.47 159 ALA B N 1
ATOM 2795 C CA . ALA B 1 161 ? -2.488 -18.063 64.936 1.00 29.26 159 ALA B CA 1
ATOM 2796 C C . ALA B 1 161 ? -3.106 -19.363 64.426 1.00 28.45 159 ALA B C 1
ATOM 2797 O O . ALA B 1 161 ? -2.711 -20.448 64.868 1.00 28.28 159 ALA B O 1
ATOM 2799 N N . ASP B 1 162 ? -4.073 -19.279 63.514 1.00 28.83 160 ASP B N 1
ATOM 2800 C CA . ASP B 1 162 ? -4.670 -20.514 63.020 1.00 28.83 160 ASP B CA 1
ATOM 2801 C C . ASP B 1 162 ? -3.662 -21.301 62.185 1.00 29.24 160 ASP B C 1
ATOM 2802 O O . ASP B 1 162 ? -3.578 -22.523 62.298 1.00 27.59 160 ASP B O 1
ATOM 2807 N N . THR B 1 163 ? -2.875 -20.606 61.371 1.00 27.07 161 THR B N 1
ATOM 2808 C CA . THR B 1 163 ? -1.856 -21.278 60.572 1.00 27.21 161 THR B CA 1
ATOM 2809 C C . THR B 1 163 ? -0.892 -21.985 61.554 1.00 28.10 161 THR B C 1
ATOM 2810 O O . THR B 1 163 ? -0.512 -23.134 61.359 1.00 25.76 161 THR B O 1
ATOM 2814 N N . ARG B 1 164 ? -0.516 -21.299 62.626 1.00 25.99 162 ARG B N 1
ATOM 2815 C CA . ARG B 1 164 ? 0.406 -21.889 63.591 1.00 27.61 162 ARG B CA 1
ATOM 2816 C C . ARG B 1 164 ? -0.178 -23.109 64.317 1.00 27.28 162 ARG B C 1
ATOM 2817 O O . ARG B 1 164 ? 0.518 -24.103 64.561 1.00 25.93 162 ARG B O 1
ATOM 2825 N N . LEU B 1 165 ? -1.456 -23.048 64.654 1.00 27.35 163 LEU B N 1
ATOM 2826 C CA . LEU B 1 165 ? -2.083 -24.171 65.339 1.00 27.24 163 LEU B CA 1
ATOM 2827 C C . LEU B 1 165 ? -2.056 -25.383 64.423 1.00 28.01 163 LEU B C 1
ATOM 2828 O O . LEU B 1 165 ? -1.784 -26.502 64.859 1.00 28.86 163 LEU B O 1
ATOM 2833 N N . SER B 1 166 ? -2.327 -25.154 63.143 1.00 28.85 164 SER B N 1
ATOM 2834 C CA . SER B 1 166 ? -2.333 -26.240 62.176 1.00 31.94 164 SER B CA 1
ATOM 2835 C C . SER B 1 166 ? -0.966 -26.906 62.172 1.00 31.30 164 SER B C 1
ATOM 2836 O O . SER B 1 166 ? -0.851 -28.129 62.263 1.00 31.09 164 SER B O 1
ATOM 2839 N N . ARG B 1 167 ? 0.071 -26.081 62.073 1.00 30.09 165 ARG B N 1
ATOM 2840 C CA . ARG B 1 167 ? 1.440 -26.576 62.058 1.00 29.57 165 ARG B CA 1
ATOM 2841 C C . ARG B 1 167 ? 1.795 -27.311 63.338 1.00 29.29 165 ARG B C 1
ATOM 2842 O O . ARG B 1 167 ? 2.460 -28.342 63.295 1.00 29.83 165 ARG B O 1
ATOM 2850 N N . ARG B 1 168 ? 1.370 -26.777 64.477 1.00 28.07 166 ARG B N 1
ATOM 2851 C CA . ARG B 1 168 ? 1.689 -27.409 65.746 1.00 29.53 166 ARG B CA 1
ATOM 2852 C C . ARG B 1 168 ? 1.014 -28.760 65.937 1.00 30.83 166 ARG B C 1
ATOM 2853 O O . ARG B 1 168 ? 1.598 -29.678 66.511 1.00 30.51 166 ARG B O 1
ATOM 2861 N N . VAL B 1 169 ? -0.216 -28.881 65.457 1.00 30.53 167 VAL B N 1
ATOM 2862 C CA . VAL B 1 169 ? -0.936 -30.133 65.590 1.00 29.83 167 VAL B CA 1
ATOM 2863 C C . VAL B 1 169 ? -0.160 -31.228 64.874 1.00 30.46 167 VAL B C 1
ATOM 2864 O O . VAL B 1 169 ? 0.139 -32.269 65.463 1.00 29.45 167 VAL B O 1
ATOM 2868 N N . LEU B 1 170 ? 0.194 -30.986 63.615 1.00 31.05 168 LEU B N 1
ATOM 2869 C CA . LEU B 1 170 ? 0.930 -31.988 62.848 1.00 32.20 168 LEU B CA 1
ATOM 2870 C C . LEU B 1 170 ? 2.310 -32.283 63.439 1.00 31.98 168 LEU B C 1
ATOM 2871 O O . LEU B 1 170 ? 2.723 -33.444 63.520 1.00 30.51 168 LEU B O 1
ATOM 2876 N N . ARG B 1 171 ? 3.018 -31.233 63.850 1.00 31.09 169 ARG B N 1
ATOM 2877 C CA . ARG B 1 171 ? 4.359 -31.391 64.411 1.00 31.59 169 ARG B CA 1
ATOM 2878 C C . ARG B 1 171 ? 4.367 -32.122 65.750 1.00 32.65 169 ARG B C 1
ATOM 2879 O O . ARG B 1 171 ? 5.198 -33.011 65.987 1.00 32.93 169 ARG B O 1
ATOM 2887 N N . ASP B 1 172 ? 3.449 -31.744 66.629 1.00 31.83 170 ASP B N 1
ATOM 2888 C CA . ASP B 1 172 ? 3.378 -32.357 67.944 1.00 34.31 170 ASP B CA 1
ATOM 2889 C C . ASP B 1 172 ? 3.006 -33.835 67.879 1.00 36.28 170 ASP B C 1
ATOM 2890 O O . ASP B 1 172 ? 3.516 -34.641 68.662 1.00 36.59 170 ASP B O 1
ATOM 2895 N N . ILE B 1 173 ? 2.137 -34.197 66.940 1.00 35.83 171 ILE B N 1
ATOM 2896 C CA . ILE B 1 173 ? 1.747 -35.594 66.782 1.00 37.02 171 ILE B CA 1
ATOM 2897 C C . ILE B 1 173 ? 2.933 -36.406 66.239 1.00 38.51 171 ILE B C 1
ATOM 2898 O O . ILE B 1 173 ? 3.218 -37.509 66.714 1.00 38.59 171 ILE B O 1
ATOM 2903 N N . SER B 1 174 ? 3.638 -35.849 65.261 1.00 38.87 172 SER B N 1
ATOM 2904 C CA . SER B 1 174 ? 4.761 -36.557 64.652 1.00 40.75 172 SER B CA 1
ATOM 2905 C C . SER B 1 174 ? 6.114 -36.471 65.359 1.00 40.24 172 SER B C 1
ATOM 2906 O O . SER B 1 174 ? 6.942 -37.370 65.214 1.00 40.38 172 SER B O 1
ATOM 2909 N N . GLU B 1 175 ? 6.339 -35.415 66.134 1.00 38.77 173 GLU B N 1
ATOM 2910 C CA . GLU B 1 175 ? 7.628 -35.227 66.790 1.00 38.38 173 GLU B CA 1
ATOM 2911 C C . GLU B 1 175 ? 7.663 -35.216 68.308 1.00 38.30 173 GLU B C 1
ATOM 2912 O O . GLU B 1 175 ? 8.689 -35.549 68.901 1.00 37.83 173 GLU B O 1
ATOM 2918 N N . ARG B 1 176 ? 6.566 -34.826 68.945 1.00 35.63 174 ARG B N 1
ATOM 2919 C CA . ARG B 1 176 ? 6.567 -34.737 70.396 1.00 33.58 174 ARG B CA 1
ATOM 2920 C C . ARG B 1 176 ? 5.690 -35.762 71.110 1.00 34.46 174 ARG B C 1
ATOM 2921 O O . ARG B 1 176 ? 5.365 -35.599 72.287 1.00 35.49 174 ARG B O 1
ATOM 2929 N N . GLY B 1 177 ? 5.325 -36.822 70.394 1.00 35.27 175 GLY B N 1
ATOM 2930 C CA . GLY B 1 177 ? 4.503 -37.882 70.962 1.00 36.69 175 GLY B CA 1
ATOM 2931 C C . GLY B 1 177 ? 3.185 -37.455 71.583 1.00 38.77 175 GLY B C 1
ATOM 2932 O O . GLY B 1 177 ? 2.764 -38.019 72.597 1.00 40.42 175 GLY B O 1
ATOM 2933 N N . ARG B 1 178 ? 2.512 -36.474 70.989 1.00 37.35 176 ARG B N 1
ATOM 2934 C CA . ARG B 1 178 ? 1.241 -36.019 71.544 1.00 36.48 176 ARG B CA 1
ATOM 2935 C C . ARG B 1 178 ? 0.057 -36.519 70.725 1.00 37.31 176 ARG B C 1
ATOM 2936 O O . ARG B 1 178 ? 0.219 -36.918 69.574 1.00 38.23 176 ARG B O 1
ATOM 2944 N N . ASP B 1 179 ? -1.132 -36.507 71.320 1.00 38.82 177 ASP B N 1
ATOM 2945 C CA . ASP B 1 179 ? -2.339 -36.921 70.606 1.00 40.23 177 ASP B CA 1
ATOM 2946 C C . ASP B 1 179 ? -3.215 -35.684 70.352 1.00 39.51 177 ASP B C 1
ATOM 2947 O O . ASP B 1 179 ? -3.209 -34.738 71.145 1.00 37.47 177 ASP B O 1
ATOM 2952 N N . LEU B 1 180 ? -3.962 -35.700 69.250 1.00 38.00 178 LEU B N 1
ATOM 2953 C CA . LEU B 1 180 ? -4.821 -34.577 68.859 1.00 38.74 178 LEU B CA 1
ATOM 2954 C C . LEU B 1 180 ? -5.590 -33.892 69.983 1.00 37.81 178 LEU B C 1
ATOM 2955 O O . LEU B 1 180 ? -5.426 -32.696 70.214 1.00 37.73 178 LEU B O 1
ATOM 2960 N N . GLU B 1 181 ? -6.433 -34.644 70.680 1.00 38.49 179 GLU B N 1
ATOM 2961 C CA . GLU B 1 181 ? -7.240 -34.073 71.756 1.00 40.42 179 GLU B CA 1
ATOM 2962 C C . GLU B 1 181 ? -6.455 -33.283 72.788 1.00 39.29 179 GLU B C 1
ATOM 2963 O O . GLU B 1 181 ? -6.817 -32.158 73.134 1.00 38.31 179 GLU B O 1
ATOM 2969 N N . GLN B 1 182 ? -5.386 -33.878 73.292 1.00 39.27 180 GLN B N 1
ATOM 2970 C CA . GLN B 1 182 ? -4.575 -33.218 74.303 1.00 40.10 180 GLN B CA 1
ATOM 2971 C C . GLN B 1 182 ? -3.918 -31.948 73.762 1.00 37.88 180 GLN B C 1
ATOM 2972 O O . GLN B 1 182 ? -3.821 -30.940 74.462 1.00 36.42 180 GLN B O 1
ATOM 2978 N N . ILE B 1 183 ? -3.459 -32.006 72.517 1.00 34.61 181 ILE B N 1
ATOM 2979 C CA . ILE B 1 183 ? -2.818 -30.855 71.905 1.00 34.51 181 ILE B CA 1
ATOM 2980 C C . ILE B 1 183 ? -3.782 -29.670 71.864 1.00 32.84 181 ILE B C 1
ATOM 2981 O O . ILE B 1 183 ? -3.443 -28.566 72.285 1.00 31.60 181 ILE B O 1
ATOM 2986 N N . LEU B 1 184 ? -4.985 -29.911 71.355 1.00 32.90 182 LEU B N 1
ATOM 2987 C CA . LEU B 1 184 ? -5.974 -28.848 71.243 1.00 32.51 182 LEU B CA 1
ATOM 2988 C C . LEU B 1 184 ? -6.387 -28.331 72.611 1.00 32.70 182 LEU B C 1
ATOM 2989 O O . LEU B 1 184 ? -6.598 -27.132 72.793 1.00 31.60 182 LEU B O 1
ATOM 2994 N N . SER B 1 185 ? -6.488 -29.237 73.575 1.00 33.98 183 SER B N 1
ATOM 2995 C CA . SER B 1 185 ? -6.886 -28.864 74.928 1.00 35.31 183 SER B CA 1
ATOM 2996 C C . SER B 1 185 ? -5.826 -27.979 75.568 1.00 35.03 183 SER B C 1
ATOM 2997 O O . SER B 1 185 ? -6.138 -26.937 76.152 1.00 34.53 183 SER B O 1
ATOM 3000 N N . GLN B 1 186 ? -4.570 -28.396 75.447 1.00 33.25 184 GLN B N 1
ATOM 3001 C CA . GLN B 1 186 ? -3.454 -27.637 76.005 1.00 33.65 184 GLN B CA 1
ATOM 3002 C C . GLN B 1 186 ? -3.327 -26.287 75.305 1.00 31.67 184 GLN B C 1
ATOM 3003 O O . GLN B 1 186 ? -3.062 -25.267 75.943 1.00 32.66 184 GLN B O 1
ATOM 3009 N N . TYR B 1 187 ? -3.511 -26.294 73.990 1.00 30.81 185 TYR B N 1
ATOM 3010 C CA . TYR B 1 187 ? -3.399 -25.081 73.196 1.00 30.88 185 TYR B CA 1
ATOM 3011 C C . TYR B 1 187 ? -4.406 -24.027 73.641 1.00 30.73 185 TYR B C 1
ATOM 3012 O O . TYR B 1 187 ? -4.034 -22.907 73.993 1.00 29.34 185 TYR B O 1
ATOM 3021 N N . ILE B 1 188 ? -5.683 -24.400 73.643 1.00 30.55 186 ILE B N 1
ATOM 3022 C CA . ILE B 1 188 ? -6.745 -23.475 74.027 1.00 31.69 186 ILE B CA 1
ATOM 3023 C C . ILE B 1 188 ? -6.636 -23.018 75.474 1.00 31.88 186 ILE B C 1
ATOM 3024 O O . ILE B 1 188 ? -6.801 -21.841 75.768 1.00 32.88 186 ILE B O 1
ATOM 3029 N N . THR B 1 189 ? -6.338 -23.946 76.373 1.00 32.88 187 THR B N 1
ATOM 3030 C CA . THR B 1 189 ? -6.228 -23.621 77.791 1.00 33.95 187 THR B CA 1
ATOM 3031 C C . THR B 1 189 ? -4.997 -22.819 78.225 1.00 34.23 187 THR B C 1
ATOM 3032 O O . THR B 1 189 ? -5.125 -21.882 79.010 1.00 35.02 187 THR B O 1
ATOM 3036 N N . PHE B 1 190 ? -3.813 -23.169 77.726 1.00 34.12 188 PHE B N 1
ATOM 3037 C CA . PHE B 1 190 ? -2.589 -22.470 78.133 1.00 33.93 188 PHE B CA 1
ATOM 3038 C C . PHE B 1 190 ? -1.815 -21.705 77.060 1.00 33.20 188 PHE B C 1
ATOM 3039 O O . PHE B 1 190 ? -1.414 -20.568 77.281 1.00 32.16 188 PHE B O 1
ATOM 3047 N N . VAL B 1 191 ? -1.599 -22.341 75.913 1.00 32.24 189 VAL B N 1
ATOM 3048 C CA . VAL B 1 191 ? -0.811 -21.752 74.833 1.00 32.61 189 VAL B CA 1
ATOM 3049 C C . VAL B 1 191 ? -1.353 -20.446 74.262 1.00 32.64 189 VAL B C 1
ATOM 3050 O O . VAL B 1 191 ? -0.636 -19.446 74.192 1.00 31.51 189 VAL B O 1
ATOM 3054 N N . LYS B 1 192 ? -2.621 -20.453 73.863 1.00 33.01 190 LYS B N 1
ATOM 3055 C CA . LYS B 1 192 ? -3.235 -19.257 73.292 1.00 32.25 190 LYS B CA 1
ATOM 3056 C C . LYS B 1 192 ? -3.230 -18.079 74.267 1.00 32.07 190 LYS B C 1
ATOM 3057 O O . LYS B 1 192 ? -2.758 -16.986 73.932 1.00 31.05 190 LYS B O 1
ATOM 3063 N N . PRO B 1 193 ? -3.757 -18.278 75.491 1.00 32.37 191 PRO B N 1
ATOM 3064 C CA . PRO B 1 193 ? -3.772 -17.178 76.455 1.00 31.74 191 PRO B CA 1
ATOM 3065 C C . PRO B 1 193 ? -2.363 -16.657 76.761 1.00 31.52 191 PRO B C 1
ATOM 3066 O O . PRO B 1 193 ? -2.136 -15.450 76.815 1.00 31.90 191 PRO B O 1
ATOM 3070 N N . ALA B 1 194 ? -1.421 -17.572 76.961 1.00 30.08 192 ALA B N 1
ATOM 3071 C CA . ALA B 1 194 ? -0.046 -17.188 77.276 1.00 30.00 192 ALA B CA 1
ATOM 3072 C C . ALA B 1 194 ? 0.603 -16.401 76.141 1.00 29.33 192 ALA B C 1
ATOM 3073 O O . ALA B 1 194 ? 1.387 -15.485 76.380 1.00 28.86 192 ALA B O 1
ATOM 3075 N N . PHE B 1 195 ? 0.295 -16.771 74.903 1.00 29.34 193 PHE B N 1
ATOM 3076 C CA . PHE B 1 195 ? 0.850 -16.061 73.754 1.00 30.45 193 PHE B CA 1
ATOM 3077 C C . PHE B 1 195 ? 0.367 -14.612 73.759 1.00 30.34 193 PHE B C 1
ATOM 3078 O O . PHE B 1 195 ? 1.143 -13.678 73.569 1.00 28.90 193 PHE B O 1
ATOM 3086 N N . GLU B 1 196 ? -0.924 -14.432 74.005 1.00 30.61 194 GLU B N 1
ATOM 3087 C CA . GLU B 1 196 ? -1.501 -13.100 74.018 1.00 33.00 194 GLU B CA 1
ATOM 3088 C C . GLU B 1 196 ? -0.998 -12.290 75.207 1.00 32.11 194 GLU B C 1
ATOM 3089 O O . GLU B 1 196 ? -0.718 -11.103 75.074 1.00 31.63 194 GLU B O 1
ATOM 3095 N N . GLU B 1 197 ? -0.859 -12.931 76.365 1.00 31.86 195 GLU B N 1
ATOM 3096 C CA . GLU B 1 197 ? -0.413 -12.206 77.549 1.00 31.69 195 GLU B CA 1
ATOM 3097 C C . GLU B 1 197 ? 1.089 -11.942 77.639 1.00 31.23 195 GLU B C 1
ATOM 3098 O O . GLU B 1 197 ? 1.507 -10.839 78.020 1.00 29.56 195 GLU B O 1
ATOM 3104 N N . PHE B 1 198 ? 1.904 -12.932 77.264 1.00 29.47 196 PHE B N 1
ATOM 3105 C CA . PHE B 1 198 ? 3.348 -12.783 77.379 1.00 30.17 196 PHE B CA 1
ATOM 3106 C C . PHE B 1 198 ? 4.193 -12.650 76.117 1.00 29.14 196 PHE B C 1
ATOM 3107 O O . PHE B 1 198 ? 5.165 -11.905 76.124 1.00 30.08 196 PHE B O 1
ATOM 3115 N N . CYS B 1 199 ? 3.845 -13.379 75.057 1.00 29.07 197 CYS B N 1
ATOM 3116 C CA . CYS B 1 199 ? 4.614 -13.348 73.807 1.00 29.47 197 CYS B CA 1
ATOM 3117 C C . CYS B 1 199 ? 4.293 -12.164 72.891 1.00 32.03 197 CYS B C 1
ATOM 3118 O O . CYS B 1 199 ? 5.170 -11.360 72.562 1.00 31.16 197 CYS B O 1
ATOM 3121 N N . LEU B 1 200 ? 3.031 -12.068 72.478 1.00 32.76 198 LEU B N 1
ATOM 3122 C CA . LEU B 1 200 ? 2.596 -11.002 71.574 1.00 34.16 198 LEU B CA 1
ATOM 3123 C C . LEU B 1 200 ? 3.114 -9.614 71.942 1.00 33.51 198 LEU B C 1
ATOM 3124 O O . LEU B 1 200 ? 3.550 -8.861 71.071 1.00 34.50 198 LEU B O 1
ATOM 3129 N N . PRO B 1 201 ? 3.061 -9.249 73.234 1.00 34.42 199 PRO B N 1
ATOM 3130 C CA . PRO B 1 201 ? 3.526 -7.945 73.707 1.00 33.81 199 PRO B CA 1
ATOM 3131 C C . PRO B 1 201 ? 5.028 -7.698 73.541 1.00 34.11 199 PRO B C 1
ATOM 3132 O O . PRO B 1 201 ? 5.483 -6.559 73.690 1.00 35.66 199 PRO B O 1
ATOM 3136 N N . THR B 1 202 ? 5.804 -8.747 73.264 1.00 30.89 200 THR B N 1
ATOM 3137 C CA . THR B 1 202 ? 7.241 -8.557 73.077 1.00 28.98 200 THR B CA 1
ATOM 3138 C C . THR B 1 202 ? 7.564 -8.252 71.619 1.00 27.31 200 THR B C 1
ATOM 3139 O O . THR B 1 202 ? 8.673 -7.840 71.303 1.00 26.05 200 THR B O 1
ATOM 3143 N N . LYS B 1 203 ? 6.593 -8.458 70.735 1.00 28.71 201 LYS B N 1
ATOM 3144 C CA . LYS B 1 203 ? 6.796 -8.198 69.312 1.00 29.08 201 LYS B CA 1
ATOM 3145 C C . LYS B 1 203 ? 7.337 -6.786 69.089 1.00 30.13 201 LYS B C 1
ATOM 3146 O O . LYS B 1 203 ? 8.142 -6.564 68.191 1.00 29.63 201 LYS B O 1
ATOM 3152 N N . LYS B 1 204 ? 6.906 -5.837 69.914 1.00 29.73 202 LYS B N 1
ATOM 3153 C CA . LYS B 1 204 ? 7.359 -4.460 69.750 1.00 30.23 202 LYS B CA 1
ATOM 3154 C C . LYS B 1 204 ? 8.869 -4.276 69.889 1.00 29.79 202 LYS B C 1
ATOM 3155 O O . LYS B 1 204 ? 9.407 -3.263 69.444 1.00 30.14 202 LYS B O 1
ATOM 3161 N N . TYR B 1 205 ? 9.564 -5.247 70.485 1.00 28.74 203 TYR B N 1
ATOM 3162 C CA . TYR B 1 205 ? 11.017 -5.133 70.641 1.00 29.02 203 TYR B CA 1
ATOM 3163 C C . TYR B 1 205 ? 11.803 -5.590 69.407 1.00 28.54 203 TYR B C 1
ATOM 3164 O O . TYR B 1 205 ? 13.006 -5.354 69.307 1.00 28.11 203 TYR B O 1
ATOM 3173 N N . ALA B 1 206 ? 11.132 -6.245 68.472 1.00 27.02 204 ALA B N 1
ATOM 3174 C CA . ALA B 1 206 ? 11.820 -6.719 67.276 1.00 26.64 204 ALA B CA 1
ATOM 3175 C C . ALA B 1 206 ? 12.253 -5.568 66.373 1.00 25.90 204 ALA B C 1
ATOM 3176 O O . ALA B 1 206 ? 11.589 -4.535 66.293 1.00 25.48 204 ALA B O 1
ATOM 3178 N N . ASP B 1 207 ? 13.376 -5.763 65.693 1.00 26.38 205 ASP B N 1
ATOM 3179 C CA . ASP B 1 207 ? 13.895 -4.770 64.773 1.00 26.83 205 ASP B CA 1
ATOM 3180 C C . ASP B 1 207 ? 13.284 -5.060 63.408 1.00 27.96 205 ASP B C 1
ATOM 3181 O O . ASP B 1 207 ? 12.951 -4.144 62.649 1.00 27.38 205 ASP B O 1
ATOM 3186 N N . VAL B 1 208 ? 13.132 -6.348 63.116 1.00 27.08 206 VAL B N 1
ATOM 3187 C CA . VAL B 1 208 ? 12.596 -6.794 61.838 1.00 27.16 206 VAL B CA 1
ATOM 3188 C C . VAL B 1 208 ? 11.539 -7.860 62.059 1.00 25.79 206 VAL B C 1
ATOM 3189 O O . VAL B 1 208 ? 11.730 -8.758 62.878 1.00 24.38 206 VAL B O 1
ATOM 3193 N N . ILE B 1 209 ? 10.422 -7.755 61.342 1.00 23.58 207 ILE B N 1
ATOM 3194 C CA . ILE B 1 209 ? 9.367 -8.758 61.429 1.00 23.00 207 ILE B CA 1
ATOM 3195 C C . ILE B 1 209 ? 9.423 -9.578 60.138 1.00 24.54 207 ILE B C 1
ATOM 3196 O O . ILE B 1 209 ? 9.390 -9.017 59.030 1.00 25.08 207 ILE B O 1
ATOM 3205 N N . ILE B 1 210 ? 9.542 -10.900 60.282 1.00 25.27 208 ILE B N 1
ATOM 3206 C CA . ILE B 1 210 ? 9.605 -11.805 59.135 1.00 23.18 208 ILE B CA 1
ATOM 3207 C C . ILE B 1 210 ? 8.298 -12.580 59.067 1.00 25.36 208 ILE B C 1
ATOM 3208 O O . ILE B 1 210 ? 8.036 -13.449 59.887 1.00 24.68 208 ILE B O 1
ATOM 3213 N N . PRO B 1 211 ? 7.447 -12.265 58.089 1.00 25.89 209 PRO B N 1
ATOM 3214 C CA . PRO B 1 211 ? 6.197 -13.020 58.047 1.00 26.92 209 PRO B CA 1
ATOM 3215 C C . PRO B 1 211 ? 6.329 -14.437 57.495 1.00 28.70 209 PRO B C 1
ATOM 3216 O O . PRO B 1 211 ? 7.268 -14.750 56.763 1.00 28.94 209 PRO B O 1
ATOM 3220 N N . ARG B 1 212 ? 5.376 -15.280 57.882 1.00 31.14 210 ARG B N 1
ATOM 3221 C CA . ARG B 1 212 ? 5.265 -16.653 57.403 1.00 32.80 210 ARG B CA 1
ATOM 3222 C C . ARG B 1 212 ? 6.256 -17.703 57.873 1.00 32.15 210 ARG B C 1
ATOM 3223 O O . ARG B 1 212 ? 5.857 -18.829 58.172 1.00 34.62 210 ARG B O 1
ATOM 3231 N N . GLY B 1 213 ? 7.538 -17.365 57.909 1.00 29.51 211 GLY B N 1
ATOM 3232 C CA . GLY B 1 213 ? 8.513 -18.343 58.344 1.00 31.41 211 GLY B CA 1
ATOM 3233 C C . GLY B 1 213 ? 9.602 -18.690 57.346 1.00 29.72 211 GLY B C 1
ATOM 3234 O O . GLY B 1 213 ? 10.068 -17.835 56.597 1.00 28.70 211 GLY B O 1
ATOM 3235 N N . ALA B 1 214 ? 9.985 -19.967 57.332 1.00 31.59 212 ALA B N 1
ATOM 3236 C CA . ALA B 1 214 ? 11.076 -20.463 56.494 1.00 33.19 212 ALA B CA 1
ATOM 3237 C C . ALA B 1 214 ? 10.891 -20.411 54.981 1.00 33.53 212 ALA B C 1
ATOM 3238 O O . ALA B 1 214 ? 11.868 -20.542 54.237 1.00 33.56 212 ALA B O 1
ATOM 3240 N N . ASP B 1 215 ? 9.654 -20.237 54.525 1.00 32.59 213 ASP B N 1
ATOM 3241 C CA . ASP B 1 215 ? 9.389 -20.159 53.091 1.00 31.97 213 ASP B CA 1
ATOM 3242 C C . ASP B 1 215 ? 9.638 -18.743 52.581 1.00 30.66 213 ASP B C 1
ATOM 3243 O O . ASP B 1 215 ? 9.597 -18.503 51.378 1.00 30.38 213 ASP B O 1
ATOM 3248 N N . ASN B 1 216 ? 9.904 -17.814 53.498 1.00 28.74 214 ASN B N 1
ATOM 3249 C CA . ASN B 1 216 ? 10.160 -16.417 53.143 1.00 29.24 214 ASN B CA 1
ATOM 3250 C C . ASN B 1 216 ? 11.640 -16.282 52.768 1.00 29.68 214 ASN B C 1
ATOM 3251 O O . ASN B 1 216 ? 12.457 -15.796 53.550 1.00 29.59 214 ASN B O 1
ATOM 3256 N N . LEU B 1 217 ? 11.978 -16.700 51.556 1.00 30.54 215 LEU B N 1
ATOM 3257 C CA . LEU B 1 217 ? 13.366 -16.683 51.116 1.00 30.77 215 LEU B CA 1
ATOM 3258 C C . LEU B 1 217 ? 14.045 -15.324 51.039 1.00 29.80 215 LEU B C 1
ATOM 3259 O O . LEU B 1 217 ? 15.237 -15.221 51.315 1.00 28.71 215 LEU B O 1
ATOM 3264 N N . VAL B 1 218 ? 13.310 -14.274 50.671 1.00 27.83 216 VAL B N 1
ATOM 3265 C CA . VAL B 1 218 ? 13.928 -12.956 50.592 1.00 27.79 216 VAL B CA 1
ATOM 3266 C C . VAL B 1 218 ? 14.328 -12.458 51.979 1.00 27.30 216 VAL B C 1
ATOM 3267 O O . VAL B 1 218 ? 15.389 -11.865 52.142 1.00 28.07 216 VAL B O 1
ATOM 3271 N N . ALA B 1 219 ? 13.480 -12.690 52.975 1.00 27.73 217 ALA B N 1
ATOM 3272 C CA . ALA B 1 219 ? 13.802 -12.246 54.326 1.00 27.40 217 ALA B CA 1
ATOM 3273 C C . ALA B 1 219 ? 14.988 -13.076 54.825 1.00 27.47 217 ALA B C 1
ATOM 3274 O O . ALA B 1 219 ? 15.944 -12.539 55.366 1.00 27.22 217 ALA B O 1
ATOM 3276 N N . ILE B 1 220 ? 14.926 -14.387 54.631 1.00 27.42 218 ILE B N 1
ATOM 3277 C CA . ILE B 1 220 ? 16.023 -15.243 55.078 1.00 26.01 218 ILE B CA 1
ATOM 3278 C C . ILE B 1 220 ? 17.352 -14.831 54.443 1.00 28.62 218 ILE B C 1
ATOM 3279 O O . ILE B 1 220 ? 18.359 -14.720 55.137 1.00 29.34 218 ILE B O 1
ATOM 3288 N N . ASN B 1 221 ? 17.358 -14.609 53.130 1.00 30.92 219 ASN B N 1
ATOM 3289 C CA . ASN B 1 221 ? 18.587 -14.229 52.437 1.00 33.11 219 ASN B CA 1
ATOM 3290 C C . ASN B 1 221 ? 19.131 -12.899 52.956 1.00 33.17 219 ASN B C 1
ATOM 3291 O O . ASN B 1 221 ? 20.345 -12.669 52.968 1.00 32.33 219 ASN B O 1
ATOM 3296 N N . LEU B 1 222 ? 18.236 -12.020 53.397 1.00 31.78 220 LEU B N 1
ATOM 3297 C CA . LEU B 1 222 ? 18.673 -10.740 53.927 1.00 31.69 220 LEU B CA 1
ATOM 3298 C C . LEU B 1 222 ? 19.478 -10.960 55.215 1.00 29.88 220 LEU B C 1
ATOM 3299 O O . LEU B 1 222 ? 20.509 -10.316 55.441 1.00 29.94 220 LEU B O 1
ATOM 3304 N N . ILE B 1 223 ? 19.015 -11.883 56.051 1.00 27.90 221 ILE B N 1
ATOM 3305 C CA . ILE B 1 223 ? 19.705 -12.180 57.302 1.00 28.19 221 ILE B CA 1
ATOM 3306 C C . ILE B 1 223 ? 21.003 -12.950 57.011 1.00 28.25 221 ILE B C 1
ATOM 3307 O O . ILE B 1 223 ? 22.027 -12.721 57.659 1.00 29.28 221 ILE B O 1
ATOM 3312 N N . VAL B 1 224 ? 20.965 -13.854 56.038 1.00 28.77 222 VAL B N 1
ATOM 3313 C CA . VAL B 1 224 ? 22.161 -14.630 55.679 1.00 28.67 222 VAL B CA 1
ATOM 3314 C C . VAL B 1 224 ? 23.263 -13.696 55.195 1.00 31.60 222 VAL B C 1
ATOM 3315 O O . VAL B 1 224 ? 24.410 -13.779 55.633 1.00 29.15 222 VAL B O 1
ATOM 3319 N N . GLN B 1 225 ? 22.887 -12.801 54.292 1.00 32.10 223 GLN B N 1
ATOM 3320 C CA . GLN B 1 225 ? 23.829 -11.837 53.742 1.00 36.59 223 GLN B CA 1
ATOM 3321 C C . GLN B 1 225 ? 24.421 -10.987 54.863 1.00 36.15 223 GLN B C 1
ATOM 3322 O O . GLN B 1 225 ? 25.620 -10.720 54.894 1.00 35.82 223 GLN B O 1
ATOM 3328 N N . HIS B 1 226 ? 23.579 -10.572 55.801 1.00 35.09 224 HIS B N 1
ATOM 3329 C CA . HIS B 1 226 ? 24.035 -9.767 56.927 1.00 36.02 224 HIS B CA 1
ATOM 3330 C C . HIS B 1 226 ? 25.046 -10.547 57.770 1.00 35.48 224 HIS B C 1
ATOM 3331 O O . HIS B 1 226 ? 26.078 -10.008 58.180 1.00 35.18 224 HIS B O 1
ATOM 3338 N N . ILE B 1 227 ? 24.760 -11.823 58.017 1.00 33.08 225 ILE B N 1
ATOM 3339 C CA . ILE B 1 227 ? 25.665 -12.651 58.807 1.00 32.51 225 ILE B CA 1
ATOM 3340 C C . ILE B 1 227 ? 26.983 -12.903 58.068 1.00 32.42 225 ILE B C 1
ATOM 3341 O O . ILE B 1 227 ? 28.058 -12.847 58.671 1.00 33.10 225 ILE B O 1
ATOM 3346 N N . GLN B 1 228 ? 26.910 -13.161 56.764 1.00 34.42 226 GLN B N 1
ATOM 3347 C CA . GLN B 1 228 ? 28.121 -13.408 55.982 1.00 37.02 226 GLN B CA 1
ATOM 3348 C C . GLN B 1 228 ? 29.061 -12.205 56.079 1.00 39.23 226 GLN B C 1
ATOM 3349 O O . GLN B 1 228 ? 30.285 -12.359 56.093 1.00 38.38 226 GLN B O 1
ATOM 3355 N N . ASP B 1 229 ? 28.481 -11.010 56.155 1.00 41.01 227 ASP B N 1
ATOM 3356 C CA . ASP B 1 229 ? 29.256 -9.780 56.286 1.00 44.65 227 ASP B CA 1
ATOM 3357 C C . ASP B 1 229 ? 30.014 -9.785 57.601 1.00 45.50 227 ASP B C 1
ATOM 3358 O O . ASP B 1 229 ? 31.192 -9.430 57.653 1.00 45.61 227 ASP B O 1
ATOM 3363 N N . ILE B 1 230 ? 29.322 -10.176 58.667 1.00 44.93 228 ILE B N 1
ATOM 3364 C CA . ILE B 1 230 ? 29.931 -10.236 59.984 1.00 46.24 228 ILE B CA 1
ATOM 3365 C C . ILE B 1 230 ? 31.064 -11.242 59.966 1.00 46.09 228 ILE B C 1
ATOM 3366 O O . ILE B 1 230 ? 32.110 -11.012 60.565 1.00 47.67 228 ILE B O 1
ATOM 3371 N N . LEU B 1 231 ? 30.855 -12.359 59.276 1.00 46.71 229 LEU B N 1
ATOM 3372 C CA . LEU B 1 231 ? 31.873 -13.394 59.188 1.00 46.83 229 LEU B CA 1
ATOM 3373 C C . LEU B 1 231 ? 33.092 -12.912 58.403 1.00 49.67 229 LEU B C 1
ATOM 3374 O O . LEU B 1 231 ? 34.220 -13.299 58.707 1.00 49.40 229 LEU B O 1
ATOM 3379 N N . ASN B 1 232 ? 32.867 -12.069 57.399 1.00 52.68 230 ASN B N 1
ATOM 3380 C CA . ASN B 1 232 ? 33.965 -11.540 56.594 1.00 56.02 230 ASN B CA 1
ATOM 3381 C C . ASN B 1 232 ? 34.627 -10.338 57.267 1.00 57.70 230 ASN B C 1
ATOM 3382 O O . ASN B 1 232 ? 35.750 -9.969 56.931 1.00 58.42 230 ASN B O 1
ATOM 3387 N N . GLY B 1 233 ? 33.923 -9.723 58.211 1.00 59.31 231 GLY B N 1
ATOM 3388 C CA . GLY B 1 233 ? 34.471 -8.574 58.907 1.00 61.47 231 GLY B CA 1
ATOM 3389 C C . GLY B 1 233 ? 33.933 -7.243 58.411 1.00 62.98 231 GLY B C 1
ATOM 3390 O O . GLY B 1 233 ? 34.435 -6.195 58.870 1.00 64.47 231 GLY B O 1
#

B-factor: mean 34.59, std 9.53, range [10.21, 77.26]

Sequence (426 aa):
EPFLIGVSGGTASGKSSVCAKIVQLLGQNEVDYRQKQVVILSQDSFYRVLTSEQKAKALKGQFNFDHPDAFDNELILKTLKEITEGKTVQIPVYDFVSHSRKEETVTVYPADVVLFEGILAFYSQEVRDLFQMKLFVDTDADTRLSRRVLRDISERGRDLEQILSQYITFVKPAFEEFCLPTKKYADVIIPRGADNLVAINLIVQHIQDILNGEPFLIGVSGGTASGKSSVCAKIVQLLGQNEVDYRQKQVVILSQDSFYRVLTSEQKAKALKGQFNFDHPDAFDNELILKTLKEITEGKTVQIPVYDFVSHSRKEETVTVYPADVVLFEGILAFYSQEVRDLFQMKLFVDTDADTRLSRRVLRDISERGRDLEQILSQYITFVKPAFEEFCLPTKKYADVIIPRGADNLVAINLIVQHIQDILNG

InterPro domains:
  IPR000764 Uridine kinase-like [TIGR00235] (21-229)
  IPR000764 Uridine kinase-like [cd02023] (22-228)
  IPR006083 Phosphoribulokinase/uridine kinase [PF00485] (22-217)
  IPR027417 P-loop containing nucleoside triphosphate hydrolase [G3DSA:3.40.50.300] (19-241)
  IPR027417 P-loop containing nucleoside triphosphate hydrolase [SSF52540] (9-221)

Secondary structure (DSSP, 8-state):
--EEEEEE-STTSSHHHHHHHHHHHTTGGGS-GGG-SEEEEEGGGGBPPPPHHHHHHHHTT-S-TTSGGGB-HHHHHHHHHHHHTT--EEEEEEETTTTEEEEEEEEE---SEEEEE-TTTTSSHHHHHH-SEEEEEE--HHHHHHHHHHHHHHHS---HHHHHHHIIIIIHHHIIIIIGGGGGG-SEEEETGGG-HHHHHHHHHHHHHHHH-/--EEEEEE-STTSSHHHHHHHHHHHTTGGGS-GGG-SEEEEEGGGGBPPPPHHHHHHHHTT-S-TTSGGGB-HHHHHHHHHHHHTT--EEEEEEETTTTEEEEEEEEE---SEEEEE-TTTTSSHHHHTT-SEEEEEE--HHHHHHHHHHHHHHHS---HHHHHHHIIIIIHHHIIIIIGGGGGG-SEEEESSTT-HHHHHHHHHHHHHHHH-

Nearest PDB structures (foldseek):
  6n55-assembly2_D-2  TM=9.501E-01  e=2.317E-39  Homo sapiens
  6pwz-assembly1_D  TM=9.561E-01  e=1.043E-38  Homo sapiens
  1uei-assembly2_B  TM=9.476E-01  e=1.043E-38  Homo sapiens
  1ufq-assembly1_B  TM=9.535E-01  e=2.357E-38  Homo sapiens
  7sql-assembly1_C  TM=9.527E-01  e=8.795E-38  Homo sapiens

Radius of gyration: 24.72 Å; Cα contacts (8 Å, |Δi|>4): 764; chains: 2; bounding box: 49×62×61 Å

Foldseek 3Di:
DAAEEEEAEAAQLQQVVLLVVLCVVLVQVVDDQQDRQEEEAEQQLFFDADDPVQLVCVLLLNHACLAPVRGPVVCVLVQLVCLVVQHWDKTWGAALLSRHTDPDIRIHGRHRYYYYYYNQQQQDPSSLVSHPAYEYRYDDPVVSLVSCLVCCVVPRVDDNVSSVVSCVVHRVVSSVPRRVVRVVSHPYYHYPHNVRPVVSVVVSVVVVVSVVD/DAAEEEEAEAAQLAQVVLLVLLCVVLVQVVDDPQPRQEEEAEQLLFFDADDPVQLVCVVQLRHACLAPVRGPVVVVLVVLVCLVVQHWDWTWDAALQRRHTDPHTDIHGRHRYYYYYYNQQQQDPSSLVSHPAYEYEYEDPVVSLVSCQVCCVPGRVDDNVSSVVSCVPHRVVSCVVRRVVSNVSHPYYHYRYNVRVVVSVVVSVVVVVSVVD

GO terms:
  GO:0042802 identical protein binding (F, IPI)
  GO:0004849 uridine kinase activity (F, IDA)
  GO:0044206 UMP salvage (P, IDA)
  GO:0044211 CTP salvage (P, IDA)
  GO:0043771 cytidine kinase activity (F, IDA)
  GO:0004849 uridine kinase activity (F, EXP)
  GO:0043771 cytidine kinase activity (F, EXP)
  GO:0005829 cytosol (C, TAS)

CATH classification: 3.40.50.300

Organism: Homo sapiens (NCBI:txid9606)

Solvent-accessible surface area: 19593 Å² total; per-residue (Å²): 202,10,39,1,0,0,0,0,0,2,13,15,0,17,17,76,52,0,0,52,60,0,10,92,79,17,39,6,108,96,49,67,68,165,59,54,68,1,19,62,3,34,7,40,19,1,15,114,102,15,79,102,145,62,65,60,120,1,118,49,3,104,35,44,20,11,55,12,104,8,1,30,66,107,61,4,26,112,6,0,90,76,5,41,108,33,104,70,7,116,8,16,32,26,35,51,89,48,6,30,82,83,174,104,69,81,53,10,76,71,15,66,0,0,0,1,10,2,21,9,1,0,99,41,121,100,10,18,108,44,10,86,2,31,0,4,0,46,17,99,45,107,55,4,41,58,92,20,22,127,56,1,81,88,120,45,64,24,98,84,140,34,5,67,59,7,14,106,76,41,2,87,61,4,36,80,116,24,2,78,70,6,56,134,74,0,18,2,6,1,19,98,1,18,115,4,100,51,2,0,76,2,1,20,32,21,0,69,54,50,30,120,101,126,18,45,1,0,0,0,0,0,2,12,12,0,12,17,71,52,0,0,49,62,0,14,81,88,18,26,9,82,130,52,112,119,129,122,52,71,2,26,65,2,29,7,32,16,0,17,88,106,30,79,93,71,49,87,59,78,1,112,56,5,113,24,43,20,12,57,19,100,9,4,28,49,105,49,2,22,122,8,0,91,39,8,47,112,36,104,68,10,97,10,12,29,26,36,47,90,38,10,44,79,93,108,105,69,56,37,11,74,61,12,66,0,1,0,0,9,2,22,8,1,0,99,21,117,97,4,25,102,36,8,88,4,32,0,3,0,44,13,99,46,108,58,5,41,65,91,17,22,126,54,1,81,88,119,41,59,26,84,86,133,27,2,66,63,8,11,105,79,42,2,86,60,5,36,87,119,27,4,77,67,6,55,140,72,0,13,1,8,0,12,93,0,16,126,8,97,44,1,0,68,0,1,21,35,30,0,62,46,52,34,117,102